Protein AF-A0A9P5BAQ0-F1 (afdb_monomer)

Nearest PDB structures (foldseek):
  7dfs-assembly1_A  TM=8.276E-01  e=1.766E-28  Fusarium oxysporum
  8oyy-assembly2_B  TM=1.971E-01  e=8.008E-01  synthetic construct
  6f09-assembly3_S-4  TM=2.417E-01  e=6.995E+00  Homo sapiens
  2eba-assembly2_I  TM=2.454E-01  e=6.309E+00  Thermus thermophilus HB8

InterPro domains:
  IPR031728 Beta-glucuronidase, C-terminal [PF16862] (605-705)
  IPR052974 Glycosyl Hydrolase 79 Enzymes [PTHR36183] (312-462)

Organism: NCBI:txid1803897

Radius of gyration: 31.66 Å; Cα contacts (8 Å, |Δi|>4): 1194; chains: 1; bounding box: 68×104×65 Å

Sequence (708 aa):
MDDEQSEGPTFSFSDIYHELLSAINPDDDISPCLRSVKAPLDVRVVLECVHALVRENRETRSSKSIVKIPALPDVKYSLVQIFHLINDTWSFDKNERLELIIAWHFVCLDMVCDWIELFDQICRHLQIDQHIFNSRDSEKELKDSVQWFRGSTDARCAFLHAVAIQDSVNQLPFNCTNTFWMPIPIFAASGMFSFSRLSGMTSVSVPASIHWESTLVDQSNVGEAVQQDISWKKTQAFMLSNIKTTNCGIGPARNLPFEMKKMQTLMHGLASQWGIAVEMSVALASTTGLTQWFAFFCSQALAWVVLLWLPKYAVPDAQPKNAVAIDPAPVGASFEFFMWPSYMTNISLTLPCIDHFNKLYSRKMPIRIGGTTQYRATYDPALKGYVSYSVNNPLEAPMSLTYGPKFFDLIKKFGSESILGFNRGLNNRTNTFAAVLKAKEKVAKNLWAIELGNEPDYVVNHWKSPLPMLAGGGYAIPFEIEPDWPNLPYLIGNSYNKTVKDATKVYNGHFYAFSNATADDLGPEMKYHAKTAGRPYILGEKGFHRLDYEMDSTFGSAIQTTDKTLRVDHAQTFLTEPEAFFNWWWSDHVNAPFYGAYFGALAVAGAFKVALINTDYYSGGGTRSEAKFTLTGLRSNSVKALRMTGLSSETTVPVTQTKSSPQPSIRGQSFSNKNCELGGKQNTEKLSVKKGKLEITLKASEALIVYL

pLDDT: mean 79.43, std 16.95, range [28.14, 98.0]

Mean predicted aligned error: 18.18 Å

Structure (mmCIF, N/CA/C/O backbone):
data_AF-A0A9P5BAQ0-F1
#
_entry.id   AF-A0A9P5BAQ0-F1
#
loop_
_atom_site.group_PDB
_atom_site.id
_atom_site.type_symbol
_atom_site.label_atom_id
_atom_site.label_alt_id
_atom_site.label_comp_id
_atom_site.label_asym_id
_atom_site.label_entity_id
_atom_site.label_seq_id
_atom_site.pdbx_PDB_ins_code
_atom_site.Cartn_x
_atom_site.Cartn_y
_atom_site.Cartn_z
_atom_site.occupancy
_atom_site.B_iso_or_equiv
_atom_site.auth_seq_id
_atom_site.auth_comp_id
_atom_site.auth_asym_id
_atom_site.auth_atom_id
_atom_site.pdbx_PDB_model_num
ATOM 1 N N . MET A 1 1 ? 15.692 76.812 -13.097 1.00 39.19 1 MET A N 1
ATOM 2 C CA . MET A 1 1 ? 15.746 75.626 -13.969 1.00 39.19 1 MET A CA 1
ATOM 3 C C . MET A 1 1 ? 14.808 74.653 -13.317 1.00 39.19 1 MET A C 1
ATOM 5 O O . MET A 1 1 ? 15.169 74.042 -12.321 1.00 39.19 1 MET A O 1
ATOM 9 N N . ASP A 1 2 ? 13.565 74.728 -13.772 1.00 39.97 2 ASP A N 1
ATOM 10 C CA . ASP A 1 2 ? 12.483 73.842 -13.388 1.00 39.97 2 ASP A CA 1
ATOM 11 C C . ASP A 1 2 ? 12.770 72.491 -14.041 1.00 39.97 2 ASP A C 1
ATOM 13 O O . ASP A 1 2 ? 12.781 72.394 -15.267 1.00 39.97 2 ASP A O 1
ATOM 17 N N . ASP A 1 3 ? 13.075 71.479 -13.235 1.00 40.16 3 ASP A N 1
ATOM 18 C CA . ASP A 1 3 ? 13.065 70.100 -13.709 1.00 40.16 3 ASP A CA 1
ATOM 19 C C . ASP A 1 3 ? 11.606 69.633 -13.699 1.00 40.16 3 ASP A C 1
ATOM 21 O O . ASP A 1 3 ? 11.060 69.239 -12.666 1.00 40.16 3 ASP A O 1
ATOM 25 N N . GLU A 1 4 ? 10.966 69.723 -14.867 1.00 45.88 4 GLU A N 1
ATOM 26 C CA . GLU A 1 4 ? 9.759 68.967 -15.193 1.00 45.88 4 GLU A CA 1
ATOM 27 C C . GLU A 1 4 ? 10.064 67.470 -15.026 1.00 45.88 4 GLU A C 1
ATOM 29 O O . GLU A 1 4 ? 10.607 66.811 -15.915 1.00 45.88 4 GLU A O 1
ATOM 34 N N . GLN A 1 5 ? 9.706 66.909 -13.871 1.00 41.59 5 GLN A N 1
ATOM 35 C CA . GLN A 1 5 ? 9.450 65.478 -13.767 1.00 41.59 5 GLN A CA 1
ATOM 36 C C . GLN A 1 5 ? 8.257 65.172 -14.673 1.00 41.59 5 GLN A C 1
ATOM 38 O O . GLN A 1 5 ? 7.121 65.505 -14.343 1.00 41.59 5 GLN A O 1
ATOM 43 N N . SER A 1 6 ? 8.515 64.558 -15.829 1.00 41.75 6 SER A N 1
ATOM 44 C CA . SER A 1 6 ? 7.457 64.007 -16.666 1.00 41.75 6 SER A CA 1
ATOM 45 C C . SER A 1 6 ? 6.686 62.972 -15.844 1.00 41.75 6 SER A C 1
ATOM 47 O O . SER A 1 6 ? 7.223 61.903 -15.535 1.00 41.75 6 SER A O 1
ATOM 49 N N . GLU A 1 7 ? 5.446 63.283 -15.471 1.00 46.28 7 GLU A N 1
ATOM 50 C CA . GLU A 1 7 ? 4.505 62.287 -14.971 1.00 46.28 7 GLU A CA 1
ATOM 51 C C . GLU A 1 7 ? 4.371 61.203 -16.049 1.00 46.28 7 GLU A C 1
ATOM 53 O O . GLU A 1 7 ? 3.877 61.450 -17.151 1.00 46.28 7 GLU A O 1
ATOM 58 N N . GLY A 1 8 ? 4.886 60.003 -15.765 1.00 47.97 8 GLY A N 1
ATOM 59 C CA . GLY A 1 8 ? 4.599 58.833 -16.588 1.00 47.97 8 GLY A CA 1
ATOM 60 C C . GLY A 1 8 ? 3.083 58.599 -16.646 1.00 47.97 8 GLY A C 1
ATOM 61 O O . GLY A 1 8 ? 2.370 59.032 -15.737 1.00 47.97 8 GLY A O 1
ATOM 62 N N . PRO A 1 9 ? 2.566 57.933 -17.693 1.00 51.78 9 PRO A N 1
ATOM 63 C CA . PRO A 1 9 ? 1.134 57.693 -17.820 1.00 51.78 9 PRO A CA 1
ATOM 64 C C . PRO A 1 9 ? 0.597 57.014 -16.553 1.00 51.78 9 PRO A C 1
ATOM 66 O O . PRO A 1 9 ? 1.051 55.938 -16.162 1.00 51.78 9 PRO A O 1
ATOM 69 N N . THR A 1 10 ? -0.352 57.669 -15.886 1.00 50.25 10 THR A N 1
ATOM 70 C CA . THR A 1 10 ? -1.066 57.117 -14.736 1.00 50.25 10 THR A CA 1
ATOM 71 C C . THR A 1 10 ? -2.093 56.114 -15.250 1.00 50.25 10 THR A C 1
ATOM 73 O O . THR A 1 10 ? -3.197 56.473 -15.646 1.00 50.25 10 THR A O 1
ATOM 76 N N . PHE A 1 11 ? -1.714 54.838 -15.288 1.00 56.75 11 PHE A N 1
ATOM 77 C CA . PHE A 1 11 ? -2.644 53.759 -15.612 1.00 56.75 11 PHE A CA 1
ATOM 78 C C . PHE A 1 11 ? -3.605 53.529 -14.444 1.00 56.75 11 PHE A C 1
ATOM 80 O O . PHE A 1 11 ? -3.172 53.334 -13.305 1.00 56.75 11 PHE A O 1
ATOM 87 N N . SER A 1 12 ? -4.912 53.517 -14.714 1.00 63.75 12 SER A N 1
ATOM 88 C CA . SER A 1 12 ? -5.878 52.965 -13.766 1.00 63.75 12 SER A CA 1
ATOM 89 C C . SER A 1 12 ? -5.859 51.437 -13.843 1.00 63.75 12 SER A C 1
ATOM 91 O O . SER A 1 12 ? -5.501 50.845 -14.861 1.00 63.75 12 SER A O 1
ATOM 93 N N . PHE A 1 13 ? -6.293 50.765 -12.778 1.00 62.84 13 PHE A N 1
ATOM 94 C CA . PHE A 1 13 ? -6.424 49.308 -12.794 1.00 62.84 13 PHE A CA 1
ATOM 95 C C . PHE A 1 13 ? -7.409 48.808 -13.879 1.00 62.84 13 PHE A C 1
ATOM 97 O O . PHE A 1 13 ? -7.232 47.720 -14.419 1.00 62.84 13 PHE A O 1
ATOM 104 N N . SER A 1 14 ? -8.388 49.632 -14.271 1.00 65.06 14 SER A N 1
ATOM 105 C CA . SER A 1 14 ? -9.281 49.344 -15.402 1.00 65.06 14 SER A CA 1
ATOM 106 C C . SER A 1 14 ? -8.540 49.337 -16.747 1.00 65.06 14 SER A C 1
ATOM 108 O O . SER A 1 14 ? -8.803 48.487 -17.597 1.00 65.06 14 SER A O 1
ATOM 110 N N . ASP A 1 15 ? -7.547 50.213 -16.921 1.00 67.69 15 ASP A N 1
ATOM 111 C CA . ASP A 1 15 ? -6.713 50.231 -18.129 1.00 67.69 15 ASP A CA 1
ATOM 112 C C . ASP A 1 15 ? -5.839 48.968 -18.209 1.00 67.69 15 ASP A C 1
ATOM 114 O O . ASP A 1 15 ? -5.772 48.331 -19.259 1.00 67.69 15 ASP A O 1
ATOM 118 N N . ILE A 1 16 ? -5.272 48.535 -17.073 1.00 71.81 16 ILE A N 1
ATOM 119 C CA . ILE A 1 16 ? -4.508 47.277 -16.958 1.00 71.81 16 ILE A CA 1
ATOM 120 C C . ILE A 1 16 ? -5.403 46.065 -17.250 1.00 71.81 16 ILE A C 1
ATOM 122 O O . ILE A 1 16 ? -4.983 45.138 -17.941 1.00 71.81 16 ILE A O 1
ATOM 126 N N . TYR A 1 17 ? -6.647 46.065 -16.761 1.00 75.94 17 TYR A N 1
ATOM 127 C CA . TYR A 1 17 ? -7.619 45.013 -17.062 1.00 75.94 17 TYR A CA 1
ATOM 128 C C . TYR A 1 17 ? -7.880 44.909 -18.567 1.00 75.94 17 TYR A C 1
ATOM 130 O O . TYR A 1 17 ? -7.817 43.814 -19.127 1.00 75.94 17 TYR A O 1
ATOM 138 N N . HIS A 1 18 ? -8.151 46.035 -19.232 1.00 74.31 18 HIS A N 1
ATOM 139 C CA . HIS A 1 18 ? -8.408 46.037 -20.668 1.00 74.31 18 HIS A CA 1
ATOM 140 C C . HIS A 1 18 ? -7.170 45.612 -21.465 1.00 74.31 18 HIS A C 1
ATOM 142 O O . HIS A 1 18 ? -7.308 44.840 -22.407 1.00 74.31 18 HIS A O 1
ATOM 148 N N . GLU A 1 19 ? -5.965 46.014 -21.071 1.00 74.62 19 GLU A N 1
ATOM 149 C CA . GLU A 1 19 ? -4.732 45.578 -21.736 1.00 74.62 19 GLU A CA 1
ATOM 150 C C . GLU A 1 19 ? -4.445 44.078 -21.539 1.00 74.62 19 GLU A C 1
ATOM 152 O O . GLU A 1 19 ? -4.035 43.390 -22.476 1.00 74.62 19 GLU A O 1
ATOM 157 N N . LEU A 1 20 ? -4.699 43.542 -20.341 1.00 77.25 20 LEU A N 1
ATOM 158 C CA . LEU A 1 20 ? -4.442 42.138 -20.025 1.00 77.25 20 LEU A CA 1
ATOM 159 C C . LEU A 1 20 ? -5.487 41.199 -20.649 1.00 77.25 20 LEU A C 1
ATOM 161 O O . LEU A 1 20 ? -5.127 40.123 -21.126 1.00 77.25 20 LEU A O 1
ATOM 165 N N . LEU A 1 21 ? -6.769 41.583 -20.644 1.00 77.31 21 LEU A N 1
ATOM 166 C CA . LEU A 1 21 ? -7.904 40.674 -20.868 1.00 77.31 21 LEU A CA 1
ATOM 167 C C . LEU A 1 21 ? -8.766 41.006 -22.098 1.00 77.31 21 LEU A C 1
ATOM 169 O O . LEU A 1 21 ? -9.651 40.213 -22.431 1.00 77.31 21 LEU A O 1
ATOM 173 N N . SER A 1 22 ? -8.524 42.124 -22.801 1.00 69.00 22 SER A N 1
ATOM 174 C CA . SER A 1 22 ? -9.205 42.377 -24.079 1.00 69.00 22 SER A CA 1
ATOM 175 C C . SER A 1 22 ? -8.687 41.434 -25.166 1.00 69.00 22 SER A C 1
ATOM 177 O O . SER A 1 22 ? -7.489 41.342 -25.436 1.00 69.00 22 SER A O 1
ATOM 179 N N . ALA A 1 23 ? -9.603 40.697 -25.792 1.00 57.94 23 ALA A N 1
ATOM 180 C CA . ALA A 1 23 ? -9.279 39.892 -26.958 1.00 57.94 23 ALA A CA 1
ATOM 181 C C . ALA A 1 23 ? -9.057 40.822 -28.162 1.00 57.94 23 ALA A C 1
ATOM 183 O O . ALA A 1 23 ? -9.902 41.664 -28.467 1.00 57.94 23 ALA A O 1
ATOM 184 N N . ILE A 1 24 ? -7.920 40.674 -28.847 1.00 54.00 24 ILE A N 1
ATOM 185 C CA . ILE A 1 24 ? -7.596 41.467 -30.046 1.00 54.00 24 ILE A CA 1
ATOM 186 C C . ILE A 1 24 ? -8.402 40.963 -31.259 1.00 54.00 24 ILE A C 1
ATOM 188 O O . ILE A 1 24 ? -8.750 41.760 -32.129 1.00 54.00 24 ILE A O 1
ATOM 192 N N . ASN A 1 25 ? -8.753 39.667 -31.285 1.00 54.94 25 ASN A N 1
ATOM 193 C CA . ASN A 1 25 ? -9.602 39.044 -32.302 1.00 54.94 25 ASN A CA 1
ATOM 194 C C . ASN A 1 25 ? -10.776 38.273 -31.670 1.00 54.94 25 ASN A C 1
ATOM 196 O O . ASN A 1 25 ? -10.598 37.679 -30.608 1.00 54.94 25 ASN A O 1
ATOM 200 N N . PRO A 1 26 ? -11.943 38.197 -32.340 1.00 51.34 26 PRO A N 1
ATOM 201 C CA . PRO A 1 26 ? -13.101 37.430 -31.865 1.00 51.34 26 PRO A CA 1
ATOM 202 C C . PRO A 1 26 ? -12.884 35.910 -31.784 1.00 51.34 26 PRO A C 1
ATOM 204 O O . PRO A 1 26 ? -13.643 35.241 -31.093 1.00 51.34 26 PRO A O 1
ATOM 207 N N . ASP A 1 27 ? -11.882 35.381 -32.496 1.00 53.41 27 ASP A N 1
ATOM 208 C CA . ASP A 1 27 ? -11.587 33.943 -32.591 1.00 53.41 27 ASP A CA 1
ATOM 209 C C . ASP A 1 27 ? -10.489 33.475 -31.609 1.00 53.41 27 ASP A C 1
ATOM 211 O O . ASP A 1 27 ? -10.154 32.293 -31.580 1.00 53.41 27 ASP A O 1
ATOM 215 N N . ASP A 1 28 ? -9.887 34.383 -30.829 1.00 59.62 28 ASP A N 1
ATOM 216 C CA . ASP A 1 28 ? -8.841 34.035 -29.861 1.00 59.62 28 ASP A CA 1
ATOM 217 C C . ASP A 1 28 ? -9.447 33.708 -28.481 1.00 59.62 28 ASP A C 1
ATOM 219 O O . ASP A 1 28 ? -9.987 34.583 -27.802 1.00 59.62 28 ASP A O 1
ATOM 223 N N . ASP A 1 29 ? -9.273 32.461 -28.022 1.00 65.44 29 ASP A N 1
ATOM 224 C CA . ASP A 1 29 ? -9.766 31.985 -26.713 1.00 65.44 29 ASP A CA 1
ATOM 225 C C . ASP A 1 29 ? -9.034 32.610 -25.502 1.00 65.44 29 ASP A C 1
ATOM 227 O O . ASP A 1 29 ? -9.541 32.580 -24.384 1.00 65.44 29 ASP A O 1
ATOM 231 N N . ILE A 1 30 ? -7.833 33.180 -25.693 1.00 74.94 30 ILE A N 1
ATOM 232 C CA . ILE A 1 30 ? -7.013 33.794 -24.628 1.00 74.94 30 ILE A CA 1
ATOM 233 C C . ILE A 1 30 ? -6.271 35.015 -25.184 1.00 74.94 30 ILE A C 1
ATOM 235 O O . ILE A 1 30 ? -5.543 34.887 -26.174 1.00 74.94 30 ILE A O 1
ATOM 239 N N . SER A 1 31 ? -6.363 36.157 -24.494 1.00 80.31 31 SER A N 1
ATOM 240 C CA . SER A 1 31 ? -5.603 37.377 -24.796 1.00 80.31 31 SER A CA 1
ATOM 241 C C . SER A 1 31 ? -4.085 37.120 -24.918 1.00 80.31 31 SER A C 1
ATOM 243 O O . SER A 1 31 ? -3.494 36.462 -24.051 1.00 80.31 31 SER A O 1
ATOM 245 N N . PRO A 1 32 ? -3.401 37.674 -25.940 1.00 77.94 32 PRO A N 1
ATOM 246 C CA . PRO A 1 32 ? -1.950 37.551 -26.098 1.00 77.94 32 PRO A CA 1
ATOM 247 C C . PRO A 1 32 ? -1.146 38.065 -24.896 1.00 77.94 32 PRO A C 1
ATOM 249 O O . PRO A 1 32 ? -0.119 37.476 -24.552 1.00 77.94 32 PRO A O 1
ATOM 252 N N . CYS A 1 33 ? -1.626 39.122 -24.231 1.00 80.81 33 CYS A N 1
ATOM 253 C CA . CYS A 1 33 ? -1.006 39.661 -23.021 1.00 80.81 33 CYS A CA 1
ATOM 254 C C . CYS A 1 33 ? -1.142 38.677 -21.855 1.00 80.81 33 CYS A C 1
ATOM 256 O O . CYS A 1 33 ? -0.160 38.397 -21.167 1.00 80.81 33 CYS A O 1
ATOM 258 N N . LEU A 1 34 ? -2.318 38.066 -21.689 1.00 83.38 34 LEU A N 1
ATOM 259 C CA . LEU A 1 34 ? -2.546 37.047 -20.667 1.00 83.38 34 LEU A CA 1
ATOM 260 C C . LEU A 1 34 ? -1.690 35.786 -20.903 1.00 83.38 34 LEU A C 1
ATOM 262 O O . LEU A 1 34 ? -1.151 35.236 -19.948 1.00 83.38 34 LEU A O 1
ATOM 266 N N . ARG A 1 35 ? -1.459 35.370 -22.159 1.00 82.88 35 ARG A N 1
ATOM 267 C CA . ARG A 1 35 ? -0.552 34.243 -22.491 1.00 82.88 35 ARG A CA 1
ATOM 268 C C . ARG A 1 35 ? 0.906 34.476 -22.075 1.00 82.88 35 ARG A C 1
ATOM 270 O O . ARG A 1 35 ? 1.686 33.523 -22.006 1.00 82.88 35 ARG A O 1
ATOM 277 N N . SER A 1 36 ? 1.305 35.728 -21.845 1.00 81.88 36 SER A N 1
ATOM 278 C CA . SER A 1 36 ? 2.656 36.056 -21.376 1.00 81.88 36 SER A CA 1
ATOM 279 C C . SER A 1 36 ? 2.852 35.795 -19.876 1.00 81.88 36 SER A C 1
ATOM 281 O O . SER A 1 36 ? 3.994 35.670 -19.430 1.00 81.88 36 SER A O 1
ATOM 283 N N . VAL A 1 37 ? 1.756 35.635 -19.123 1.00 84.81 37 VAL A N 1
ATOM 284 C CA . VAL A 1 37 ? 1.751 35.328 -17.690 1.00 84.81 37 VAL A CA 1
ATOM 285 C C . VAL A 1 37 ? 2.135 33.864 -17.481 1.00 84.81 37 VAL A C 1
ATOM 287 O O . VAL A 1 37 ? 1.388 32.957 -17.841 1.00 84.81 37 VAL A O 1
ATOM 290 N N . LYS A 1 38 ? 3.325 33.623 -16.917 1.00 80.31 38 LYS A N 1
ATOM 291 C CA . LYS A 1 38 ? 3.906 32.271 -16.794 1.00 80.31 38 LYS A CA 1
ATOM 292 C C . LYS A 1 38 ? 4.233 31.839 -15.369 1.00 80.31 38 LYS A C 1
ATOM 294 O O . LYS A 1 38 ? 4.540 30.664 -15.179 1.00 80.31 38 LYS A O 1
ATOM 299 N N . ALA A 1 39 ? 4.200 32.740 -14.385 1.00 89.19 39 ALA A N 1
ATOM 300 C CA . ALA A 1 39 ? 4.449 32.384 -12.991 1.00 89.19 39 ALA A CA 1
ATOM 301 C C . ALA A 1 39 ? 3.126 32.198 -12.222 1.00 89.19 39 ALA A C 1
ATOM 303 O O . ALA A 1 39 ? 2.209 33.005 -12.387 1.00 89.19 39 ALA A O 1
ATOM 304 N N . PRO A 1 40 ? 3.020 31.197 -11.326 1.00 88.56 40 PRO A N 1
ATOM 305 C CA . PRO A 1 40 ? 1.825 31.000 -10.502 1.00 88.56 40 PRO A CA 1
ATOM 306 C C . PRO A 1 40 ? 1.462 32.225 -9.656 1.00 88.56 40 PRO A C 1
ATOM 308 O O . PRO A 1 40 ? 0.286 32.521 -9.462 1.00 88.56 40 PRO A O 1
ATOM 311 N N . LEU A 1 41 ? 2.468 32.953 -9.160 1.00 89.38 41 LEU A N 1
ATOM 312 C CA . LEU A 1 41 ? 2.256 34.179 -8.393 1.00 89.38 41 LEU A CA 1
ATOM 313 C C . LEU A 1 41 ? 1.541 35.249 -9.226 1.00 89.38 41 LEU A C 1
ATOM 315 O O . LEU A 1 41 ? 0.591 35.854 -8.740 1.00 89.38 41 LEU A O 1
ATOM 319 N N . ASP A 1 42 ? 1.943 35.431 -10.482 1.00 90.00 42 ASP A N 1
ATOM 320 C CA . ASP A 1 42 ? 1.335 36.415 -11.376 1.00 90.00 42 ASP A CA 1
ATOM 321 C C . ASP A 1 42 ? -0.136 36.068 -11.643 1.00 90.00 42 ASP A C 1
ATOM 323 O O . ASP A 1 42 ? -1.000 36.940 -11.587 1.00 90.00 42 ASP A O 1
ATOM 327 N N . VAL A 1 43 ? -0.454 34.781 -11.837 1.00 91.75 43 VAL A N 1
ATOM 328 C CA . VAL A 1 43 ? -1.845 34.325 -12.004 1.00 91.75 43 VAL A CA 1
ATOM 329 C C . VAL A 1 43 ? -2.677 34.598 -10.747 1.00 91.75 43 VAL A C 1
ATOM 331 O O . VAL A 1 43 ? -3.827 35.016 -10.866 1.00 91.75 43 VAL A O 1
ATOM 334 N N . ARG A 1 44 ? -2.116 34.427 -9.540 1.00 91.44 44 ARG A N 1
ATOM 335 C CA . ARG A 1 44 ? -2.809 34.798 -8.289 1.00 91.44 44 ARG A CA 1
ATOM 336 C C . ARG A 1 44 ? -3.087 36.289 -8.222 1.00 91.44 44 ARG A C 1
ATOM 338 O O . ARG A 1 44 ? -4.196 36.666 -7.870 1.00 91.44 44 ARG A O 1
ATOM 345 N N . VAL A 1 45 ? -2.109 37.120 -8.582 1.00 90.38 45 VAL A N 1
ATOM 346 C CA . VAL A 1 45 ? -2.293 38.576 -8.627 1.00 90.38 45 VAL A CA 1
ATOM 347 C C . VAL A 1 45 ? -3.424 38.927 -9.591 1.00 90.38 45 VAL A C 1
ATOM 349 O O . VAL A 1 45 ? -4.331 39.658 -9.209 1.00 90.38 45 VAL A O 1
ATOM 352 N N . VAL A 1 46 ? -3.438 38.340 -10.792 1.00 90.75 46 VAL A N 1
ATOM 353 C CA . VAL A 1 46 ? -4.520 38.532 -11.771 1.00 90.75 46 VAL A CA 1
ATOM 354 C C . VAL A 1 46 ? -5.876 38.079 -11.216 1.00 90.75 46 VAL A C 1
ATOM 356 O O . VAL A 1 46 ? -6.867 38.787 -11.385 1.00 90.75 46 VAL A O 1
ATOM 359 N N . LEU A 1 47 ? -5.940 36.940 -10.522 1.00 92.81 47 LEU A N 1
ATOM 360 C CA . LEU A 1 47 ? -7.171 36.444 -9.898 1.00 92.81 47 LEU A CA 1
ATOM 361 C C . LEU A 1 47 ? -7.691 37.370 -8.792 1.00 92.81 47 LEU A C 1
ATOM 363 O O . LEU A 1 47 ? -8.882 37.664 -8.787 1.00 92.81 47 LEU A O 1
ATOM 367 N N . GLU A 1 48 ? -6.829 37.862 -7.901 1.00 90.88 48 GLU A N 1
ATOM 368 C CA . GLU A 1 48 ? -7.201 38.826 -6.849 1.00 90.88 48 GLU A CA 1
ATOM 369 C C . GLU A 1 48 ? -7.691 40.151 -7.449 1.00 90.88 48 GLU A C 1
ATOM 371 O O . GLU A 1 48 ? -8.701 40.718 -7.032 1.00 90.88 48 GLU A O 1
ATOM 376 N N . CYS A 1 49 ? -7.016 40.606 -8.502 1.00 86.31 49 CYS A N 1
ATOM 377 C CA . CYS A 1 49 ? -7.396 41.752 -9.315 1.00 86.31 49 CYS A CA 1
ATOM 378 C C . CYS A 1 49 ? -8.805 41.589 -9.920 1.00 86.31 49 CYS A C 1
ATOM 380 O O . CYS A 1 49 ? -9.651 42.475 -9.789 1.00 86.31 49 CYS A O 1
ATOM 382 N N . VAL A 1 50 ? -9.100 40.442 -10.537 1.00 88.62 50 VAL A N 1
ATOM 383 C CA . VAL A 1 50 ? -10.442 40.135 -11.065 1.00 88.62 50 VAL A CA 1
ATOM 384 C C . VAL A 1 50 ? -11.466 39.975 -9.936 1.00 88.62 50 VAL A C 1
ATOM 386 O O . VAL A 1 50 ? -12.613 40.403 -10.079 1.00 88.62 50 VAL A O 1
ATOM 389 N N . HIS A 1 51 ? -11.072 39.420 -8.789 1.00 90.75 51 HIS A N 1
ATOM 390 C CA . HIS A 1 51 ? -11.943 39.278 -7.622 1.00 90.75 51 HIS A CA 1
ATOM 391 C C . HIS A 1 51 ? -12.372 40.631 -7.046 1.00 90.75 51 HIS A C 1
ATOM 393 O O . HIS A 1 51 ? -13.537 40.804 -6.681 1.00 90.75 51 HIS A O 1
ATOM 399 N N . ALA A 1 52 ? -11.475 41.619 -7.036 1.00 86.31 52 ALA A N 1
ATOM 400 C CA . ALA A 1 52 ? -11.815 42.993 -6.677 1.00 86.31 52 ALA A CA 1
ATOM 401 C C . ALA A 1 52 ? -12.901 43.566 -7.607 1.00 86.31 52 ALA A C 1
ATOM 403 O O . ALA A 1 52 ? -13.903 44.090 -7.120 1.00 86.31 52 ALA A O 1
ATOM 404 N N . LEU A 1 53 ? -12.788 43.361 -8.928 1.00 84.69 53 LEU A N 1
ATOM 405 C CA . LEU A 1 53 ? -13.809 43.799 -9.897 1.00 84.69 53 LEU A CA 1
ATOM 406 C C . LEU A 1 53 ? -15.158 43.110 -9.690 1.00 84.69 53 LEU A C 1
ATOM 408 O O . LEU A 1 53 ? -16.203 43.736 -9.881 1.00 84.69 53 LEU A O 1
ATOM 412 N N . VAL A 1 54 ? -15.149 41.830 -9.306 1.00 85.88 54 VAL A N 1
ATOM 413 C CA . VAL A 1 54 ? -16.366 41.092 -8.940 1.00 85.88 54 VAL A CA 1
ATOM 414 C C . VAL A 1 54 ? -17.065 41.765 -7.754 1.00 85.88 54 VAL A C 1
ATOM 416 O O . VAL A 1 54 ? -18.284 41.956 -7.789 1.00 85.88 54 VAL A O 1
ATOM 419 N N . ARG A 1 55 ? -16.309 42.167 -6.726 1.00 83.69 55 ARG A N 1
ATOM 420 C CA . ARG A 1 55 ? -16.852 42.846 -5.538 1.00 83.69 55 ARG A CA 1
ATOM 421 C C . ARG A 1 55 ? -17.353 44.255 -5.857 1.00 83.69 55 ARG A C 1
ATOM 423 O O . ARG A 1 55 ? -18.472 44.594 -5.479 1.00 83.69 55 ARG A O 1
ATOM 430 N N . GLU A 1 56 ? -16.615 45.032 -6.643 1.00 79.00 56 GLU A N 1
ATOM 431 C CA . GLU A 1 56 ? -17.038 46.376 -7.067 1.00 79.00 56 GLU A CA 1
ATOM 432 C C . GLU A 1 56 ? -18.289 46.348 -7.974 1.00 79.00 56 GLU A C 1
ATOM 434 O O . GLU A 1 56 ? -19.202 47.168 -7.821 1.00 79.00 56 GLU A O 1
ATOM 439 N N . ASN A 1 57 ? -18.406 45.360 -8.874 1.00 77.44 57 ASN A N 1
ATOM 440 C CA . ASN A 1 57 ? -19.621 45.140 -9.679 1.00 77.44 57 ASN A CA 1
ATOM 441 C C . ASN A 1 57 ? -20.857 44.827 -8.811 1.00 77.44 57 ASN A C 1
ATOM 443 O O . ASN A 1 57 ? -21.989 45.100 -9.218 1.00 77.44 57 ASN A O 1
ATOM 447 N N . ARG A 1 58 ? -20.667 44.257 -7.614 1.00 72.75 58 ARG A N 1
ATOM 448 C CA . ARG A 1 58 ? -21.752 44.002 -6.655 1.00 72.75 58 ARG A CA 1
ATOM 449 C C . ARG A 1 58 ? -22.164 45.279 -5.906 1.00 72.75 58 ARG A C 1
ATOM 451 O O . ARG A 1 58 ? -23.359 45.482 -5.693 1.00 72.75 58 ARG A O 1
ATOM 458 N N . GLU A 1 59 ? -21.212 46.147 -5.557 1.00 64.62 59 GLU A N 1
ATOM 459 C CA . GLU A 1 59 ? -21.427 47.377 -4.768 1.00 64.62 59 GLU A CA 1
ATOM 460 C C . GLU A 1 59 ? -21.950 48.576 -5.583 1.00 64.62 59 GLU A C 1
ATOM 462 O O . GLU A 1 59 ? -22.685 49.420 -5.071 1.00 64.62 59 GLU A O 1
ATOM 467 N N . THR A 1 60 ? -21.664 48.640 -6.885 1.00 55.88 60 THR A N 1
ATOM 468 C CA . THR A 1 60 ? -22.138 49.717 -7.785 1.00 55.88 60 THR A CA 1
ATOM 469 C C . THR A 1 60 ? -23.662 49.792 -7.956 1.00 55.88 60 THR A C 1
ATOM 471 O O . THR A 1 60 ? -24.172 50.770 -8.507 1.00 55.88 60 THR A O 1
ATOM 474 N N . ARG A 1 61 ? -24.424 48.828 -7.418 1.00 52.19 61 ARG A N 1
ATOM 475 C CA . ARG A 1 61 ? -25.889 48.927 -7.300 1.00 52.19 61 ARG A CA 1
ATOM 476 C C . ARG A 1 61 ? -26.361 49.931 -6.236 1.00 52.19 61 ARG A C 1
ATOM 478 O O . ARG A 1 61 ? -27.552 50.231 -6.238 1.00 52.19 61 ARG A O 1
ATOM 485 N N . SER A 1 62 ? -25.488 50.463 -5.365 1.00 53.25 62 SER A N 1
ATOM 486 C CA . SER A 1 62 ? -25.908 51.350 -4.262 1.00 53.25 62 SER A CA 1
ATOM 487 C C . SER A 1 62 ? -25.403 52.801 -4.275 1.00 53.25 62 SER A C 1
ATOM 489 O O . SER A 1 62 ? -26.035 53.613 -3.605 1.00 53.25 62 SER A O 1
ATOM 491 N N . SER A 1 63 ? -24.366 53.210 -5.025 1.00 46.91 63 SER A N 1
ATOM 492 C CA . SER A 1 63 ? -24.007 54.649 -5.140 1.00 46.91 63 SER A CA 1
ATOM 493 C C . SER A 1 63 ? -22.851 54.953 -6.111 1.00 46.91 63 SER A C 1
ATOM 495 O O . SER A 1 63 ? -21.919 54.171 -6.227 1.00 46.91 63 SER A O 1
ATOM 497 N N . LYS A 1 64 ? -22.940 56.125 -6.773 1.00 53.03 64 LYS A N 1
ATOM 498 C CA . LYS A 1 64 ? -21.979 56.829 -7.665 1.00 53.03 64 LYS A CA 1
ATOM 499 C C . LYS A 1 64 ? -20.587 56.177 -7.843 1.00 53.03 64 LYS A C 1
ATOM 501 O O . LYS A 1 64 ? -19.697 56.411 -7.032 1.00 53.03 64 LYS A O 1
ATOM 506 N N . SER A 1 65 ? -20.371 55.478 -8.963 1.00 48.28 65 SER A N 1
ATOM 507 C CA . SER A 1 65 ? -19.029 55.035 -9.382 1.00 48.28 65 SER A CA 1
ATOM 508 C C . SER A 1 65 ? -18.203 56.198 -9.949 1.00 48.28 65 SER A C 1
ATOM 510 O O . SER A 1 65 ? -18.691 56.950 -10.794 1.00 48.28 65 SER A O 1
ATOM 512 N N . ILE A 1 66 ? -16.952 56.323 -9.498 1.00 53.28 66 ILE A N 1
ATOM 513 C CA . ILE A 1 66 ? -15.951 57.300 -9.969 1.00 53.28 66 ILE A CA 1
ATOM 514 C C . ILE A 1 66 ? -15.049 56.695 -11.077 1.00 53.28 66 ILE A C 1
ATOM 516 O O . ILE A 1 66 ? -14.284 57.421 -11.706 1.00 53.28 66 ILE A O 1
ATOM 520 N N . VAL A 1 67 ? -15.171 55.396 -11.399 1.00 58.03 67 VAL A N 1
ATOM 521 C CA . VAL A 1 67 ? -14.288 54.684 -12.351 1.00 58.03 67 VAL A CA 1
ATOM 522 C C . VAL A 1 67 ? -15.101 53.847 -13.355 1.00 58.03 67 VAL A C 1
ATOM 524 O O . VAL A 1 67 ? -16.142 53.280 -13.015 1.00 58.03 67 VAL A O 1
ATOM 527 N N . LYS A 1 68 ? -14.639 53.770 -14.614 1.00 64.75 68 LYS A N 1
ATOM 528 C CA . LYS A 1 68 ? -15.181 52.860 -15.642 1.00 64.75 68 LYS A CA 1
ATOM 529 C C . LYS A 1 68 ? -14.822 51.414 -15.273 1.00 64.75 68 LYS A C 1
ATOM 531 O O . LYS A 1 68 ? -13.736 50.956 -15.607 1.00 64.75 68 LYS A O 1
ATOM 536 N N . ILE A 1 69 ? -15.698 50.720 -14.555 1.00 71.75 69 ILE A N 1
ATOM 537 C CA . ILE A 1 69 ? -15.512 49.308 -14.185 1.00 71.75 69 ILE A CA 1
ATOM 538 C C . ILE A 1 69 ? -16.040 48.423 -15.335 1.00 71.75 69 ILE A C 1
ATOM 540 O O . ILE A 1 69 ? -17.119 48.725 -15.857 1.00 71.75 69 ILE A O 1
ATOM 544 N N . PRO A 1 70 ? -15.326 47.354 -15.746 1.00 76.25 70 PRO A N 1
ATOM 545 C CA . PRO A 1 70 ? -15.806 46.394 -16.743 1.00 76.25 70 PRO A CA 1
ATOM 546 C C . PRO A 1 70 ? -17.154 45.778 -16.360 1.00 76.25 70 PRO A C 1
ATOM 548 O O . PRO A 1 70 ? -17.405 45.502 -15.182 1.00 76.25 70 PRO A O 1
ATOM 551 N N . ALA A 1 71 ? -18.017 45.530 -17.349 1.00 79.62 71 ALA A N 1
ATOM 552 C CA . ALA A 1 71 ? -19.330 44.955 -17.088 1.00 79.62 71 ALA A CA 1
ATOM 553 C C . ALA A 1 71 ? -19.210 43.483 -16.658 1.00 79.62 71 ALA A C 1
ATOM 555 O O . ALA A 1 71 ? -18.310 42.760 -17.080 1.00 79.62 71 ALA A O 1
ATOM 556 N N . LEU A 1 72 ? -20.160 43.002 -15.852 1.00 82.00 72 LEU A N 1
ATOM 557 C CA . LEU A 1 72 ? -20.164 41.621 -15.352 1.00 82.00 72 LEU A CA 1
ATOM 558 C C . LEU A 1 72 ? -20.019 40.531 -16.447 1.00 82.00 72 LEU A C 1
ATOM 560 O O . LEU A 1 72 ? -19.320 39.550 -16.190 1.00 82.00 72 LEU A O 1
ATOM 564 N N . PRO A 1 73 ? -20.621 40.649 -17.652 1.00 84.12 73 PRO A N 1
ATOM 565 C CA . PRO A 1 73 ? -20.364 39.705 -18.744 1.00 84.12 73 PRO A CA 1
ATOM 566 C C . PRO A 1 73 ? -18.897 39.672 -19.194 1.00 84.12 73 PRO A C 1
ATOM 568 O O . PRO A 1 73 ? -18.367 38.589 -19.439 1.00 84.12 73 PRO A O 1
ATOM 571 N N . ASP A 1 74 ? -18.226 40.824 -19.228 1.00 81.69 74 ASP A N 1
ATOM 572 C CA . ASP A 1 74 ? -16.808 40.918 -19.592 1.00 81.69 74 ASP A CA 1
ATOM 573 C C . ASP A 1 74 ? -15.937 40.249 -18.523 1.00 81.69 74 ASP A C 1
ATOM 575 O O . ASP A 1 74 ? -15.005 39.514 -18.841 1.00 81.69 74 ASP A O 1
ATOM 579 N N . VAL A 1 75 ? -16.278 40.435 -17.242 1.00 85.88 75 VAL A N 1
ATOM 580 C CA . VAL A 1 75 ? -15.591 39.783 -16.113 1.00 85.88 75 VAL A CA 1
ATOM 581 C C . VAL A 1 75 ? -15.744 38.257 -16.174 1.00 85.88 75 VAL A C 1
ATOM 583 O O . VAL A 1 75 ? -14.779 37.524 -15.957 1.00 85.88 75 VAL A O 1
ATOM 586 N N . LYS A 1 76 ? -16.936 37.758 -16.528 1.00 87.75 76 LYS A N 1
ATOM 587 C CA . LYS A 1 76 ? -17.187 36.322 -16.740 1.00 87.75 76 LYS A CA 1
ATOM 588 C C . LYS A 1 76 ? -16.341 35.754 -17.878 1.00 87.75 76 LYS A C 1
ATOM 590 O O . LYS A 1 76 ? -15.784 34.670 -17.727 1.00 87.75 76 LYS A O 1
ATOM 595 N N . TYR A 1 77 ? -16.223 36.486 -18.986 1.00 85.88 77 TYR A N 1
ATOM 596 C CA . TYR A 1 77 ? -15.380 36.084 -20.111 1.00 85.88 77 TYR A CA 1
ATOM 597 C C . TYR A 1 77 ? -13.897 36.041 -19.716 1.00 85.88 77 TYR A C 1
ATOM 599 O O . TYR A 1 77 ? -13.200 35.074 -20.010 1.00 85.88 77 TYR A O 1
ATOM 607 N N . SER A 1 78 ? -13.426 37.029 -18.954 1.00 87.81 78 SER A N 1
ATOM 608 C CA . SER A 1 78 ? -12.065 37.046 -18.406 1.00 87.81 78 SER A CA 1
ATOM 609 C C . SER A 1 78 ? -11.761 35.841 -17.513 1.00 87.81 78 SER A C 1
ATOM 611 O O . SER A 1 78 ? -10.680 35.263 -17.607 1.00 87.81 78 SER A O 1
ATOM 613 N N . LEU A 1 79 ? -12.715 35.404 -16.683 1.00 91.00 79 LEU A N 1
ATOM 614 C CA . LEU A 1 79 ? -12.553 34.192 -15.872 1.00 91.00 79 LEU A CA 1
ATOM 615 C C . LEU A 1 79 ? -12.428 32.929 -16.735 1.00 91.00 79 LEU A C 1
ATOM 617 O O . LEU A 1 79 ? -11.636 32.056 -16.388 1.00 91.00 79 LEU A O 1
ATOM 621 N N . VAL A 1 80 ? -13.137 32.837 -17.865 1.00 90.12 80 VAL A N 1
ATOM 622 C CA . VAL A 1 80 ? -12.963 31.728 -18.821 1.00 90.12 80 VAL A CA 1
ATOM 623 C C . VAL A 1 80 ? -11.546 31.723 -19.400 1.00 90.12 80 VAL A C 1
ATOM 625 O O . VAL A 1 80 ? -10.876 30.694 -19.335 1.00 90.12 80 VAL A O 1
ATOM 628 N N . GLN A 1 81 ? -11.039 32.877 -19.847 1.00 89.38 81 GLN A N 1
ATOM 629 C CA . GLN A 1 81 ? -9.668 32.987 -20.366 1.00 89.38 81 GLN A CA 1
ATOM 630 C C . GLN A 1 81 ? -8.614 32.574 -19.323 1.00 89.38 81 GLN A C 1
ATOM 632 O O . GLN A 1 81 ? -7.645 31.886 -19.644 1.00 89.38 81 GLN A O 1
ATOM 637 N N . ILE A 1 82 ? -8.800 32.965 -18.056 1.00 92.00 82 ILE A N 1
ATOM 638 C CA . ILE A 1 82 ? -7.894 32.584 -16.960 1.00 92.00 82 ILE A CA 1
ATOM 639 C C . ILE A 1 82 ? -7.971 31.076 -16.682 1.00 92.00 82 ILE A C 1
ATOM 641 O O . ILE A 1 82 ? -6.943 30.451 -16.424 1.00 92.00 82 ILE A O 1
ATOM 645 N N . PHE A 1 83 ? -9.158 30.469 -16.759 1.00 92.81 83 PHE A N 1
ATOM 646 C CA . PHE A 1 83 ? -9.314 29.021 -16.600 1.00 92.81 83 PHE A CA 1
ATOM 647 C C . PHE A 1 83 ? -8.558 28.246 -17.686 1.00 92.81 83 PHE A C 1
ATOM 649 O O . PHE A 1 83 ? -7.841 27.292 -17.373 1.00 92.81 83 PHE A O 1
ATOM 656 N N . HIS A 1 84 ? -8.656 28.686 -18.945 1.00 90.25 84 HIS A N 1
ATOM 657 C CA . HIS A 1 84 ? -7.876 28.119 -20.049 1.00 90.25 84 HIS A CA 1
ATOM 658 C C . HIS A 1 84 ? -6.379 28.321 -19.839 1.00 90.25 84 HIS A C 1
ATOM 660 O O . HIS A 1 84 ? -5.634 27.351 -19.918 1.00 90.25 84 HIS A O 1
ATOM 666 N N . LEU A 1 85 ? -5.933 29.515 -19.431 1.00 90.75 85 LEU A N 1
ATOM 667 C CA . LEU A 1 85 ? -4.524 29.755 -19.096 1.00 90.75 85 LEU A CA 1
ATOM 668 C C . LEU A 1 85 ? -4.008 28.766 -18.036 1.00 90.75 85 LEU A C 1
ATOM 670 O O . LEU A 1 85 ? -2.940 28.176 -18.216 1.00 90.75 85 LEU A O 1
ATOM 674 N N . ILE A 1 86 ? -4.748 28.574 -16.937 1.00 93.31 86 ILE A N 1
ATOM 675 C CA . ILE A 1 86 ? -4.356 27.660 -15.852 1.00 93.31 86 ILE A CA 1
ATOM 676 C C . ILE A 1 86 ? -4.249 26.215 -16.362 1.00 93.31 86 ILE A C 1
ATOM 678 O O . ILE A 1 86 ? -3.335 25.490 -15.961 1.00 93.31 86 ILE A O 1
ATOM 682 N N . ASN A 1 87 ? -5.149 25.793 -17.255 1.00 89.25 87 ASN A N 1
ATOM 683 C CA . ASN A 1 87 ? -5.163 24.435 -17.799 1.00 89.25 87 ASN A CA 1
ATOM 684 C C . ASN A 1 87 ? -4.129 24.203 -18.912 1.00 89.25 87 ASN A C 1
ATOM 686 O O . ASN A 1 87 ? -3.508 23.139 -18.951 1.00 89.25 87 ASN A O 1
ATOM 690 N N . ASP A 1 88 ? -3.862 25.198 -19.748 1.00 86.06 88 ASP A N 1
ATOM 691 C CA . ASP A 1 88 ? -2.975 25.064 -20.907 1.00 86.06 88 ASP A CA 1
ATOM 692 C C . ASP A 1 88 ? -1.500 25.305 -20.554 1.00 86.06 88 ASP A C 1
ATOM 694 O O . ASP A 1 88 ? -0.587 24.861 -21.259 1.00 86.06 88 ASP A O 1
ATOM 698 N N . THR A 1 89 ? -1.229 25.971 -19.427 1.00 85.50 89 THR A N 1
ATOM 699 C CA . THR A 1 89 ? 0.141 26.251 -18.986 1.00 85.50 89 THR A CA 1
ATOM 700 C C . THR A 1 89 ? 0.790 24.999 -18.403 1.00 85.50 89 THR A C 1
ATOM 702 O O . THR A 1 89 ? 0.612 24.655 -17.238 1.00 85.50 89 THR A O 1
ATOM 705 N N . TRP A 1 90 ? 1.583 24.299 -19.211 1.00 79.94 90 TRP A N 1
ATOM 706 C CA . TRP A 1 90 ? 2.275 23.059 -18.828 1.00 79.94 90 TRP A CA 1
ATOM 707 C C . TRP A 1 90 ? 3.363 23.230 -17.752 1.00 79.94 90 TRP A C 1
ATOM 709 O O . TRP A 1 90 ? 3.764 22.239 -17.148 1.00 79.94 90 TRP A O 1
ATOM 719 N N . SER A 1 91 ? 3.858 24.453 -17.519 1.00 82.69 91 SER A N 1
ATOM 720 C CA . SER A 1 91 ? 4.928 24.723 -16.546 1.00 82.69 91 SER A CA 1
ATOM 721 C C . SER A 1 91 ? 4.466 24.718 -15.090 1.00 82.69 91 SER A C 1
ATOM 723 O O . SER A 1 91 ? 5.316 24.625 -14.212 1.00 82.69 91 SER A O 1
ATOM 725 N N . PHE A 1 92 ? 3.160 24.820 -14.828 1.00 85.94 92 PHE A N 1
ATOM 726 C CA . PHE A 1 92 ? 2.622 24.733 -13.470 1.00 85.94 92 PHE A CA 1
ATOM 727 C C . PHE A 1 92 ? 2.646 23.295 -12.980 1.00 85.94 92 PHE A C 1
ATOM 729 O O . PHE A 1 92 ? 2.095 22.404 -13.646 1.00 85.94 92 PHE A O 1
ATOM 736 N N . ASP A 1 93 ? 3.228 23.078 -11.800 1.00 87.38 93 ASP A N 1
ATOM 737 C CA . ASP A 1 93 ? 3.138 21.780 -11.151 1.00 87.38 93 ASP A CA 1
ATOM 738 C C . ASP A 1 93 ? 1.693 21.477 -10.714 1.00 87.38 93 ASP A C 1
ATOM 740 O O . ASP A 1 93 ? 0.796 22.328 -10.733 1.00 87.38 93 ASP A O 1
ATOM 744 N N . LYS A 1 94 ? 1.430 20.214 -10.365 1.00 87.44 94 LYS A N 1
ATOM 745 C CA . LYS A 1 94 ? 0.074 19.754 -10.042 1.00 87.44 94 LYS A CA 1
ATOM 746 C C . LYS A 1 94 ? -0.532 20.502 -8.846 1.00 87.44 94 LYS A C 1
ATOM 748 O O . LYS A 1 94 ? -1.725 20.801 -8.876 1.00 87.44 94 LYS A O 1
ATOM 753 N N . ASN A 1 95 ? 0.252 20.777 -7.807 1.00 89.56 95 ASN A N 1
ATOM 754 C CA . ASN A 1 95 ? -0.238 21.415 -6.586 1.00 89.56 95 ASN A CA 1
ATOM 755 C C . ASN A 1 95 ? -0.455 22.911 -6.817 1.00 89.56 95 ASN A C 1
ATOM 757 O O . ASN A 1 95 ? -1.510 23.427 -6.459 1.00 89.56 95 ASN A O 1
ATOM 761 N N . GLU A 1 96 ? 0.483 23.578 -7.494 1.00 90.81 96 GLU A N 1
ATOM 762 C CA . GLU A 1 96 ? 0.344 24.978 -7.909 1.00 90.81 96 GLU A CA 1
ATOM 763 C C . GLU A 1 96 ? -0.925 25.184 -8.736 1.00 90.81 96 GLU A C 1
ATOM 765 O O . GLU A 1 96 ? -1.720 26.082 -8.456 1.00 90.81 96 GLU A O 1
ATOM 770 N N . ARG A 1 97 ? -1.160 24.303 -9.713 1.00 93.69 97 ARG A N 1
ATOM 771 C CA . ARG A 1 97 ? -2.366 24.330 -10.543 1.00 93.69 97 ARG A CA 1
ATOM 772 C C . ARG A 1 97 ? -3.636 24.140 -9.717 1.00 93.69 97 ARG A C 1
ATOM 774 O O . ARG A 1 97 ? -4.590 24.884 -9.912 1.00 93.69 97 ARG A O 1
ATOM 781 N N . LEU A 1 98 ? -3.661 23.175 -8.796 1.00 93.50 98 LEU A N 1
ATOM 782 C CA . LEU A 1 98 ? -4.818 22.941 -7.924 1.00 93.50 98 LEU A CA 1
ATOM 783 C C . LEU A 1 98 ? -5.103 24.142 -7.016 1.00 93.50 98 LEU A C 1
ATOM 785 O O . LEU A 1 98 ? -6.260 24.523 -6.857 1.00 93.50 98 LEU A O 1
ATOM 789 N N . GLU A 1 99 ? -4.072 24.775 -6.459 1.00 93.38 99 GLU A N 1
ATOM 790 C CA . GLU A 1 99 ? -4.232 25.987 -5.653 1.00 93.38 99 GLU A CA 1
ATOM 791 C C . GLU A 1 99 ? -4.791 27.161 -6.476 1.00 93.38 99 GLU A C 1
ATOM 793 O O . GLU A 1 99 ? -5.697 27.856 -6.012 1.00 93.38 99 GLU A O 1
ATOM 798 N N . LEU A 1 100 ? -4.321 27.345 -7.716 1.00 94.75 100 LEU A N 1
ATOM 799 C CA . LEU A 1 100 ? -4.867 28.342 -8.647 1.00 94.75 100 LEU A CA 1
ATOM 800 C C . LEU A 1 100 ? -6.323 28.041 -9.031 1.00 94.75 100 LEU A C 1
ATOM 802 O O . LEU A 1 100 ? -7.143 28.955 -9.078 1.00 94.75 100 LEU A O 1
ATOM 806 N N . ILE A 1 101 ? -6.666 26.769 -9.255 1.00 95.81 101 ILE A N 1
ATOM 807 C CA . ILE A 1 101 ? -8.039 26.330 -9.549 1.00 95.81 101 ILE A CA 1
ATOM 808 C C . ILE A 1 101 ? -8.968 26.577 -8.352 1.00 95.81 101 ILE A C 1
ATOM 810 O O . ILE A 1 101 ? -10.098 27.028 -8.543 1.00 95.81 101 ILE A O 1
ATOM 814 N N . ILE A 1 102 ? -8.514 26.342 -7.116 1.00 96.62 102 ILE A N 1
ATOM 815 C CA . ILE A 1 102 ? -9.296 26.648 -5.905 1.00 96.62 102 ILE A CA 1
ATOM 816 C C . ILE A 1 102 ? -9.568 28.150 -5.810 1.00 96.62 102 ILE A C 1
ATOM 818 O O . ILE A 1 102 ? -10.712 28.541 -5.570 1.00 96.62 102 ILE A O 1
ATOM 822 N N . ALA A 1 103 ? -8.546 28.985 -6.027 1.00 95.69 103 ALA A N 1
ATOM 823 C CA . ALA A 1 103 ? -8.707 30.436 -6.048 1.00 95.69 103 ALA A CA 1
ATOM 824 C C . ALA A 1 103 ? -9.698 30.862 -7.145 1.00 95.69 103 ALA A C 1
ATOM 826 O O . ALA A 1 103 ? -10.653 31.583 -6.864 1.00 95.69 103 ALA A O 1
ATOM 827 N N . TRP A 1 104 ? -9.557 30.330 -8.361 1.00 97.31 104 TRP A N 1
ATOM 828 C CA . TRP A 1 104 ? -10.476 30.591 -9.471 1.00 97.31 104 TRP A CA 1
ATOM 829 C C . TRP A 1 104 ? -11.928 30.200 -9.146 1.00 97.31 104 TRP A C 1
ATOM 831 O O . TRP A 1 104 ? -12.848 30.996 -9.351 1.00 97.31 104 TRP A O 1
ATOM 841 N N . HIS A 1 105 ? -12.155 29.009 -8.579 1.00 97.56 105 HIS A N 1
ATOM 842 C CA . HIS A 1 105 ? -13.490 28.572 -8.159 1.00 97.56 105 HIS A CA 1
ATOM 843 C C . HIS A 1 105 ? -14.067 29.436 -7.040 1.00 97.56 105 HIS A C 1
ATOM 845 O O . HIS A 1 105 ? -15.274 29.678 -7.032 1.00 97.56 105 HIS A O 1
ATOM 851 N N . PHE A 1 106 ? -13.236 29.909 -6.111 1.00 97.12 106 PHE A N 1
ATOM 852 C CA . PHE A 1 106 ? -13.674 30.820 -5.061 1.00 97.12 106 PHE A CA 1
ATOM 853 C C . PHE A 1 106 ? -14.125 32.169 -5.633 1.00 97.12 106 PHE A C 1
ATOM 855 O O . PHE A 1 106 ? -15.211 32.627 -5.278 1.00 97.12 106 PHE A O 1
ATOM 862 N N . VAL A 1 107 ? -13.372 32.751 -6.574 1.00 95.62 107 VAL A N 1
ATOM 863 C CA . VAL A 1 107 ? -13.781 33.982 -7.276 1.00 95.62 107 VAL A CA 1
ATOM 864 C C . VAL A 1 107 ? -15.101 33.769 -8.020 1.00 95.62 107 VAL A C 1
ATOM 866 O O . VAL A 1 107 ? -16.006 34.598 -7.923 1.00 95.62 107 VAL A O 1
ATOM 869 N N . CYS A 1 108 ? -15.263 32.633 -8.705 1.00 95.25 108 CYS A N 1
ATOM 870 C CA . CYS A 1 108 ? -16.513 32.307 -9.394 1.00 95.25 108 CYS A CA 1
ATOM 871 C C . CYS A 1 108 ? -17.692 32.136 -8.424 1.00 95.25 108 CYS A C 1
ATOM 873 O O . CYS A 1 108 ? -18.779 32.644 -8.695 1.00 95.25 108 CYS A O 1
ATOM 875 N N . LEU A 1 109 ? -17.486 31.461 -7.286 1.00 94.56 109 LEU A N 1
ATOM 876 C CA . LEU A 1 109 ? -18.496 31.296 -6.237 1.00 94.56 109 LEU A CA 1
ATOM 877 C C . LEU A 1 109 ? -18.918 32.653 -5.666 1.00 94.56 109 LEU A C 1
ATOM 879 O O . LEU A 1 109 ? -20.116 32.930 -5.597 1.00 94.56 109 LEU A O 1
ATOM 883 N N . ASP A 1 110 ? -17.951 33.502 -5.306 1.00 92.25 110 ASP A N 1
ATOM 884 C CA . ASP A 1 110 ? -18.218 34.839 -4.770 1.00 92.25 110 ASP A CA 1
ATOM 885 C C . ASP A 1 110 ? -18.812 35.774 -5.825 1.00 92.25 110 ASP A C 1
ATOM 887 O O . ASP A 1 110 ? -19.496 36.719 -5.470 1.00 92.25 110 ASP A O 1
ATOM 891 N N . MET A 1 111 ? -18.639 35.508 -7.121 1.00 90.31 111 MET A N 1
ATOM 892 C CA . MET A 1 111 ? -19.319 36.255 -8.179 1.00 90.31 111 MET A CA 1
ATOM 893 C C . MET A 1 111 ? -20.811 35.925 -8.248 1.00 90.31 111 MET A C 1
ATOM 895 O O . MET A 1 111 ? -21.648 36.832 -8.265 1.00 90.31 111 MET A O 1
ATOM 899 N N . VAL A 1 112 ? -21.160 34.637 -8.276 1.00 88.38 112 VAL A N 1
ATOM 900 C CA . VAL A 1 112 ? -22.547 34.188 -8.495 1.00 88.38 112 VAL A CA 1
ATOM 901 C C . VAL A 1 112 ? -23.398 34.189 -7.219 1.00 88.38 112 VAL A C 1
ATOM 903 O O . VAL A 1 112 ? -24.626 34.161 -7.299 1.00 88.38 112 VAL A O 1
ATOM 906 N N . CYS A 1 113 ? -22.774 34.236 -6.039 1.00 87.25 113 CYS A N 1
ATOM 907 C CA . CYS A 1 113 ? -23.459 34.218 -4.749 1.00 87.25 113 CYS A CA 1
ATOM 908 C C . CYS A 1 113 ? -22.793 35.160 -3.739 1.00 87.25 113 CYS A C 1
ATOM 910 O O . CYS A 1 113 ? -21.575 35.142 -3.580 1.00 87.25 113 CYS A O 1
ATOM 912 N N . ASP A 1 114 ? -23.594 35.943 -3.006 1.00 87.38 114 ASP A N 1
ATOM 913 C CA . ASP A 1 114 ? -23.121 36.666 -1.818 1.00 87.38 114 ASP A CA 1
ATOM 914 C C . ASP A 1 114 ? -23.108 35.705 -0.630 1.00 87.38 114 ASP A C 1
ATOM 916 O O . ASP A 1 114 ? -24.060 35.599 0.143 1.00 87.38 114 ASP A O 1
ATOM 920 N N . TRP A 1 115 ? -22.053 34.893 -0.573 1.00 89.38 115 TRP A N 1
ATOM 921 C CA . TRP A 1 115 ? -21.923 33.835 0.424 1.00 89.38 115 TRP A CA 1
ATOM 922 C C . TRP A 1 115 ? -21.732 34.393 1.843 1.00 89.38 115 TRP A C 1
ATOM 924 O O . TRP A 1 115 ? -22.081 33.706 2.801 1.00 89.38 115 TRP A O 1
ATOM 934 N N . ILE A 1 116 ? -21.228 35.627 1.977 1.00 89.56 116 ILE A N 1
ATOM 935 C CA . ILE A 1 116 ? -21.074 36.328 3.258 1.00 89.56 116 ILE A CA 1
ATOM 936 C C . ILE A 1 116 ? -22.454 36.640 3.836 1.00 89.56 116 ILE A C 1
ATOM 938 O O . ILE A 1 116 ? -22.769 36.210 4.945 1.00 89.56 116 ILE A O 1
ATOM 942 N N . GLU A 1 117 ? -23.301 37.313 3.053 1.00 86.00 117 GLU A N 1
ATOM 943 C CA . GLU A 1 117 ? -24.687 37.610 3.433 1.00 86.00 117 GLU A CA 1
ATOM 944 C C . GLU A 1 117 ? -25.481 36.319 3.690 1.00 86.00 117 GLU A C 1
ATOM 946 O O . GLU A 1 117 ? -26.237 36.217 4.656 1.00 86.00 117 GLU A O 1
ATOM 951 N N . LEU A 1 118 ? -25.274 35.291 2.862 1.00 87.00 118 LEU A N 1
ATOM 952 C CA . LEU A 1 118 ? -25.924 33.995 3.036 1.00 87.00 118 LEU A CA 1
ATOM 953 C C . LEU A 1 118 ? -25.539 33.325 4.361 1.00 87.00 118 LEU A C 1
ATOM 955 O O . LEU A 1 118 ? -26.396 32.761 5.041 1.00 87.00 118 LEU A O 1
ATOM 959 N N . PHE A 1 119 ? -24.257 33.365 4.725 1.00 88.94 119 PHE A N 1
ATOM 960 C CA . PHE A 1 119 ? -23.779 32.771 5.967 1.00 88.94 119 PHE A CA 1
ATOM 961 C C . PHE A 1 119 ? -24.243 33.564 7.192 1.00 88.94 119 PHE A C 1
ATOM 963 O O . PHE A 1 119 ? -24.675 32.961 8.174 1.00 88.94 119 PHE A O 1
ATOM 970 N N . ASP A 1 120 ? -24.247 34.896 7.116 1.00 87.38 120 ASP A N 1
ATOM 971 C CA . ASP A 1 120 ? -24.812 35.752 8.161 1.00 87.38 120 ASP A CA 1
ATOM 972 C C . ASP A 1 120 ? -26.298 35.435 8.414 1.00 87.38 120 ASP A C 1
ATOM 974 O O . ASP A 1 120 ? -26.710 35.234 9.558 1.00 87.38 120 ASP A O 1
ATOM 978 N N . GLN A 1 121 ? -27.095 35.257 7.354 1.00 85.88 121 GLN A N 1
ATOM 979 C CA . GLN A 1 121 ? -28.497 34.837 7.475 1.00 85.88 121 GLN A CA 1
ATOM 980 C C . GLN A 1 121 ? -28.652 33.470 8.158 1.00 85.88 121 GLN A C 1
ATOM 982 O O . GLN A 1 121 ? -29.592 33.271 8.933 1.00 85.88 121 GLN A O 1
ATOM 987 N N . ILE A 1 122 ? -27.747 32.520 7.893 1.00 87.00 122 ILE A N 1
ATOM 988 C CA . ILE A 1 122 ? -27.724 31.219 8.580 1.00 87.00 122 ILE A CA 1
ATOM 989 C C . ILE A 1 122 ? -27.446 31.412 10.070 1.00 87.00 122 ILE A C 1
ATOM 991 O O . ILE A 1 122 ? -28.158 30.837 10.896 1.00 87.00 122 ILE A O 1
ATOM 995 N N . CYS A 1 123 ? -26.447 32.225 10.412 1.00 87.31 123 CYS A N 1
ATOM 996 C CA . CYS A 1 123 ? -26.098 32.513 11.797 1.00 87.31 123 CYS A CA 1
ATOM 997 C C . CYS A 1 123 ? -27.250 33.201 12.535 1.00 87.31 123 CYS A C 1
ATOM 999 O O . CYS A 1 123 ? -27.638 32.726 13.600 1.00 87.31 123 CYS A O 1
ATOM 1001 N N . ARG A 1 124 ? -27.891 34.217 11.940 1.00 85.19 124 ARG A N 1
ATOM 1002 C CA . ARG A 1 124 ? -29.086 34.870 12.506 1.00 85.19 124 ARG A CA 1
ATOM 1003 C C . ARG A 1 124 ? -30.242 33.888 12.711 1.00 85.19 124 ARG A C 1
ATOM 1005 O O . ARG A 1 124 ? -30.860 33.880 13.774 1.00 85.19 124 ARG A O 1
ATOM 1012 N N . HIS A 1 125 ? -30.515 33.025 11.731 1.00 84.06 125 HIS A N 1
ATOM 1013 C CA . HIS A 1 125 ? -31.589 32.030 11.827 1.00 84.06 125 HIS A CA 1
ATOM 1014 C C . HIS A 1 125 ? -31.337 30.975 12.911 1.00 84.06 125 HIS A C 1
ATOM 1016 O O . HIS A 1 125 ? -32.271 30.551 13.589 1.00 84.06 125 HIS A O 1
ATOM 1022 N N . LEU A 1 126 ? -30.083 30.548 13.071 1.00 84.38 126 LEU A N 1
ATOM 1023 C CA . LEU A 1 126 ? -29.675 29.547 14.057 1.00 84.38 126 LEU A CA 1
ATOM 1024 C C . LEU A 1 126 ? -29.245 30.151 15.402 1.00 84.38 126 LEU A C 1
ATOM 1026 O O . LEU A 1 126 ? -28.864 29.394 16.291 1.00 84.38 126 LEU A O 1
ATOM 1030 N N . GLN A 1 127 ? -29.315 31.479 15.553 1.00 84.94 127 GLN A N 1
ATOM 1031 C CA . GLN A 1 127 ? -28.850 32.223 16.731 1.00 84.94 127 GLN A CA 1
ATOM 1032 C C . GLN A 1 127 ? -27.381 31.921 17.086 1.00 84.94 127 GLN A C 1
ATOM 1034 O O . GLN A 1 127 ? -27.029 31.741 18.251 1.00 84.94 127 GLN A O 1
ATOM 1039 N N . ILE A 1 128 ? -26.526 31.829 16.067 1.00 86.25 128 ILE A N 1
ATOM 1040 C CA . ILE A 1 128 ? -25.082 31.629 16.214 1.00 86.25 128 ILE A CA 1
ATOM 1041 C C . ILE A 1 128 ? -24.427 33.001 16.345 1.00 86.25 128 ILE A C 1
ATOM 1043 O O . ILE A 1 128 ? -24.525 33.822 15.435 1.00 86.25 128 ILE A O 1
ATOM 1047 N N . ASP A 1 129 ? -23.750 33.219 17.467 1.00 81.44 129 ASP A N 1
ATOM 1048 C CA . ASP A 1 129 ? -22.936 34.410 17.692 1.00 81.44 129 ASP A CA 1
ATOM 1049 C C . ASP A 1 129 ? -21.643 34.334 16.862 1.00 81.44 129 ASP A C 1
ATOM 1051 O O . ASP A 1 129 ? -20.953 33.309 16.876 1.00 81.44 129 ASP A O 1
ATOM 1055 N N . GLN A 1 130 ? -21.356 35.381 16.088 1.00 83.50 130 GLN A N 1
ATOM 1056 C CA . GLN A 1 130 ? -20.203 35.465 15.188 1.00 83.50 130 GLN A CA 1
ATOM 1057 C C . GLN A 1 130 ? -19.776 36.929 14.992 1.00 83.50 130 GLN A C 1
ATOM 1059 O O . GLN A 1 130 ? -20.620 37.813 14.865 1.00 83.50 130 GLN A O 1
ATOM 1064 N N . HIS A 1 131 ? -18.469 37.160 14.902 1.00 84.69 131 HIS A N 1
ATOM 1065 C CA . HIS A 1 131 ? -17.804 38.455 14.710 1.00 84.69 131 HIS A CA 1
ATOM 1066 C C . HIS A 1 131 ? -16.974 38.487 13.414 1.00 84.69 131 HIS A C 1
ATOM 1068 O O . HIS A 1 131 ? -16.217 39.426 13.170 1.00 84.69 131 HIS A O 1
ATOM 1074 N N . ILE A 1 132 ? -17.109 37.455 12.577 1.00 83.62 132 ILE A N 1
ATOM 1075 C CA . ILE A 1 132 ? -16.399 37.291 11.303 1.00 83.62 132 ILE A CA 1
ATOM 1076 C C . ILE A 1 132 ? -16.893 38.335 10.297 1.00 83.62 132 ILE A C 1
ATOM 1078 O O . ILE A 1 132 ? -16.107 38.911 9.544 1.00 83.62 132 ILE A O 1
ATOM 1082 N N . PHE A 1 133 ? -18.203 38.579 10.285 1.00 80.88 133 PHE A N 1
ATOM 1083 C CA . PHE A 1 133 ? -18.853 39.542 9.409 1.00 80.88 133 PHE A CA 1
ATOM 1084 C C . PHE A 1 133 ? -19.608 40.572 10.235 1.00 80.88 133 PHE A C 1
ATOM 1086 O O . PHE A 1 133 ? -20.393 40.216 11.113 1.00 80.88 133 PHE A O 1
ATOM 1093 N N . ASN A 1 134 ? -19.420 41.850 9.908 1.00 67.06 134 ASN A N 1
ATOM 1094 C CA . ASN A 1 134 ? -20.260 42.912 10.448 1.00 67.06 134 ASN A CA 1
ATOM 1095 C C . ASN A 1 134 ? -21.693 42.677 9.959 1.00 67.06 134 ASN A C 1
ATOM 1097 O O . ASN A 1 134 ? -21.932 42.760 8.752 1.00 67.06 134 ASN A O 1
ATOM 1101 N N . SER A 1 135 ? -22.616 42.380 10.882 1.00 58.25 135 SER A N 1
ATOM 1102 C CA . SER A 1 135 ? -24.049 42.239 10.597 1.00 58.25 135 SER A CA 1
ATOM 1103 C C . SER A 1 135 ? -24.512 43.457 9.802 1.00 58.25 135 SER A C 1
ATOM 1105 O O . SER A 1 135 ? -24.606 44.560 10.341 1.00 58.25 135 SER A O 1
ATOM 1107 N N . ARG A 1 136 ? -24.762 43.280 8.503 1.00 57.94 136 ARG A N 1
ATOM 1108 C CA . ARG A 1 136 ? -25.420 44.309 7.698 1.00 57.94 136 ARG A CA 1
ATOM 1109 C C . ARG A 1 136 ? -26.881 44.343 8.145 1.00 57.94 136 ARG A C 1
ATOM 1111 O O . ARG A 1 136 ? -27.469 43.285 8.364 1.00 57.94 136 ARG A O 1
ATOM 1118 N N . ASP A 1 137 ? -27.472 45.532 8.260 1.00 54.34 137 ASP A N 1
ATOM 1119 C CA . ASP A 1 137 ? -28.925 45.715 8.414 1.00 54.34 137 ASP A CA 1
ATOM 1120 C C . ASP A 1 137 ? -29.632 45.269 7.118 1.00 54.34 137 ASP A C 1
ATOM 1122 O O . ASP A 1 137 ? -30.150 46.063 6.337 1.00 54.34 137 ASP A O 1
ATOM 1126 N N . SER A 1 138 ? -29.559 43.975 6.819 1.00 57.09 138 SER A N 1
ATOM 1127 C CA . SER A 1 138 ? -30.152 43.359 5.647 1.00 57.09 138 SER A CA 1
ATOM 1128 C C . SER A 1 138 ? -31.558 42.899 6.011 1.00 57.09 138 SER A C 1
ATOM 1130 O O . SER A 1 138 ? -31.740 41.958 6.792 1.00 57.09 138 SER A O 1
ATOM 1132 N N . GLU A 1 139 ? -32.552 43.562 5.412 1.00 58.84 139 GLU A N 1
ATOM 1133 C CA . GLU A 1 139 ? -33.976 43.197 5.470 1.00 58.84 139 GLU A CA 1
ATOM 1134 C C . GLU A 1 139 ? -34.277 41.849 4.786 1.00 58.84 139 GLU A C 1
ATOM 1136 O O . GLU A 1 139 ? -35.400 41.353 4.859 1.00 58.84 139 GLU A O 1
ATOM 1141 N N . LYS A 1 140 ? -33.296 41.241 4.103 1.00 66.94 140 LYS A N 1
ATOM 1142 C CA . LYS A 1 140 ? -33.493 40.017 3.324 1.00 66.94 140 LYS A CA 1
ATOM 1143 C C . LYS A 1 140 ? -33.560 38.794 4.241 1.00 66.94 140 LYS A C 1
ATOM 1145 O O . LYS A 1 140 ? -32.585 38.438 4.904 1.00 66.94 140 LYS A O 1
ATOM 1150 N N . GLU A 1 141 ? -34.710 38.125 4.263 1.00 69.69 141 GLU A N 1
ATOM 1151 C CA . GLU A 1 141 ? -34.923 36.947 5.104 1.00 69.69 141 GLU A CA 1
ATOM 1152 C C . GLU A 1 141 ? -34.286 35.683 4.500 1.00 69.69 141 GLU A C 1
ATOM 1154 O O . GLU A 1 141 ? -34.260 35.486 3.283 1.00 69.69 141 GLU A O 1
ATOM 1159 N N . LEU A 1 142 ? -33.882 34.735 5.359 1.00 74.44 142 LEU A N 1
ATOM 1160 C CA . LEU A 1 142 ? -33.371 33.419 4.940 1.00 74.44 142 LEU A CA 1
ATOM 1161 C C . LEU A 1 142 ? -34.336 32.696 3.978 1.00 74.44 142 LEU A C 1
ATOM 1163 O O . LEU A 1 142 ? -33.914 31.940 3.101 1.00 74.44 142 LEU A O 1
ATOM 1167 N N . LYS A 1 143 ? -35.645 32.928 4.123 1.00 72.12 143 LYS A N 1
ATOM 1168 C CA . LYS A 1 143 ? -36.691 32.341 3.278 1.00 72.12 143 LYS A CA 1
ATOM 1169 C C . LYS A 1 143 ? -36.541 32.737 1.804 1.00 72.12 143 LYS A C 1
ATOM 1171 O O . LYS A 1 143 ? -36.721 31.876 0.938 1.00 72.12 143 LYS A O 1
ATOM 1176 N N . ASP A 1 144 ? -36.150 33.979 1.527 1.00 75.56 144 ASP A N 1
ATOM 1177 C CA . ASP A 1 144 ? -35.936 34.483 0.167 1.00 75.56 144 ASP A CA 1
ATOM 1178 C C . ASP A 1 144 ? -34.709 33.830 -0.466 1.00 75.56 144 ASP A C 1
ATOM 1180 O O . ASP A 1 144 ? -34.742 33.388 -1.617 1.00 75.56 144 ASP A O 1
ATOM 1184 N N . SER A 1 145 ? -33.643 33.666 0.318 1.00 80.31 145 SER A N 1
ATOM 1185 C CA . SER A 1 145 ? -32.449 32.935 -0.102 1.00 80.31 145 SER A CA 1
ATOM 1186 C C . SER A 1 145 ? -32.769 31.462 -0.373 1.00 80.31 145 SER A C 1
ATOM 1188 O O . SER A 1 145 ? -32.287 30.895 -1.354 1.00 80.31 145 SER A O 1
ATOM 1190 N N . VAL A 1 146 ? -33.611 30.816 0.446 1.00 78.31 146 VAL A N 1
ATOM 1191 C CA . VAL A 1 146 ? -34.036 29.416 0.232 1.00 78.31 146 VAL A CA 1
ATOM 1192 C C . VAL A 1 146 ? -34.869 29.284 -1.047 1.00 78.31 146 VAL A C 1
ATOM 1194 O O . VAL A 1 146 ? -34.789 28.264 -1.737 1.00 78.31 146 VAL A O 1
ATOM 1197 N N . GLN A 1 147 ? -35.666 30.297 -1.390 1.00 78.25 147 GLN A N 1
ATOM 1198 C CA . GLN A 1 147 ? -36.395 30.340 -2.656 1.00 78.25 147 GLN A CA 1
ATOM 1199 C C . GLN A 1 147 ? -35.450 30.545 -3.848 1.00 78.25 147 GLN A C 1
ATOM 1201 O O . GLN A 1 147 ? -35.566 29.813 -4.835 1.00 78.25 147 GLN A O 1
ATOM 1206 N N . TRP A 1 148 ? -34.475 31.453 -3.735 1.00 82.62 148 TRP A N 1
ATOM 1207 C CA . TRP A 1 148 ? -33.406 31.629 -4.724 1.00 82.62 148 TRP A CA 1
ATOM 1208 C C . TRP A 1 148 ? -32.645 30.320 -4.960 1.00 82.62 148 TRP A C 1
ATOM 1210 O O . TRP A 1 148 ? -32.497 29.902 -6.105 1.00 82.62 148 TRP A O 1
ATOM 1220 N N . PHE A 1 149 ? -32.283 29.597 -3.899 1.00 80.12 149 PHE A N 1
ATOM 1221 C CA . PHE A 1 149 ? -31.578 28.317 -4.003 1.00 80.12 149 PHE A CA 1
ATOM 1222 C C . PHE A 1 149 ? -32.334 27.258 -4.811 1.00 80.12 149 PHE A C 1
ATOM 1224 O O . PHE A 1 149 ? -31.745 26.436 -5.509 1.00 80.12 149 PHE A O 1
ATOM 1231 N N . ARG A 1 150 ? -33.668 27.260 -4.704 1.00 72.25 150 ARG A N 1
ATOM 1232 C CA . ARG A 1 150 ? -34.532 26.291 -5.390 1.00 72.25 150 ARG A CA 1
ATOM 1233 C C . ARG A 1 150 ? -34.677 26.611 -6.878 1.00 72.25 150 ARG A C 1
ATOM 1235 O O . ARG A 1 150 ? -34.711 25.689 -7.696 1.00 72.25 150 ARG A O 1
ATOM 1242 N N . GLY A 1 151 ? -34.802 27.892 -7.216 1.00 74.19 151 GLY A N 1
ATOM 1243 C CA . GLY A 1 151 ? -35.166 28.341 -8.562 1.00 74.19 151 GLY A CA 1
ATOM 1244 C C . GLY A 1 151 ? -34.006 28.822 -9.432 1.00 74.19 151 GLY A C 1
ATOM 1245 O O . GLY A 1 151 ? -34.136 28.790 -10.651 1.00 74.19 151 GLY A O 1
ATOM 1246 N N . SER A 1 152 ? -32.896 29.255 -8.833 1.00 85.12 152 SER A N 1
ATOM 1247 C CA . SER A 1 152 ? -31.830 29.962 -9.544 1.00 85.12 152 SER A CA 1
ATOM 1248 C C . SER A 1 152 ? -30.782 29.025 -10.140 1.00 85.12 152 SER A C 1
ATOM 1250 O O . SER A 1 152 ? -30.277 28.117 -9.473 1.00 85.12 152 SER A O 1
ATOM 1252 N N . THR A 1 153 ? -30.402 29.294 -11.387 1.00 86.25 153 THR A N 1
ATOM 1253 C CA . THR A 1 153 ? -29.220 28.711 -12.034 1.00 86.25 153 THR A CA 1
ATOM 1254 C C . THR A 1 153 ? -27.936 29.128 -11.318 1.00 86.25 153 THR A C 1
ATOM 1256 O O . THR A 1 153 ? -27.055 28.293 -11.129 1.00 86.25 153 THR A O 1
ATOM 1259 N N . ASP A 1 154 ? -27.864 30.362 -10.812 1.00 86.56 154 ASP A N 1
ATOM 1260 C CA . ASP A 1 154 ? -26.693 30.875 -10.087 1.00 86.56 154 ASP A CA 1
ATOM 1261 C C . ASP A 1 154 ? -26.440 30.095 -8.792 1.00 86.56 154 ASP A C 1
ATO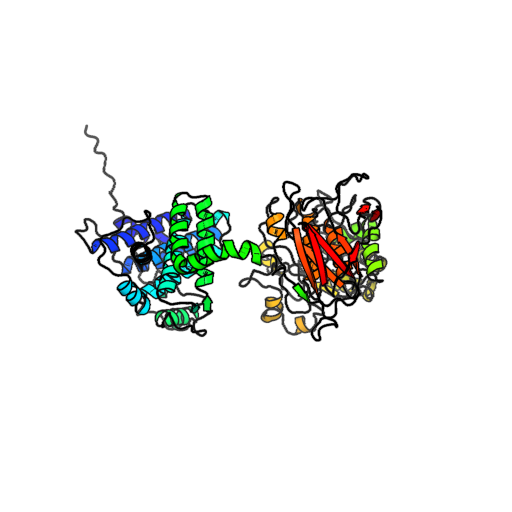M 1263 O O . ASP A 1 154 ? -25.297 29.811 -8.447 1.00 86.56 154 ASP A O 1
ATOM 1267 N N . ALA A 1 155 ? -27.501 29.660 -8.104 1.00 87.44 155 ALA A N 1
ATOM 1268 C CA . ALA A 1 155 ? -27.378 28.841 -6.899 1.00 87.44 155 ALA A CA 1
ATOM 1269 C C . ALA A 1 155 ? -26.809 27.445 -7.195 1.00 87.44 155 ALA A C 1
ATOM 1271 O O . ALA A 1 155 ? -26.008 26.912 -6.425 1.00 87.44 155 ALA A O 1
ATOM 1272 N N . ARG A 1 156 ? -27.200 26.857 -8.333 1.00 89.81 156 ARG A N 1
ATOM 1273 C CA . ARG A 1 156 ? -26.662 25.575 -8.815 1.00 89.81 156 ARG A CA 1
ATOM 1274 C C . ARG A 1 156 ? -25.198 25.733 -9.224 1.00 89.81 156 ARG A C 1
ATOM 1276 O O . ARG A 1 156 ? -24.387 24.886 -8.860 1.00 89.81 156 ARG A O 1
ATOM 1283 N N . CYS A 1 157 ? -24.853 26.840 -9.882 1.00 91.25 157 CYS A N 1
ATOM 1284 C CA . CYS A 1 157 ? -23.473 27.198 -10.217 1.00 91.25 157 CYS A CA 1
ATOM 1285 C C . CYS A 1 157 ? -22.605 27.356 -8.959 1.00 91.25 157 CYS A C 1
ATOM 1287 O O . CYS A 1 157 ? -21.555 26.724 -8.851 1.00 91.25 157 CYS A O 1
ATOM 1289 N N . ALA A 1 158 ? -23.073 28.128 -7.970 1.00 93.00 158 ALA A N 1
ATOM 1290 C CA . ALA A 1 158 ? -22.400 28.308 -6.681 1.00 93.00 158 ALA A CA 1
ATOM 1291 C C . ALA A 1 158 ? -22.145 26.965 -5.988 1.00 93.00 158 ALA A C 1
ATOM 1293 O O . ALA A 1 158 ? -21.059 26.717 -5.465 1.00 93.00 158 ALA A O 1
ATOM 1294 N N . PHE A 1 159 ? -23.142 26.075 -6.013 1.00 93.00 159 PHE A N 1
ATOM 1295 C CA . PHE A 1 159 ? -23.021 24.746 -5.433 1.00 93.00 159 PHE A CA 1
ATOM 1296 C C . PHE A 1 159 ? -21.981 23.880 -6.163 1.00 93.00 159 PHE A C 1
ATOM 1298 O O . PHE A 1 159 ? -21.194 23.203 -5.503 1.00 93.00 159 PHE A O 1
ATOM 1305 N N . LEU A 1 160 ? -21.921 23.922 -7.502 1.00 94.31 160 LEU A N 1
ATOM 1306 C CA . LEU A 1 160 ? -20.874 23.224 -8.261 1.00 94.31 160 LEU A CA 1
ATOM 1307 C C . LEU A 1 160 ? -19.478 23.742 -7.908 1.00 94.31 160 LEU A C 1
ATOM 1309 O O . LEU A 1 160 ? -18.589 22.931 -7.659 1.00 94.31 160 LEU A O 1
ATOM 1313 N N . HIS A 1 161 ? -19.286 25.061 -7.814 1.00 96.38 161 HIS A N 1
ATOM 1314 C CA . HIS A 1 161 ? -18.001 25.627 -7.391 1.00 96.38 161 HIS A CA 1
ATOM 1315 C C . HIS A 1 161 ? -17.629 25.216 -5.959 1.00 96.38 161 HIS A C 1
ATOM 1317 O O . HIS A 1 161 ? -16.481 24.858 -5.715 1.00 96.38 161 HIS A O 1
ATOM 1323 N N . ALA A 1 162 ? -18.586 25.166 -5.024 1.00 95.69 162 ALA A N 1
ATOM 1324 C CA . ALA A 1 162 ? -18.338 24.679 -3.663 1.00 95.69 162 ALA A CA 1
ATOM 1325 C C . ALA A 1 162 ? -17.887 23.205 -3.636 1.00 95.69 162 ALA A C 1
ATOM 1327 O O . ALA A 1 162 ? -16.973 22.842 -2.890 1.00 95.69 162 ALA A O 1
ATOM 1328 N N . VAL A 1 163 ? -18.490 22.360 -4.479 1.00 95.31 163 VAL A N 1
ATOM 1329 C CA . VAL A 1 163 ? -18.078 20.960 -4.662 1.00 95.31 163 VAL A CA 1
ATOM 1330 C C . VAL A 1 163 ? -16.676 20.868 -5.268 1.00 95.31 163 VAL A C 1
ATOM 1332 O O . VAL A 1 163 ? -15.859 20.088 -4.788 1.00 95.31 163 VAL A O 1
ATOM 1335 N N . ALA A 1 164 ? -16.365 21.689 -6.269 1.00 96.50 164 ALA A N 1
ATOM 1336 C CA . ALA A 1 164 ? -15.058 21.688 -6.918 1.00 96.50 164 ALA A CA 1
ATOM 1337 C C . ALA A 1 164 ? -13.931 22.191 -6.005 1.00 96.50 164 ALA A C 1
ATOM 1339 O O . ALA A 1 164 ? -12.827 21.647 -6.048 1.00 96.50 164 ALA A O 1
ATOM 1340 N N . ILE A 1 165 ? -14.217 23.159 -5.123 1.00 96.81 165 ILE A N 1
ATOM 1341 C CA . ILE A 1 165 ? -13.301 23.581 -4.052 1.00 96.81 165 ILE A CA 1
ATOM 1342 C C . ILE A 1 165 ? -13.019 22.396 -3.125 1.00 96.81 165 ILE A C 1
ATOM 1344 O O . ILE A 1 165 ? -11.859 22.084 -2.876 1.00 96.81 165 ILE A O 1
ATOM 1348 N N . GLN A 1 166 ? -14.055 21.691 -2.657 1.00 94.88 166 GLN A N 1
ATOM 1349 C CA . GLN A 1 166 ? -13.884 20.506 -1.811 1.00 94.88 166 GLN A CA 1
ATOM 1350 C C . GLN A 1 166 ? -13.043 19.416 -2.486 1.00 94.88 166 GLN A C 1
ATOM 1352 O O . GLN A 1 166 ? -12.124 18.878 -1.871 1.00 94.88 166 GLN A O 1
ATOM 1357 N N . ASP A 1 167 ? -13.356 19.082 -3.737 1.00 94.56 167 ASP A N 1
ATOM 1358 C CA . ASP A 1 167 ? -12.650 18.039 -4.483 1.00 94.56 167 ASP A CA 1
ATOM 1359 C C . ASP A 1 167 ? -11.193 18.413 -4.755 1.00 94.56 167 ASP A C 1
ATOM 1361 O O . ASP A 1 167 ? -10.318 17.552 -4.675 1.00 94.56 167 ASP A O 1
ATOM 1365 N N . SER A 1 168 ? -10.922 19.686 -5.044 1.00 94.44 168 SER A N 1
ATOM 1366 C CA . SER A 1 168 ? -9.561 20.184 -5.255 1.00 94.44 168 SER A CA 1
ATOM 1367 C C . SER A 1 168 ? -8.759 20.198 -3.952 1.00 94.44 168 SER A C 1
ATOM 1369 O O . SER A 1 168 ? -7.621 19.737 -3.933 1.00 94.44 168 SER A O 1
ATOM 1371 N N . VAL A 1 169 ? -9.358 20.632 -2.837 1.00 93.06 169 VAL A N 1
ATOM 1372 C CA . VAL A 1 169 ? -8.712 20.617 -1.510 1.00 93.06 169 VAL A CA 1
ATOM 1373 C C . VAL A 1 169 ? -8.378 19.191 -1.070 1.00 93.06 169 VAL A C 1
ATOM 1375 O O . VAL A 1 169 ? -7.295 18.956 -0.546 1.00 93.06 169 VAL A O 1
ATOM 1378 N N . ASN A 1 170 ? -9.256 18.219 -1.334 1.00 90.19 170 ASN A N 1
ATOM 1379 C CA . ASN A 1 170 ? -9.008 16.811 -1.001 1.00 90.19 170 ASN A CA 1
ATOM 1380 C C . ASN A 1 170 ? -7.861 16.176 -1.812 1.00 90.19 170 ASN A C 1
ATOM 1382 O O . ASN A 1 170 ? -7.386 15.104 -1.443 1.00 90.19 170 ASN A O 1
ATOM 1386 N N . GLN A 1 171 ? -7.443 16.799 -2.917 1.00 90.25 171 GLN A N 1
ATOM 1387 C CA . GLN A 1 171 ? -6.319 16.344 -3.740 1.00 90.25 171 GLN A CA 1
ATOM 1388 C C . GLN A 1 171 ? -4.986 16.994 -3.355 1.00 90.25 171 GLN A C 1
ATOM 1390 O O . GLN A 1 171 ? -3.938 16.508 -3.783 1.00 90.25 171 GLN A O 1
ATOM 1395 N N . LEU A 1 172 ? -5.012 18.083 -2.582 1.00 88.06 172 LEU A N 1
ATOM 1396 C CA . LEU A 1 172 ? -3.807 18.775 -2.146 1.00 88.06 172 LEU A CA 1
ATOM 1397 C C . LEU A 1 172 ? -3.122 18.025 -0.990 1.00 88.06 172 LEU A C 1
ATOM 1399 O O . LEU A 1 172 ? -3.796 17.489 -0.106 1.00 88.06 172 LEU A O 1
ATOM 1403 N N . PRO A 1 173 ? -1.778 18.013 -0.944 1.00 86.31 173 PRO A N 1
ATOM 1404 C CA . PRO A 1 173 ? -1.052 17.526 0.219 1.00 86.31 173 PRO A CA 1
ATOM 1405 C C . PRO A 1 173 ? -1.277 18.447 1.429 1.00 86.31 173 PRO A C 1
ATOM 1407 O O . PRO A 1 173 ? -1.581 19.635 1.294 1.00 86.31 173 PRO A O 1
ATOM 1410 N N . PHE A 1 174 ? -1.094 17.898 2.633 1.00 76.19 174 PHE A N 1
ATOM 1411 C CA . PHE A 1 174 ? -1.447 18.569 3.890 1.00 76.19 174 PHE A CA 1
ATOM 1412 C C . PHE A 1 174 ? -0.764 19.935 4.085 1.00 76.19 174 PHE A C 1
ATOM 1414 O O . PHE A 1 174 ? -1.361 20.859 4.635 1.00 76.19 174 PHE A O 1
ATOM 1421 N N . ASN A 1 175 ? 0.478 20.093 3.621 1.00 75.25 175 ASN A N 1
ATOM 1422 C CA . ASN A 1 175 ? 1.214 21.360 3.684 1.00 75.25 175 ASN A CA 1
ATOM 1423 C C . ASN A 1 175 ? 0.588 22.457 2.800 1.00 75.25 175 ASN A C 1
ATOM 1425 O O . ASN A 1 175 ? 0.552 23.611 3.215 1.00 75.25 175 ASN A O 1
ATOM 1429 N N . CYS A 1 176 ? 0.042 22.103 1.634 1.00 80.38 176 CYS A N 1
ATOM 1430 C CA . CYS A 1 176 ? -0.642 23.033 0.729 1.00 80.38 176 CYS A CA 1
ATOM 1431 C C . CYS A 1 176 ? -2.038 23.418 1.243 1.00 80.38 176 CYS A C 1
ATOM 1433 O O . CYS A 1 176 ? -2.440 24.582 1.166 1.00 80.38 176 CYS A O 1
ATOM 1435 N N . THR A 1 177 ? -2.766 22.469 1.847 1.00 80.38 177 THR A N 1
ATOM 1436 C CA . THR A 1 177 ? -4.086 22.743 2.450 1.00 80.38 177 THR A CA 1
ATOM 1437 C C . THR A 1 177 ? -4.019 23.636 3.684 1.00 80.38 177 THR A C 1
ATOM 1439 O O . THR A 1 177 ? -5.026 24.219 4.062 1.00 80.38 177 THR A O 1
ATOM 1442 N N . ASN A 1 178 ? -2.847 23.754 4.307 1.00 81.69 178 ASN A N 1
ATOM 1443 C CA . ASN A 1 178 ? -2.616 24.508 5.537 1.00 81.69 178 ASN A CA 1
ATOM 1444 C C . ASN A 1 178 ? -2.047 25.915 5.305 1.00 81.69 178 ASN A C 1
ATOM 1446 O O . ASN A 1 178 ? -1.482 26.523 6.209 1.00 81.69 178 ASN A O 1
ATOM 1450 N N . THR A 1 179 ? -2.172 26.447 4.094 1.00 84.56 179 THR A N 1
ATOM 1451 C CA . THR A 1 179 ? -1.711 27.798 3.763 1.00 84.56 179 THR A CA 1
ATOM 1452 C C . THR A 1 179 ? -2.672 28.871 4.287 1.00 84.56 179 THR A C 1
ATOM 1454 O O . THR A 1 179 ? -3.868 28.640 4.459 1.00 84.56 179 THR A O 1
ATOM 1457 N N . PHE A 1 180 ? -2.152 30.077 4.531 1.00 83.06 180 PHE A N 1
ATOM 1458 C CA . PHE A 1 180 ? -2.882 31.160 5.206 1.00 83.06 180 PHE A CA 1
ATOM 1459 C C . PHE A 1 180 ? -4.163 31.630 4.486 1.00 83.06 180 PHE A C 1
ATOM 1461 O O . PHE A 1 180 ? -5.062 32.158 5.134 1.00 83.06 180 PHE A O 1
ATOM 1468 N N . TRP A 1 181 ? -4.252 31.469 3.161 1.00 87.44 181 TRP A N 1
ATOM 1469 C CA . TRP A 1 181 ? -5.384 31.931 2.345 1.00 87.44 181 TRP A CA 1
ATOM 1470 C C . TRP A 1 181 ? -6.497 30.875 2.209 1.00 87.44 181 TRP A C 1
ATOM 1472 O O . TRP A 1 181 ? -7.638 31.215 1.898 1.00 87.44 181 TRP A O 1
ATOM 1482 N N . MET A 1 182 ? -6.197 29.603 2.498 1.00 91.81 182 MET A N 1
ATOM 1483 C CA . MET A 1 182 ? -7.114 28.464 2.358 1.00 91.81 182 MET A CA 1
ATOM 1484 C C . MET A 1 182 ? -8.383 28.513 3.242 1.00 91.81 182 MET A C 1
ATOM 1486 O O . MET A 1 182 ? -9.425 28.016 2.797 1.00 91.81 182 MET A O 1
ATOM 1490 N N . PRO A 1 183 ? -8.378 29.108 4.458 1.00 94.06 183 PRO A N 1
ATOM 1491 C CA . PRO A 1 183 ? -9.583 29.196 5.282 1.00 94.06 183 PRO A CA 1
ATOM 1492 C C . PRO A 1 183 ? -10.781 29.829 4.566 1.00 94.06 183 PRO A C 1
ATOM 1494 O O . PRO A 1 183 ? -11.898 29.338 4.706 1.00 94.06 183 PRO A O 1
ATOM 1497 N N . ILE A 1 184 ? -10.577 30.869 3.753 1.00 92.50 184 ILE A N 1
ATOM 1498 C CA . ILE A 1 184 ? -11.684 31.629 3.156 1.00 92.50 184 ILE A CA 1
ATOM 1499 C C . ILE A 1 184 ? -12.457 30.793 2.106 1.00 92.50 184 ILE A C 1
ATOM 1501 O O . ILE A 1 184 ? -13.668 30.622 2.281 1.00 92.50 184 ILE A O 1
ATOM 1505 N N . PRO A 1 185 ? -11.820 30.197 1.073 1.00 94.81 185 PRO A N 1
ATOM 1506 C CA . PRO A 1 185 ? -12.501 29.304 0.131 1.00 94.81 185 PRO A CA 1
ATOM 1507 C C . PRO A 1 185 ? -13.211 28.117 0.793 1.00 94.81 185 PRO A C 1
ATOM 1509 O O . PRO A 1 185 ? -14.340 27.786 0.421 1.00 94.81 185 PRO A O 1
ATOM 1512 N N . ILE A 1 186 ? -12.582 27.483 1.793 1.00 95.06 186 ILE A N 1
ATOM 1513 C CA . ILE A 1 186 ? -13.184 26.343 2.503 1.00 95.06 186 ILE A CA 1
ATOM 1514 C C . ILE A 1 186 ? -14.403 26.797 3.304 1.00 95.06 186 ILE A C 1
ATOM 1516 O O . ILE A 1 186 ? -15.426 26.108 3.303 1.00 95.06 186 ILE A O 1
ATOM 1520 N N . PHE A 1 187 ? -14.326 27.948 3.971 1.00 94.38 187 PHE A N 1
ATOM 1521 C CA . PHE A 1 187 ? -15.436 28.502 4.739 1.00 94.38 187 PHE A CA 1
ATOM 1522 C C . PHE A 1 187 ? -16.623 28.861 3.834 1.00 94.38 187 PHE A C 1
ATOM 1524 O O . PHE A 1 187 ? -17.747 28.447 4.122 1.00 94.38 187 PHE A O 1
ATOM 1531 N N . ALA A 1 188 ? -16.374 29.503 2.688 1.00 94.50 188 ALA A N 1
ATOM 1532 C CA . ALA A 1 188 ? -17.402 29.823 1.697 1.00 94.50 188 ALA A CA 1
ATOM 1533 C C . ALA A 1 188 ? -18.088 28.564 1.131 1.00 94.50 188 ALA A C 1
ATOM 1535 O O . ALA A 1 188 ? -19.320 28.467 1.120 1.00 94.50 188 ALA A O 1
ATOM 1536 N N . ALA A 1 189 ? -17.308 27.548 0.740 1.00 95.81 189 ALA A N 1
ATOM 1537 C CA . ALA A 1 189 ? -17.847 26.267 0.278 1.00 95.81 189 ALA A CA 1
ATOM 1538 C C . ALA A 1 189 ? -18.659 25.554 1.377 1.00 95.81 189 ALA A C 1
ATOM 1540 O O . ALA A 1 189 ? -19.736 25.012 1.118 1.00 95.81 189 ALA A O 1
ATOM 1541 N N . SER A 1 190 ? -18.184 25.598 2.625 1.00 93.19 190 SER A N 1
ATOM 1542 C CA . SER A 1 190 ? -18.895 25.042 3.784 1.00 93.19 190 SER A CA 1
ATOM 1543 C C . SER A 1 190 ? -20.224 25.747 4.036 1.00 93.19 190 SER A C 1
ATOM 1545 O O . SER A 1 190 ? -21.222 25.078 4.302 1.00 93.19 190 SER A O 1
ATOM 1547 N N . GLY A 1 191 ? -20.267 27.074 3.889 1.00 91.31 191 GLY A N 1
ATOM 1548 C CA . GLY A 1 191 ? -21.499 27.857 3.967 1.00 91.31 191 GLY A CA 1
ATOM 1549 C C . GLY A 1 191 ? -22.549 27.377 2.964 1.00 91.31 191 GLY A C 1
ATOM 1550 O O . GLY A 1 191 ? -23.704 27.158 3.336 1.00 91.31 191 GLY A O 1
ATOM 1551 N N . MET A 1 192 ? -22.140 27.086 1.724 1.00 91.81 192 MET A N 1
ATOM 1552 C CA . MET A 1 192 ? -23.030 26.518 0.702 1.00 91.81 192 MET A CA 1
ATOM 1553 C C . MET A 1 192 ? -23.564 25.128 1.083 1.00 91.81 192 MET A C 1
ATOM 1555 O O . MET A 1 192 ? -24.745 24.831 0.859 1.00 91.81 192 MET A O 1
ATOM 1559 N N . PHE A 1 193 ? -22.742 24.275 1.702 1.00 91.81 193 PHE A N 1
ATOM 1560 C CA . PHE A 1 193 ? -23.194 22.980 2.219 1.00 91.81 193 PHE A CA 1
ATOM 1561 C C . PHE A 1 193 ? -24.171 23.131 3.396 1.00 91.81 193 PHE A C 1
ATOM 1563 O O . PHE A 1 193 ? -25.232 22.495 3.380 1.00 91.81 193 PHE A O 1
ATOM 1570 N N . SER A 1 194 ? -23.878 24.002 4.371 1.00 88.88 194 SER A N 1
ATOM 1571 C CA . SER A 1 194 ? -24.790 24.331 5.481 1.00 88.88 194 SER A CA 1
ATOM 1572 C C . SER A 1 194 ? -26.136 24.821 4.967 1.00 88.88 194 SER A C 1
ATOM 1574 O O . SER A 1 194 ? -27.193 24.358 5.401 1.00 88.88 194 SER A O 1
ATOM 1576 N N . PHE A 1 195 ? -26.106 25.706 3.979 1.00 87.94 195 PHE A N 1
ATOM 1577 C CA . PHE A 1 195 ? -27.306 26.264 3.391 1.00 87.94 195 PHE A CA 1
ATOM 1578 C C . PHE A 1 195 ? -28.154 25.222 2.645 1.00 87.94 195 PHE A C 1
ATOM 1580 O O . PHE A 1 195 ? -29.379 25.160 2.802 1.00 87.94 195 PHE A O 1
ATOM 1587 N N . SER A 1 196 ? -27.503 24.337 1.887 1.00 87.06 196 SER A N 1
ATOM 1588 C CA . SER A 1 196 ? -28.163 23.221 1.194 1.00 87.06 196 SER A CA 1
ATOM 1589 C C . SER A 1 196 ? -28.873 22.289 2.185 1.00 87.06 196 SER A C 1
ATOM 1591 O O . SER A 1 196 ? -29.999 21.837 1.948 1.00 87.06 196 SER A O 1
ATOM 1593 N N . ARG A 1 197 ? -28.244 22.038 3.342 1.00 85.56 197 ARG A N 1
ATOM 1594 C CA . ARG A 1 197 ? -28.816 21.239 4.436 1.00 85.56 197 ARG A CA 1
ATOM 1595 C C . ARG A 1 197 ? -30.038 21.915 5.055 1.00 85.56 197 ARG A C 1
ATOM 1597 O O . ARG A 1 197 ? -31.065 21.254 5.198 1.00 85.56 197 ARG A O 1
ATOM 1604 N N . LEU A 1 198 ? -29.961 23.213 5.358 1.00 82.56 198 LEU A N 1
ATOM 1605 C CA . LEU A 1 198 ? -31.096 24.000 5.870 1.00 82.56 198 LEU A CA 1
ATOM 1606 C C . LEU A 1 198 ? -32.257 24.062 4.872 1.00 82.56 198 LEU A C 1
ATOM 1608 O O . LEU A 1 198 ? -33.424 24.044 5.254 1.00 82.56 198 LEU A O 1
ATOM 1612 N N . SER A 1 199 ? -31.948 24.012 3.577 1.00 79.94 199 SER A N 1
ATOM 1613 C CA . SER A 1 199 ? -32.942 23.899 2.507 1.00 79.94 199 SER A CA 1
ATOM 1614 C C . SER A 1 199 ? -33.621 22.518 2.424 1.00 79.94 199 SER A C 1
ATOM 1616 O O . SER A 1 199 ? -34.537 22.331 1.607 1.00 79.94 199 SER A O 1
ATOM 1618 N N . GLY A 1 200 ? -33.223 21.564 3.275 1.00 80.25 200 GLY A N 1
ATOM 1619 C CA . GLY A 1 200 ? -33.809 20.231 3.420 1.00 80.25 200 GLY A CA 1
ATOM 1620 C C . GLY A 1 200 ? -33.162 19.150 2.554 1.00 80.25 200 GLY A C 1
ATOM 1621 O O . GLY A 1 200 ? -33.779 18.110 2.335 1.00 80.25 200 GLY A O 1
ATOM 1622 N N . MET A 1 201 ? -31.956 19.376 2.023 1.00 83.69 201 MET A N 1
ATOM 1623 C CA . MET A 1 201 ? -31.262 18.383 1.198 1.00 83.69 201 MET A CA 1
ATOM 1624 C C . MET A 1 201 ? -30.406 17.437 2.046 1.00 83.69 201 MET A C 1
ATOM 1626 O O . MET A 1 201 ? -29.701 17.834 2.977 1.00 83.69 201 MET A O 1
ATOM 1630 N N . THR A 1 202 ? -30.444 16.153 1.704 1.00 85.25 202 THR A N 1
ATOM 1631 C CA . THR A 1 202 ? -29.606 15.100 2.307 1.00 85.25 202 THR A CA 1
ATOM 1632 C C . THR A 1 202 ? -28.578 14.559 1.321 1.00 85.25 202 THR A C 1
ATOM 1634 O O . THR A 1 202 ? -27.478 14.186 1.726 1.00 85.25 202 THR A O 1
ATOM 1637 N N . SER A 1 203 ? -28.906 14.573 0.031 1.00 88.19 203 SER A N 1
ATOM 1638 C CA . SER A 1 203 ? -28.028 14.149 -1.052 1.00 88.19 203 SER A CA 1
ATOM 1639 C C . SER A 1 203 ? -28.309 14.914 -2.340 1.00 88.19 203 SER A C 1
ATOM 1641 O O . SER A 1 203 ? -29.436 15.355 -2.551 1.00 88.19 203 SER A O 1
ATOM 1643 N N . VAL A 1 204 ? -27.306 15.021 -3.211 1.00 88.75 204 VAL A N 1
ATOM 1644 C CA . VAL A 1 204 ? -27.407 15.698 -4.514 1.00 88.75 204 VAL A CA 1
ATOM 1645 C C . VAL A 1 204 ? -26.564 14.972 -5.558 1.00 88.75 204 VAL A C 1
ATOM 1647 O O . VAL A 1 204 ? -25.451 14.539 -5.262 1.00 88.75 204 VAL A O 1
ATOM 1650 N N . SER A 1 205 ? -27.096 14.812 -6.768 1.00 90.00 205 SER A N 1
ATOM 1651 C CA . SER A 1 205 ? -26.359 14.239 -7.899 1.00 90.00 205 SER A CA 1
ATOM 1652 C C . SER A 1 205 ? -25.633 15.340 -8.654 1.00 90.00 205 SER A C 1
ATOM 1654 O O . SER A 1 205 ? -26.285 16.261 -9.136 1.00 90.00 205 SER A O 1
ATOM 1656 N N . VAL A 1 206 ? -24.311 15.236 -8.773 1.00 90.94 206 VAL A N 1
ATOM 1657 C CA . VAL A 1 206 ? -23.479 16.207 -9.506 1.00 90.94 206 VAL A CA 1
ATOM 1658 C C . VAL A 1 206 ? -22.750 15.522 -10.665 1.00 90.94 206 VAL A C 1
ATOM 1660 O O . VAL A 1 206 ? -22.426 14.338 -10.539 1.00 90.94 206 VAL A O 1
ATOM 1663 N N . PRO A 1 207 ? -22.486 16.212 -11.790 1.00 91.38 207 PRO A N 1
ATOM 1664 C CA . PRO A 1 207 ? -21.680 15.663 -12.879 1.00 91.38 207 PRO A CA 1
ATOM 1665 C C . PRO A 1 207 ? -20.282 15.243 -12.401 1.00 91.38 207 PRO A C 1
ATOM 1667 O O . PRO A 1 207 ? -19.674 15.920 -11.578 1.00 91.38 207 PRO A O 1
ATOM 1670 N N . ALA A 1 208 ? -19.763 14.127 -12.924 1.00 85.44 208 ALA A N 1
ATOM 1671 C CA . ALA A 1 208 ? -18.406 13.658 -12.610 1.00 85.44 208 ALA A CA 1
ATOM 1672 C C . ALA A 1 208 ? -17.307 14.493 -13.297 1.00 85.44 208 ALA A C 1
ATOM 1674 O O . ALA A 1 208 ? -16.180 14.539 -12.824 1.00 85.44 208 ALA A O 1
ATOM 1675 N N . SER A 1 209 ? -17.647 15.142 -14.410 1.00 87.69 209 SER A N 1
ATOM 1676 C CA . SER A 1 209 ? -16.816 16.102 -15.131 1.00 87.69 209 SER A CA 1
ATOM 1677 C C . SER A 1 209 ? -17.715 17.277 -15.509 1.00 87.69 209 SER A C 1
ATOM 1679 O O . SER A 1 209 ? -18.845 17.055 -15.957 1.00 87.69 209 SER A O 1
ATOM 1681 N N . ILE A 1 210 ? -17.247 18.498 -15.249 1.00 91.50 210 ILE A N 1
ATOM 1682 C CA . ILE A 1 210 ? -18.009 19.738 -15.410 1.00 91.50 210 ILE A CA 1
ATOM 1683 C C . ILE A 1 210 ? -17.331 20.575 -16.488 1.00 91.50 210 ILE A C 1
ATOM 1685 O O . ILE A 1 210 ? -16.157 20.909 -16.368 1.00 91.50 210 ILE A O 1
ATOM 1689 N N . HIS A 1 211 ? -18.092 20.946 -17.511 1.00 90.50 211 HIS A N 1
ATOM 1690 C CA . HIS A 1 211 ? -17.695 21.978 -18.465 1.00 90.50 211 HIS A CA 1
ATOM 1691 C C . HIS A 1 211 ? -17.919 23.370 -17.845 1.00 90.50 211 HIS A C 1
ATOM 1693 O O . HIS A 1 211 ? -19.061 23.826 -17.757 1.00 90.50 211 HIS A O 1
ATOM 1699 N N . TRP A 1 212 ? -16.864 24.025 -17.360 1.00 91.25 212 TRP A N 1
ATOM 1700 C CA . TRP A 1 212 ? -16.955 25.238 -16.525 1.00 91.25 212 TRP A CA 1
ATOM 1701 C C . TRP A 1 212 ? -17.283 26.520 -17.294 1.00 91.25 212 TRP A C 1
ATOM 1703 O O . TRP A 1 212 ? -17.949 27.412 -16.784 1.00 91.25 212 TRP A O 1
ATOM 1713 N N . GLU A 1 213 ? -16.887 26.608 -18.552 1.00 87.38 213 GLU A N 1
ATOM 1714 C CA . GLU A 1 213 ? -17.195 27.731 -19.440 1.00 87.38 213 GLU A CA 1
ATOM 1715 C C . GLU A 1 213 ? -18.713 27.894 -19.589 1.00 87.38 213 GLU A C 1
ATOM 1717 O O . GLU A 1 213 ? -19.250 28.999 -19.495 1.00 87.38 213 GLU A O 1
ATOM 1722 N N . SER A 1 214 ? -19.408 26.755 -19.690 1.00 84.25 214 SER A N 1
ATOM 1723 C CA . SER A 1 214 ? -20.867 26.653 -19.778 1.00 84.25 214 SER A CA 1
ATOM 1724 C C . SER A 1 214 ? -21.615 27.165 -18.552 1.00 84.25 214 SER A C 1
ATOM 1726 O O . SER A 1 214 ? -22.810 27.449 -18.635 1.00 84.25 214 SER A O 1
ATOM 1728 N N . THR A 1 215 ? -20.938 27.242 -17.400 1.00 86.69 215 THR A N 1
ATOM 1729 C CA . THR A 1 215 ? -21.545 27.701 -16.148 1.00 86.69 215 THR A CA 1
ATOM 1730 C C . THR A 1 215 ? -21.402 29.210 -15.966 1.00 86.69 215 THR A C 1
ATOM 1732 O O . THR A 1 215 ? -22.145 29.797 -15.183 1.00 86.69 215 THR A O 1
ATOM 1735 N N . LEU A 1 216 ? -20.467 29.851 -16.678 1.00 82.94 216 LEU A N 1
ATOM 1736 C CA . LEU A 1 216 ? -20.160 31.274 -16.530 1.00 82.94 216 LEU A CA 1
ATOM 1737 C C . LEU A 1 216 ? -20.803 32.138 -17.617 1.00 82.94 216 LEU A C 1
ATOM 1739 O O . LEU A 1 216 ? -21.373 33.188 -17.290 1.00 82.94 216 LEU A O 1
ATOM 1743 N N . VAL A 1 217 ? -20.730 31.702 -18.878 1.00 80.25 217 VAL A N 1
ATOM 1744 C CA . VAL A 1 217 ? -21.169 32.470 -20.051 1.00 80.25 217 VAL A CA 1
ATOM 1745 C C . VAL A 1 217 ? -22.297 31.731 -20.771 1.00 80.25 217 VAL A C 1
ATOM 1747 O O . VAL A 1 217 ? -22.175 30.554 -21.098 1.00 80.25 217 VAL A O 1
ATOM 1750 N N . ASP A 1 218 ? -23.396 32.442 -21.030 1.00 66.69 218 ASP A N 1
ATOM 1751 C CA . ASP A 1 218 ? -24.507 31.945 -21.843 1.00 66.69 218 ASP A CA 1
ATOM 1752 C C . ASP A 1 218 ? -24.126 32.108 -23.322 1.00 66.69 218 ASP A C 1
ATOM 1754 O O . ASP A 1 218 ? -23.967 33.233 -23.799 1.00 66.69 218 ASP A O 1
ATOM 1758 N N . GLN A 1 219 ? -23.876 31.010 -24.039 1.00 58.44 219 GLN A N 1
ATOM 1759 C CA . GLN A 1 219 ? -23.415 31.070 -25.427 1.00 58.44 219 GLN A CA 1
ATOM 1760 C C . GLN A 1 219 ? -24.514 30.626 -26.394 1.00 58.44 219 GLN A C 1
ATOM 1762 O O . GLN A 1 219 ? -24.782 29.440 -26.576 1.00 58.44 219 GLN A O 1
ATOM 1767 N N . SER A 1 220 ? -25.089 31.602 -27.097 1.00 48.66 220 SER A N 1
ATOM 1768 C CA . SER A 1 220 ? -25.971 31.405 -28.253 1.00 48.66 220 SER A CA 1
ATOM 1769 C C . SER A 1 220 ? -25.252 30.864 -29.505 1.00 48.66 220 SER A C 1
ATOM 1771 O O . SER A 1 220 ? -25.928 30.481 -30.454 1.00 48.66 220 SER A O 1
ATOM 1773 N N . ASN A 1 221 ? -23.912 30.777 -29.504 1.00 45.06 221 ASN A N 1
ATOM 1774 C CA . ASN A 1 221 ? -23.076 30.449 -30.670 1.00 45.06 221 ASN A CA 1
ATOM 1775 C C . ASN A 1 221 ? -22.069 29.304 -30.416 1.00 45.06 221 ASN A C 1
ATOM 1777 O O . ASN A 1 221 ? -20.918 29.376 -30.838 1.00 45.06 221 ASN A O 1
ATOM 1781 N N . VAL A 1 222 ? -22.470 28.234 -29.729 1.00 52.31 222 VAL A N 1
ATOM 1782 C CA . VAL A 1 222 ? -21.627 27.032 -29.609 1.00 52.31 222 VAL A CA 1
ATOM 1783 C C . VAL A 1 222 ? -21.768 26.175 -30.873 1.00 52.31 222 VAL A C 1
ATOM 1785 O O . VAL A 1 222 ? -22.879 25.776 -31.222 1.00 52.31 222 VAL A O 1
ATOM 1788 N N . GLY A 1 223 ? -20.657 25.861 -31.548 1.00 54.34 223 GLY A N 1
ATOM 1789 C CA . GLY A 1 223 ? -20.650 24.962 -32.708 1.00 54.34 223 GLY A CA 1
ATOM 1790 C C . GLY A 1 223 ? -21.209 23.568 -32.380 1.00 54.34 223 GLY A C 1
ATOM 1791 O O . GLY A 1 223 ? -21.043 23.065 -31.268 1.00 54.34 223 GLY A O 1
ATOM 1792 N N . GLU A 1 224 ? -21.845 22.914 -33.359 1.00 53.44 224 GLU A N 1
ATOM 1793 C CA . GLU A 1 224 ? -22.538 21.617 -33.193 1.00 53.44 224 GLU A CA 1
ATOM 1794 C C . GLU A 1 224 ? -21.683 20.518 -32.520 1.00 53.44 224 GLU A C 1
ATOM 1796 O O . GLU A 1 224 ? -22.227 19.620 -31.878 1.00 53.44 224 GLU A O 1
ATOM 1801 N N . ALA A 1 225 ? -20.349 20.593 -32.618 1.00 53.00 225 ALA A N 1
ATOM 1802 C CA . ALA A 1 225 ? -19.420 19.627 -32.030 1.00 53.00 225 ALA A CA 1
ATOM 1803 C C . ALA A 1 225 ? -19.368 19.660 -30.486 1.00 53.00 225 ALA A C 1
ATOM 1805 O O . ALA A 1 225 ? -19.346 18.602 -29.858 1.00 53.00 225 ALA A O 1
ATOM 1806 N N . VAL A 1 226 ? -19.406 20.839 -29.852 1.00 57.75 226 VAL A N 1
ATOM 1807 C CA . VAL A 1 226 ? -19.333 20.970 -28.377 1.00 57.75 226 VAL A CA 1
ATOM 1808 C C . VAL A 1 226 ? -20.662 20.570 -27.726 1.00 57.75 226 VAL A C 1
ATOM 1810 O O . VAL A 1 226 ? -20.679 19.951 -26.665 1.00 57.75 226 VAL A O 1
ATOM 1813 N N . GLN A 1 227 ? -21.790 20.784 -28.414 1.00 58.66 227 GLN A N 1
ATOM 1814 C CA . GLN A 1 227 ? -23.097 20.280 -27.974 1.00 58.66 227 GLN A CA 1
ATOM 1815 C C . GLN A 1 227 ? -23.173 18.746 -27.944 1.00 58.66 227 GLN A C 1
ATOM 1817 O O . GLN A 1 227 ? -24.075 18.199 -27.305 1.00 58.66 227 GLN A O 1
ATOM 1822 N N . GLN A 1 228 ? -22.256 18.029 -28.608 1.00 61.69 228 GLN A N 1
ATOM 1823 C CA . GLN A 1 228 ? -22.185 16.570 -28.537 1.00 61.69 228 GLN A CA 1
ATOM 1824 C C . GLN A 1 228 ? -21.426 16.051 -27.308 1.00 61.69 228 GLN A C 1
ATOM 1826 O O . GLN A 1 228 ? -21.688 14.902 -26.926 1.00 61.69 228 GLN A O 1
ATOM 1831 N N . ASP A 1 229 ? -20.594 16.872 -26.653 1.00 79.00 229 ASP A N 1
ATOM 1832 C CA . ASP A 1 229 ? -19.812 16.480 -25.475 1.00 79.00 229 ASP A CA 1
ATOM 1833 C C . ASP A 1 229 ? -20.722 16.060 -24.304 1.00 79.00 229 ASP A C 1
ATOM 1835 O O . ASP A 1 229 ? -21.705 16.712 -23.934 1.00 79.00 229 ASP A O 1
ATOM 1839 N N . ILE A 1 230 ? -20.390 14.913 -23.715 1.00 83.12 230 ILE A N 1
ATOM 1840 C CA . ILE A 1 230 ? -21.082 14.328 -22.569 1.00 83.12 230 ILE A CA 1
ATOM 1841 C C . ILE A 1 230 ? -20.922 15.223 -21.331 1.00 83.12 230 ILE A C 1
ATOM 1843 O O . ILE A 1 230 ? -21.865 15.307 -20.538 1.00 83.12 230 ILE A O 1
ATOM 1847 N N . SER A 1 231 ? -19.769 15.884 -21.164 1.00 85.06 231 SER A N 1
ATOM 1848 C CA . SER A 1 231 ? -19.505 16.788 -20.034 1.00 85.06 231 SER A CA 1
ATOM 1849 C C . SER A 1 231 ? -20.463 17.987 -20.070 1.00 85.06 231 SER A C 1
ATOM 1851 O O . SER A 1 231 ? -21.214 18.206 -19.118 1.00 85.06 231 SER A O 1
ATOM 1853 N N . TRP A 1 232 ? -20.558 18.654 -21.225 1.00 87.62 232 TRP A N 1
ATOM 1854 C CA . TRP A 1 232 ? -21.481 19.755 -21.489 1.00 87.62 232 TRP A CA 1
ATOM 1855 C C . TRP A 1 232 ? -22.935 19.350 -21.228 1.00 87.62 232 TRP A C 1
ATOM 1857 O O . TRP A 1 232 ? -23.633 19.995 -20.444 1.00 87.62 232 TRP A O 1
ATOM 1867 N N . LYS A 1 233 ? -23.395 18.236 -21.820 1.00 86.12 233 LYS A N 1
ATOM 1868 C CA . LYS A 1 233 ? -24.779 17.751 -21.649 1.00 86.12 233 LYS A CA 1
ATOM 1869 C C . LYS A 1 233 ? -25.130 17.500 -20.186 1.00 86.12 233 LYS A C 1
ATOM 1871 O O . LYS A 1 233 ? -26.231 17.842 -19.757 1.00 86.12 233 LYS A O 1
ATOM 1876 N N . LYS A 1 234 ? -24.219 16.895 -19.417 1.00 89.44 234 LYS A N 1
ATOM 1877 C CA . LYS A 1 234 ? -24.441 16.614 -17.991 1.00 89.44 234 LYS A CA 1
ATOM 1878 C C . LYS A 1 234 ? -24.411 17.883 -17.146 1.00 89.44 234 LYS A C 1
ATOM 1880 O O . LYS A 1 234 ? -25.252 18.003 -16.254 1.00 89.44 234 LYS A O 1
ATOM 1885 N N . THR A 1 235 ? -23.519 18.831 -17.443 1.00 91.00 235 THR A N 1
ATOM 1886 C CA . THR A 1 235 ? -23.518 20.149 -16.795 1.00 91.00 235 THR A CA 1
ATOM 1887 C C . THR A 1 235 ? -24.833 20.876 -17.051 1.00 91.00 235 THR A C 1
ATOM 1889 O O . THR A 1 235 ? -25.501 21.2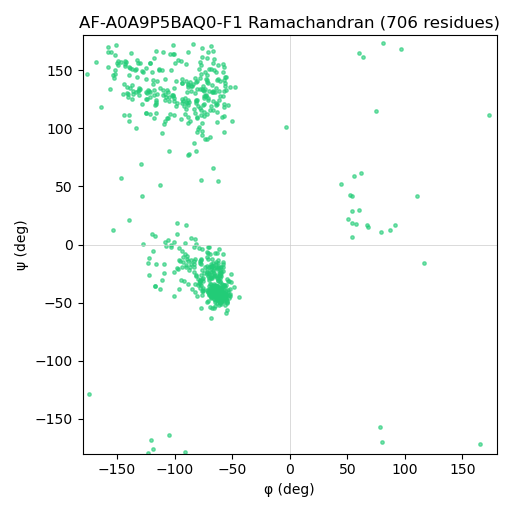62 -16.096 1.00 91.00 235 THR A O 1
ATOM 1892 N N . GLN A 1 236 ? -25.283 20.972 -18.305 1.00 88.50 236 GLN A N 1
ATOM 1893 C CA . GLN A 1 236 ? -26.554 21.621 -18.644 1.00 88.50 236 GLN A CA 1
ATOM 1894 C C . GLN A 1 236 ? -27.761 20.905 -18.020 1.00 88.50 236 GLN A C 1
ATOM 1896 O O . GLN A 1 236 ? -28.653 21.546 -17.463 1.00 88.50 236 GLN A O 1
ATOM 1901 N N . ALA A 1 237 ? -27.765 19.568 -18.016 1.00 87.62 237 ALA A N 1
ATOM 1902 C CA . ALA A 1 237 ? -28.796 18.790 -17.335 1.00 87.62 237 ALA A CA 1
ATOM 1903 C C . ALA A 1 237 ? -28.846 19.090 -15.829 1.00 87.62 237 ALA A C 1
ATOM 1905 O O . ALA A 1 237 ? -29.937 19.214 -15.276 1.00 87.62 237 ALA A O 1
ATOM 1906 N N . PHE A 1 238 ? -27.694 19.253 -15.167 1.00 90.25 238 PHE A N 1
ATOM 1907 C CA . PHE A 1 238 ? -27.636 19.688 -13.770 1.00 90.25 238 PHE A CA 1
ATOM 1908 C C . PHE A 1 238 ? -28.160 21.117 -13.595 1.00 90.25 238 PHE A C 1
ATOM 1910 O O . PHE A 1 238 ? -29.019 21.346 -12.739 1.00 90.25 238 PHE A O 1
ATOM 1917 N N . MET A 1 239 ? -27.710 22.053 -14.434 1.00 88.69 239 MET A N 1
ATOM 1918 C CA . MET A 1 239 ? -28.104 23.463 -14.381 1.00 88.69 239 MET A CA 1
ATOM 1919 C C . MET A 1 239 ? -29.606 23.672 -14.570 1.00 88.69 239 MET A C 1
ATOM 1921 O O . MET A 1 239 ? -30.148 24.600 -13.979 1.00 88.69 239 MET A O 1
ATOM 1925 N N . LEU A 1 240 ? -30.297 22.794 -15.303 1.00 86.00 240 LEU A N 1
ATOM 1926 C CA . LEU A 1 240 ? -31.755 22.824 -15.496 1.00 86.00 240 LEU A CA 1
ATOM 1927 C C . LEU A 1 240 ? -32.535 21.958 -14.487 1.00 86.00 240 LEU A C 1
ATOM 1929 O O . LEU A 1 240 ? -33.762 22.048 -14.416 1.00 86.00 240 LEU A O 1
ATOM 1933 N N . SER A 1 241 ? -31.853 21.117 -13.706 1.00 83.75 241 SER A N 1
ATOM 1934 C CA . SER A 1 241 ? -32.494 20.146 -12.811 1.00 83.75 241 SER A CA 1
ATOM 1935 C C . SER A 1 241 ? -33.067 20.756 -11.530 1.00 83.75 241 SER A C 1
ATOM 1937 O O . SER A 1 241 ? -32.674 21.830 -11.073 1.00 83.75 241 SER A O 1
ATOM 1939 N N . ASN A 1 242 ? -33.971 20.013 -10.883 1.00 80.94 242 ASN A N 1
ATOM 1940 C CA . ASN A 1 242 ? -34.339 20.282 -9.498 1.00 80.94 242 ASN A CA 1
ATOM 1941 C C . ASN A 1 242 ? -33.277 19.690 -8.559 1.00 80.94 242 ASN A C 1
ATOM 1943 O O . ASN A 1 242 ? -33.207 18.475 -8.372 1.00 80.94 242 ASN A O 1
ATOM 1947 N N . ILE A 1 243 ? -32.496 20.563 -7.921 1.00 77.00 243 ILE A N 1
ATOM 1948 C CA . ILE A 1 243 ? -31.352 20.190 -7.077 1.00 77.00 243 ILE A CA 1
ATOM 1949 C C . ILE A 1 243 ? -31.723 19.287 -5.878 1.00 77.00 243 ILE A C 1
ATOM 1951 O O . ILE A 1 243 ? -30.864 18.592 -5.342 1.00 77.00 243 ILE A O 1
ATOM 1955 N N . LYS A 1 244 ? -33.000 19.245 -5.461 1.00 74.12 244 LYS A N 1
ATOM 1956 C CA . LYS A 1 244 ? -33.469 18.383 -4.356 1.00 74.12 244 LYS A CA 1
ATOM 1957 C C . LYS A 1 244 ? -33.643 16.917 -4.739 1.00 74.12 244 LYS A C 1
ATOM 1959 O O . LYS A 1 244 ? -33.617 16.055 -3.863 1.00 74.12 244 LYS A O 1
ATOM 1964 N N . THR A 1 245 ? -33.897 16.635 -6.012 1.00 74.38 245 THR A N 1
ATOM 1965 C CA . THR A 1 245 ? -34.141 15.273 -6.489 1.00 74.38 245 THR A CA 1
ATOM 1966 C C . THR A 1 245 ? -32.837 14.667 -6.971 1.00 74.38 245 THR A C 1
ATOM 1968 O O . THR A 1 245 ? -32.202 15.196 -7.880 1.00 74.38 245 THR A O 1
ATOM 1971 N N . THR A 1 246 ? -32.437 13.546 -6.378 1.00 77.31 246 THR A N 1
ATOM 1972 C CA . THR A 1 246 ? -31.282 12.793 -6.861 1.00 77.31 246 THR A CA 1
ATOM 1973 C C . THR A 1 246 ? -31.593 12.184 -8.222 1.00 77.31 246 THR A C 1
ATOM 1975 O O . THR A 1 246 ? -32.627 11.550 -8.423 1.00 77.31 246 THR A O 1
ATOM 1978 N N . ASN A 1 247 ? -30.681 12.379 -9.171 1.00 80.56 247 ASN A N 1
ATOM 1979 C CA . ASN A 1 247 ? -30.797 11.855 -10.522 1.00 80.56 247 ASN A CA 1
ATOM 1980 C C . ASN A 1 247 ? -29.464 11.224 -10.928 1.00 80.56 247 ASN A C 1
ATOM 1982 O O . ASN A 1 247 ? -28.527 11.910 -11.339 1.00 80.56 247 ASN A O 1
ATOM 1986 N N . CYS A 1 248 ? -29.394 9.896 -10.839 1.00 73.94 248 CYS A N 1
ATOM 1987 C CA . CYS A 1 248 ? -28.205 9.128 -11.208 1.00 73.94 248 CYS A CA 1
ATOM 1988 C C . CYS A 1 248 ? -27.821 9.265 -12.694 1.00 73.94 248 CYS A C 1
ATOM 1990 O O . CYS A 1 248 ? -26.690 8.946 -13.047 1.00 73.94 248 CYS A O 1
ATOM 1992 N N . GLY A 1 249 ? -28.721 9.756 -13.557 1.00 76.19 249 GLY A N 1
ATOM 1993 C CA . GLY A 1 249 ? -28.409 10.073 -14.954 1.00 76.19 249 GLY A CA 1
ATOM 1994 C C . GLY A 1 249 ? -27.495 11.294 -15.121 1.00 76.19 249 GLY A C 1
ATOM 1995 O O . GLY A 1 249 ? -26.758 11.369 -16.102 1.00 76.19 249 GLY A O 1
ATOM 1996 N N . ILE A 1 250 ? -27.494 12.219 -14.153 1.00 83.31 250 ILE A N 1
ATOM 1997 C CA . ILE A 1 250 ? -26.621 13.406 -14.146 1.00 83.31 250 ILE A CA 1
ATOM 1998 C C . ILE A 1 250 ? -25.221 13.027 -13.648 1.00 83.31 250 ILE A C 1
ATOM 2000 O O . ILE A 1 250 ? -24.215 13.387 -14.258 1.00 83.31 250 ILE A O 1
ATOM 2004 N N . GLY A 1 251 ? -25.150 12.243 -12.572 1.00 87.06 251 GLY A N 1
ATOM 2005 C CA . GLY A 1 251 ? -23.891 11.772 -12.006 1.00 87.06 251 GLY A CA 1
ATOM 2006 C C . GLY A 1 251 ? -24.040 11.196 -10.594 1.00 87.06 251 GLY A C 1
ATOM 2007 O O . GLY A 1 251 ? -25.168 10.984 -10.125 1.00 87.06 251 GLY A O 1
ATOM 2008 N N . PRO A 1 252 ? -22.916 10.889 -9.921 1.00 86.38 252 PRO A N 1
ATOM 2009 C CA . PRO A 1 252 ? -22.926 10.269 -8.600 1.00 86.38 252 PRO A CA 1
ATOM 2010 C C . PRO A 1 252 ? -23.639 11.140 -7.559 1.00 86.38 252 PRO A C 1
ATOM 2012 O O . PRO A 1 252 ? -23.508 12.364 -7.542 1.00 86.38 252 PRO A O 1
ATOM 2015 N N . ALA A 1 253 ? -24.395 10.487 -6.672 1.00 86.94 253 ALA A N 1
ATOM 2016 C CA . ALA A 1 253 ? -25.056 11.145 -5.552 1.00 86.94 253 ALA A CA 1
ATOM 2017 C C . ALA A 1 253 ? -24.070 11.348 -4.394 1.00 86.94 253 ALA A C 1
ATOM 2019 O O . ALA A 1 253 ? -23.498 10.386 -3.881 1.00 86.94 253 ALA A O 1
ATOM 2020 N N . ARG A 1 254 ? -23.902 12.595 -3.955 1.00 88.69 254 ARG A N 1
ATOM 2021 C CA . ARG A 1 254 ? -23.085 12.968 -2.795 1.00 88.69 254 ARG A CA 1
ATOM 2022 C C . ARG A 1 254 ? -23.934 13.041 -1.537 1.00 88.69 254 ARG A C 1
ATOM 2024 O O . ARG A 1 254 ? -25.050 13.556 -1.579 1.00 88.69 254 ARG A O 1
ATOM 2031 N N . ASN A 1 255 ? -23.405 12.552 -0.416 1.00 89.69 255 ASN A N 1
ATOM 2032 C CA . ASN A 1 255 ? -24.061 12.618 0.890 1.00 89.69 255 ASN A CA 1
ATOM 2033 C C . ASN A 1 255 ? -23.678 13.933 1.587 1.00 89.69 255 ASN A C 1
ATOM 2035 O O . ASN A 1 255 ? -22.566 14.070 2.086 1.00 89.69 255 ASN A O 1
ATOM 2039 N N . LEU A 1 256 ? -24.596 14.902 1.629 1.00 88.31 256 LEU A N 1
ATOM 2040 C CA . LEU A 1 256 ? -24.306 16.247 2.143 1.00 88.31 256 LEU A CA 1
ATOM 2041 C C . LEU A 1 256 ? -23.880 16.275 3.622 1.00 88.31 256 LEU A C 1
ATOM 2043 O O . LEU A 1 256 ? -22.964 17.029 3.937 1.00 88.31 256 LEU A O 1
ATOM 2047 N N . PRO A 1 257 ? -24.474 15.482 4.544 1.00 85.19 257 PRO A N 1
ATOM 2048 C CA . PRO A 1 257 ? -23.952 15.361 5.907 1.00 85.19 257 PRO A CA 1
ATOM 2049 C C . PRO A 1 257 ? -22.479 14.940 5.964 1.00 85.19 257 PRO A C 1
ATOM 2051 O O . PRO A 1 257 ? -21.709 15.487 6.751 1.00 85.19 257 PRO A O 1
ATOM 2054 N N . PHE A 1 258 ? -22.093 13.973 5.131 1.00 85.94 258 PHE A N 1
ATOM 2055 C CA . PHE A 1 258 ? -20.723 13.482 5.063 1.00 85.94 258 PHE A CA 1
ATOM 2056 C C . PHE A 1 258 ? -19.777 14.535 4.479 1.00 85.94 258 PHE A C 1
ATOM 2058 O O . PHE A 1 258 ? -18.740 14.811 5.081 1.00 85.94 258 PHE A O 1
ATOM 2065 N N . GLU A 1 259 ? -20.160 15.180 3.373 1.00 87.94 259 GLU A N 1
ATOM 2066 C CA . GLU A 1 259 ? -19.356 16.253 2.773 1.00 87.94 259 GLU A CA 1
ATOM 2067 C C . GLU A 1 259 ? -19.188 17.443 3.728 1.00 87.94 259 GLU A C 1
ATOM 2069 O O . GLU A 1 259 ? -18.083 17.964 3.875 1.00 87.94 259 GLU A O 1
ATOM 2074 N N . MET A 1 260 ? -20.238 17.819 4.462 1.00 86.81 260 MET A N 1
ATOM 2075 C CA . MET A 1 260 ? -20.162 18.867 5.482 1.00 86.81 260 MET A CA 1
ATOM 2076 C C . MET A 1 260 ? -19.188 18.495 6.607 1.00 86.81 260 MET A C 1
ATOM 2078 O O . MET A 1 260 ? -18.383 19.320 7.042 1.00 86.81 260 MET A O 1
ATOM 2082 N N . LYS A 1 261 ? -19.216 17.236 7.067 1.00 85.81 261 LYS A N 1
ATOM 2083 C CA . LYS A 1 261 ? -18.319 16.772 8.132 1.00 85.81 261 LYS A CA 1
ATOM 2084 C C . LYS A 1 261 ? -16.851 16.800 7.704 1.00 85.81 261 LYS A C 1
ATOM 2086 O O . LYS A 1 261 ? -15.995 17.127 8.532 1.00 85.81 261 LYS A O 1
ATOM 2091 N N . LYS A 1 262 ? -16.549 16.496 6.435 1.00 87.00 262 LYS A N 1
ATOM 2092 C CA . LYS A 1 262 ? -15.192 16.653 5.888 1.00 87.00 262 LYS A CA 1
ATOM 2093 C C . LYS A 1 262 ? -14.732 18.105 5.975 1.00 87.00 262 LYS A C 1
ATOM 2095 O O . LYS A 1 262 ? -13.683 18.355 6.560 1.00 87.00 262 LYS A O 1
ATOM 2100 N N . MET A 1 263 ? -15.537 19.055 5.491 1.00 89.00 263 MET A N 1
ATOM 2101 C CA . MET A 1 263 ? -15.147 20.471 5.511 1.00 89.00 263 MET A CA 1
ATOM 2102 C C . MET A 1 263 ? -14.985 21.022 6.928 1.00 89.00 263 MET A C 1
ATOM 2104 O O . MET A 1 263 ? -14.027 21.737 7.196 1.00 89.00 263 MET A O 1
ATOM 2108 N N . GLN A 1 264 ? -15.856 20.632 7.865 1.00 88.50 264 GLN A N 1
ATOM 2109 C CA . GLN A 1 264 ? -15.699 20.990 9.281 1.00 88.50 264 GLN A CA 1
ATOM 2110 C C . GLN A 1 264 ? -14.390 20.452 9.871 1.00 88.50 264 GLN A C 1
ATOM 2112 O O . GLN A 1 264 ? -13.753 21.126 10.674 1.00 88.50 264 GLN A O 1
ATOM 2117 N N . THR A 1 265 ? -13.986 19.241 9.483 1.00 87.62 265 THR A N 1
ATOM 2118 C CA . THR A 1 265 ? -12.737 18.631 9.960 1.00 87.62 265 THR A CA 1
ATOM 2119 C C . THR A 1 265 ? -11.521 19.361 9.388 1.00 87.62 265 THR A C 1
ATOM 2121 O O . THR A 1 265 ? -10.591 19.654 10.134 1.00 87.62 265 THR A O 1
ATOM 2124 N N . LEU A 1 266 ? -11.559 19.719 8.100 1.00 89.31 266 LEU A N 1
ATOM 2125 C CA . LEU A 1 266 ? -10.524 20.532 7.455 1.00 89.31 266 LEU A CA 1
ATOM 2126 C C . LEU A 1 266 ? -10.408 21.918 8.107 1.00 89.31 266 LEU A C 1
ATOM 2128 O O . LEU A 1 266 ? -9.314 22.330 8.483 1.00 89.31 266 LEU A O 1
ATOM 2132 N N . MET A 1 267 ? -11.537 22.600 8.325 1.00 89.69 267 MET A N 1
ATOM 2133 C CA . MET A 1 267 ? -11.567 23.906 8.989 1.00 89.69 267 MET A CA 1
ATOM 2134 C C . MET A 1 267 ? -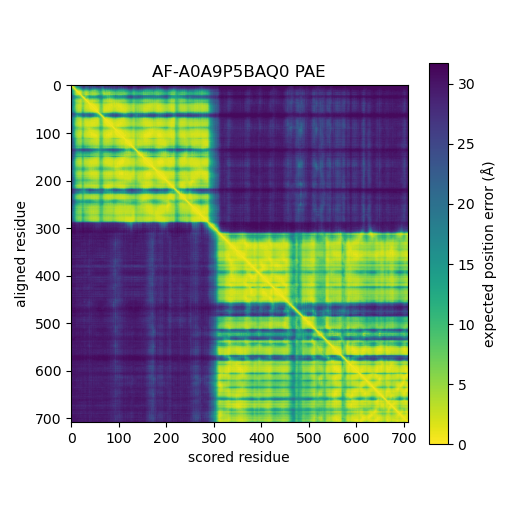11.040 23.837 10.427 1.00 89.69 267 MET A C 1
ATOM 2136 O O . MET A 1 267 ? -10.311 24.723 10.861 1.00 89.69 267 MET 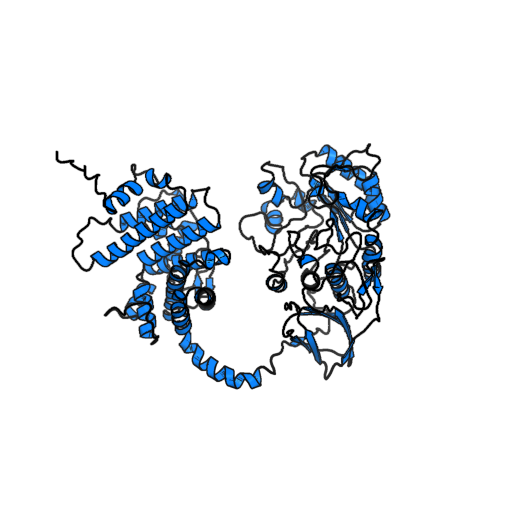A O 1
ATOM 2140 N N . HIS A 1 268 ? -11.364 22.772 11.163 1.00 87.38 268 HIS A N 1
ATOM 2141 C CA . HIS A 1 268 ? -10.841 22.572 12.513 1.00 87.38 268 HIS A CA 1
ATOM 2142 C C . HIS A 1 268 ? -9.316 22.373 12.520 1.00 87.38 268 HIS A C 1
ATOM 2144 O O . HIS A 1 268 ? -8.629 22.902 13.391 1.00 87.38 268 HIS A O 1
ATOM 2150 N N . GLY A 1 269 ? -8.779 21.659 11.525 1.00 84.56 269 GLY A N 1
ATOM 2151 C CA . GLY A 1 269 ? -7.335 21.553 11.309 1.00 84.56 269 GLY A CA 1
ATOM 2152 C C . GLY A 1 269 ? -6.693 22.920 11.062 1.00 84.56 269 GLY A C 1
ATOM 2153 O O . GLY A 1 269 ? -5.732 23.276 11.741 1.00 84.56 269 GLY A O 1
ATOM 2154 N N . LEU A 1 270 ? -7.279 23.731 10.180 1.00 88.12 270 LEU A N 1
ATOM 2155 C CA . LEU A 1 270 ? -6.808 25.091 9.897 1.00 88.12 270 LEU A CA 1
ATOM 2156 C C . LEU A 1 270 ? -6.866 26.013 11.119 1.00 88.12 270 LEU A C 1
ATOM 2158 O O . LEU A 1 270 ? -5.931 26.776 11.350 1.00 88.12 270 LEU A O 1
ATOM 2162 N N . ALA A 1 271 ? -7.913 25.906 11.939 1.00 87.06 271 ALA A N 1
ATOM 2163 C CA . ALA A 1 271 ? -8.063 26.664 13.181 1.00 87.06 271 ALA A CA 1
ATOM 2164 C C . ALA A 1 271 ? -6.954 26.384 14.205 1.00 87.06 271 ALA A C 1
ATOM 2166 O O . ALA A 1 271 ? -6.665 27.238 15.040 1.00 87.06 271 ALA A O 1
ATOM 2167 N N . SER A 1 272 ? -6.311 25.213 14.141 1.00 83.12 272 SER A N 1
ATOM 2168 C CA . SER A 1 272 ? -5.173 24.904 15.015 1.00 83.12 272 SER A CA 1
ATOM 2169 C C . SER A 1 272 ? -3.898 25.675 14.650 1.00 83.12 272 SER A C 1
ATOM 2171 O O . SER A 1 272 ? -3.005 25.797 15.485 1.00 83.12 272 SER A O 1
ATOM 2173 N N . GLN A 1 273 ? -3.818 26.208 13.426 1.00 83.88 273 GLN A N 1
ATOM 2174 C CA . GLN A 1 273 ? -2.640 26.900 12.895 1.00 83.88 273 GLN A CA 1
ATOM 2175 C C . GLN A 1 273 ? -2.886 28.395 12.678 1.00 83.88 273 GLN A C 1
ATOM 2177 O O . GLN A 1 273 ? -2.009 29.214 12.944 1.00 83.88 273 GLN A O 1
ATOM 2182 N N . TRP A 1 274 ? -4.084 28.760 12.220 1.00 85.69 274 TRP A N 1
ATOM 2183 C CA . TRP A 1 274 ? -4.434 30.120 11.831 1.00 85.69 274 TRP A CA 1
ATOM 2184 C C . TRP A 1 274 ? -5.531 30.663 12.739 1.00 85.69 274 TRP A C 1
ATOM 2186 O O . TRP A 1 274 ? -6.677 30.219 12.681 1.00 85.69 274 TRP A O 1
ATOM 2196 N N . GLY A 1 275 ? -5.200 31.681 13.540 1.00 80.75 275 GLY A N 1
ATOM 2197 C CA . GLY A 1 275 ? -6.155 32.316 14.458 1.00 80.75 275 GLY A CA 1
ATOM 2198 C C . GLY A 1 275 ? -7.426 32.823 13.762 1.00 80.75 275 GLY A C 1
ATOM 2199 O O . GLY A 1 275 ? -8.516 32.684 14.308 1.00 80.75 275 GLY A O 1
ATOM 2200 N N . ILE A 1 276 ? -7.305 33.308 12.518 1.00 82.19 276 ILE A N 1
ATOM 2201 C CA . ILE A 1 276 ? -8.440 33.760 11.690 1.00 82.19 276 ILE A CA 1
ATOM 2202 C C . ILE A 1 276 ? -9.467 32.648 11.405 1.00 82.19 276 ILE A C 1
ATOM 2204 O O . ILE A 1 276 ? -10.640 32.931 11.187 1.00 82.19 276 ILE A O 1
ATOM 2208 N N . ALA A 1 277 ? -9.052 31.377 11.445 1.00 89.00 277 ALA A N 1
ATOM 2209 C CA . ALA A 1 277 ? -9.915 30.229 11.182 1.00 89.00 277 ALA A CA 1
ATOM 2210 C C . ALA A 1 277 ? -10.616 29.687 12.445 1.00 89.00 277 ALA A C 1
ATOM 2212 O O . ALA A 1 277 ? -11.521 28.859 12.331 1.00 89.00 277 ALA A O 1
ATOM 2213 N N . VAL A 1 278 ? -10.240 30.142 13.648 1.00 87.31 278 VAL A N 1
ATOM 2214 C CA . VAL A 1 278 ? -10.821 29.655 14.914 1.00 87.31 278 VAL A CA 1
ATOM 2215 C C . VAL A 1 278 ? -12.314 29.949 14.976 1.00 87.31 278 VAL A C 1
ATOM 2217 O O . VAL A 1 278 ? -13.120 29.038 15.171 1.00 87.31 278 VAL A O 1
ATOM 2220 N N . GLU A 1 279 ? -12.696 31.203 14.748 1.00 88.81 279 GLU A N 1
ATOM 2221 C CA . GLU A 1 279 ? -14.101 31.599 14.780 1.00 88.81 279 GLU A CA 1
ATOM 2222 C C . GLU A 1 279 ? -14.892 30.976 13.621 1.00 88.81 279 GLU A C 1
ATOM 2224 O O . GLU A 1 279 ? -15.995 30.469 13.830 1.00 88.81 279 GLU A O 1
ATOM 2229 N N . MET A 1 280 ? -14.286 30.884 12.429 1.00 91.88 280 MET A N 1
ATOM 2230 C CA . MET A 1 280 ? -14.852 30.172 11.274 1.00 91.88 280 MET A CA 1
ATOM 2231 C C . MET A 1 280 ? -15.184 28.710 11.613 1.00 91.88 280 MET A C 1
ATOM 2233 O O . MET A 1 280 ? -16.272 28.217 11.300 1.00 91.88 280 MET A O 1
ATOM 2237 N N . SER A 1 281 ? -14.279 28.009 12.302 1.00 91.12 281 SER A N 1
ATOM 2238 C CA . SER A 1 281 ? -14.500 26.630 12.746 1.00 91.12 281 SER A CA 1
ATOM 2239 C C . SER A 1 281 ? -15.658 26.521 13.738 1.00 91.12 281 SER A C 1
ATOM 2241 O O . SER A 1 281 ? -16.452 25.580 13.643 1.00 91.12 281 SER A O 1
ATOM 2243 N N . VAL A 1 282 ? -15.753 27.442 14.700 1.00 86.62 282 VAL A N 1
ATOM 2244 C CA . VAL A 1 282 ? -16.800 27.435 15.734 1.00 86.62 282 VAL A CA 1
ATOM 2245 C C . VAL A 1 282 ? -18.169 27.741 15.126 1.00 86.62 282 VAL A C 1
ATOM 2247 O O . VAL A 1 282 ? -19.136 27.014 15.386 1.00 86.62 282 VAL A O 1
ATOM 2250 N N . ALA A 1 283 ? -18.247 28.752 14.259 1.00 88.31 283 ALA A N 1
ATOM 2251 C CA . ALA A 1 283 ? -19.472 29.113 13.558 1.00 88.31 283 ALA A CA 1
ATOM 2252 C C . ALA A 1 283 ? -19.982 27.940 12.701 1.00 88.31 283 ALA A C 1
ATOM 2254 O O . ALA A 1 283 ? -21.141 27.535 12.824 1.00 88.31 283 ALA A O 1
ATOM 2255 N N . LEU A 1 284 ? -19.108 27.300 11.908 1.00 89.62 284 LEU A N 1
ATOM 2256 C CA . LEU A 1 284 ? -19.486 26.143 11.084 1.00 89.62 284 LEU A CA 1
ATOM 2257 C C . LEU A 1 284 ? -19.938 24.932 11.896 1.00 89.62 284 LEU A C 1
ATOM 2259 O O . LEU A 1 284 ? -20.894 24.261 11.495 1.00 89.62 284 LEU A O 1
ATOM 2263 N N . ALA A 1 285 ? -19.277 24.620 13.013 1.00 86.44 285 ALA A N 1
ATOM 2264 C CA . ALA A 1 285 ? -19.694 23.520 13.882 1.00 86.44 285 ALA A CA 1
ATOM 2265 C C . ALA A 1 285 ? -21.123 23.747 14.407 1.00 86.44 285 ALA A C 1
ATOM 2267 O O . ALA A 1 285 ? -21.965 22.840 14.364 1.00 86.44 285 ALA A O 1
ATOM 2268 N N . SER A 1 286 ? -21.418 24.988 14.795 1.00 84.44 286 SER A N 1
ATOM 2269 C CA . SER A 1 286 ? -22.708 25.411 15.347 1.00 84.44 286 SER A CA 1
ATOM 2270 C C . SER A 1 286 ? -23.855 25.319 14.335 1.00 84.44 286 SER A C 1
ATOM 2272 O O . SER A 1 286 ? -24.982 25.011 14.724 1.00 84.44 286 SER A O 1
ATOM 2274 N N . THR A 1 287 ? -23.581 25.424 13.025 1.00 82.19 287 THR A N 1
ATOM 2275 C CA . THR A 1 287 ? -24.613 25.227 11.978 1.00 82.19 287 THR A CA 1
ATOM 2276 C C . THR A 1 287 ? -25.222 23.816 11.944 1.00 82.19 287 THR A C 1
ATOM 2278 O O . THR A 1 287 ? -26.269 23.597 11.337 1.00 82.19 287 THR A O 1
ATOM 2281 N N . THR A 1 288 ? -24.606 22.847 12.629 1.00 72.88 288 THR A N 1
ATOM 2282 C CA . THR A 1 288 ? -25.108 21.464 12.770 1.00 72.88 288 THR A CA 1
ATOM 2283 C C . THR A 1 288 ? -25.692 21.163 14.167 1.00 72.88 288 THR A C 1
ATOM 2285 O O . THR A 1 288 ? -26.095 20.031 14.460 1.00 72.88 288 THR A O 1
ATOM 2288 N N . GLY A 1 289 ? -25.755 22.182 15.036 1.00 52.88 2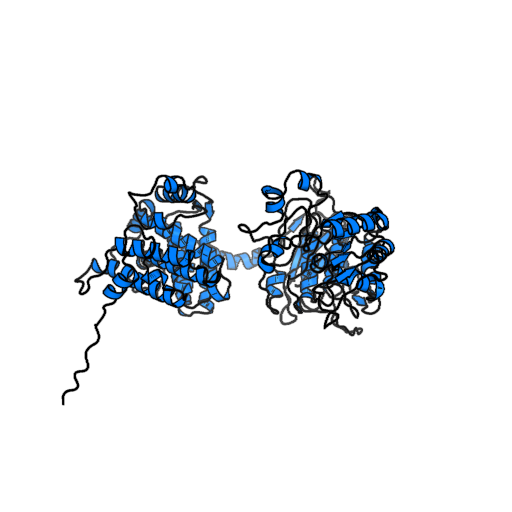89 GLY A N 1
ATOM 2289 C CA . GLY A 1 289 ? -25.919 22.088 16.491 1.00 52.88 289 GLY A CA 1
ATOM 2290 C C . GLY A 1 289 ? -27.319 21.793 17.043 1.00 52.88 289 GLY A C 1
ATOM 2291 O O . GLY A 1 289 ? -27.422 21.375 18.196 1.00 52.88 289 GLY A O 1
ATOM 2292 N N . LEU A 1 290 ? -28.402 21.871 16.259 1.00 44.31 290 LEU A N 1
ATOM 2293 C CA . LEU A 1 290 ? -29.741 21.460 16.737 1.00 44.31 290 LEU A CA 1
ATOM 2294 C C . LEU A 1 290 ? -29.899 19.933 16.903 1.00 44.31 290 LEU A C 1
ATOM 2296 O O . LEU A 1 290 ? -30.864 19.464 17.498 1.00 44.31 290 LEU A O 1
ATOM 2300 N N . THR A 1 291 ? -28.909 19.151 16.466 1.00 44.28 291 THR A N 1
ATOM 2301 C CA . THR A 1 291 ? -28.783 17.713 16.772 1.00 44.28 291 THR A CA 1
ATOM 2302 C C . THR A 1 291 ? -27.728 17.391 17.839 1.00 44.28 291 THR A C 1
ATOM 2304 O O . THR A 1 291 ? -27.563 16.227 18.198 1.00 44.28 291 THR A O 1
ATOM 2307 N N . GLN A 1 292 ? -27.021 18.390 18.385 1.00 41.97 292 GLN A N 1
ATOM 2308 C CA . GLN A 1 292 ? -25.899 18.164 19.310 1.00 41.97 292 GLN A CA 1
ATOM 2309 C C . GLN A 1 292 ? -26.267 18.276 20.797 1.00 41.97 292 GLN A C 1
ATOM 2311 O O . GLN A 1 292 ? -25.610 17.644 21.623 1.00 41.97 292 GLN A O 1
ATOM 2316 N N . TRP A 1 293 ? -27.364 18.947 21.163 1.00 34.56 293 TRP A N 1
ATOM 2317 C CA . TRP A 1 293 ? -27.801 19.012 22.569 1.00 34.56 293 TRP A CA 1
ATOM 2318 C C . TRP A 1 293 ? -28.339 17.675 23.108 1.00 34.56 293 TRP A C 1
ATOM 2320 O O . TRP A 1 293 ? -28.108 17.335 24.268 1.00 34.56 293 TRP A O 1
ATOM 2330 N N . PHE A 1 294 ? -28.939 16.843 22.250 1.00 34.12 294 PHE A N 1
ATOM 2331 C CA . PHE A 1 294 ? -29.285 15.458 22.603 1.00 34.12 294 PHE A CA 1
ATOM 2332 C C . PHE A 1 294 ? -28.044 14.555 22.738 1.00 34.12 294 PHE A C 1
ATOM 2334 O O . PHE A 1 294 ? -28.046 13.614 23.532 1.00 34.12 294 PHE A O 1
ATOM 2341 N N . ALA A 1 295 ? -26.959 14.860 22.016 1.00 36.72 295 ALA A N 1
ATOM 2342 C CA . ALA A 1 295 ? -25.706 14.107 22.073 1.00 36.72 295 ALA A CA 1
ATOM 2343 C C . ALA A 1 295 ? -24.848 14.464 23.303 1.00 36.72 295 ALA A C 1
ATOM 2345 O O . ALA A 1 295 ? -24.145 13.598 23.823 1.00 36.72 295 ALA A O 1
ATOM 2346 N N . PHE A 1 296 ? -24.944 15.698 23.812 1.00 33.97 296 PHE A N 1
ATOM 2347 C CA . PHE A 1 296 ? -24.176 16.152 24.977 1.00 33.97 296 PHE A CA 1
ATOM 2348 C C . PHE A 1 296 ? -24.740 15.636 26.313 1.00 33.97 296 PHE A C 1
ATOM 2350 O O . PHE A 1 296 ? -23.977 15.277 27.203 1.00 33.97 296 PHE A O 1
ATOM 2357 N N . PHE A 1 297 ? -26.065 15.492 26.446 1.00 34.47 297 PHE A N 1
ATOM 2358 C CA . PHE A 1 297 ? -26.649 14.810 27.613 1.00 34.47 297 PHE A CA 1
ATOM 2359 C C . PHE A 1 297 ? -26.552 13.281 27.515 1.00 34.47 297 PHE A C 1
ATOM 2361 O O . PHE A 1 297 ? -26.368 12.608 28.532 1.00 34.47 297 PHE A O 1
ATOM 2368 N N . CYS A 1 298 ? -26.573 12.715 26.302 1.00 33.66 298 CYS A N 1
ATOM 2369 C CA . CYS A 1 298 ? -26.300 11.290 26.124 1.00 33.66 298 CYS A CA 1
ATOM 2370 C C . CYS A 1 298 ? -24.838 10.923 26.430 1.00 33.66 298 CYS A C 1
ATOM 2372 O O . CYS A 1 298 ? -24.609 9.804 26.876 1.00 33.66 298 CYS A O 1
ATOM 2374 N N . SER A 1 299 ? -23.855 11.818 26.268 1.00 38.25 299 SER A N 1
ATOM 2375 C CA . SER A 1 299 ? -22.436 11.493 26.510 1.00 38.25 299 SER A CA 1
ATOM 2376 C C . SER A 1 299 ? -22.087 11.294 27.994 1.00 38.25 299 SER A C 1
ATOM 2378 O O . SER A 1 299 ? -21.212 10.488 28.308 1.00 38.25 299 SER A O 1
ATOM 2380 N N . GLN A 1 300 ? -22.818 11.930 28.914 1.00 35.22 300 GLN A N 1
ATOM 2381 C CA . GLN A 1 300 ? -22.652 11.726 30.361 1.00 35.22 300 GLN A CA 1
ATOM 2382 C C . GLN A 1 300 ? -23.340 10.432 30.844 1.00 35.22 300 GLN A C 1
ATOM 2384 O O . GLN A 1 300 ? -22.817 9.738 31.714 1.00 35.22 300 GLN A O 1
ATOM 2389 N N . ALA A 1 301 ? -24.462 10.037 30.229 1.00 32.66 301 ALA A N 1
ATOM 2390 C CA . ALA A 1 301 ? -25.137 8.767 30.529 1.00 32.66 301 ALA A CA 1
ATOM 2391 C C . ALA A 1 301 ? -24.502 7.552 29.810 1.00 32.66 301 ALA A C 1
ATOM 2393 O O . ALA A 1 301 ? -24.558 6.427 30.310 1.00 32.66 301 ALA A O 1
ATOM 2394 N N . LEU A 1 302 ? -23.836 7.760 28.667 1.00 38.91 302 LEU A N 1
ATOM 2395 C CA . LEU A 1 302 ? -23.122 6.716 27.919 1.00 38.91 302 LEU A CA 1
ATOM 2396 C C . LEU A 1 302 ? -21.759 6.354 28.511 1.00 38.91 302 LEU A C 1
ATOM 2398 O O . LEU A 1 302 ? -21.263 5.275 28.199 1.00 38.91 302 LEU A O 1
ATOM 2402 N N . ALA A 1 303 ? -21.189 7.145 29.424 1.00 31.08 303 ALA A N 1
ATOM 2403 C CA . ALA A 1 303 ? -19.996 6.730 30.169 1.00 31.08 303 ALA A CA 1
ATOM 2404 C C . ALA A 1 303 ? -20.231 5.437 30.984 1.00 31.08 303 ALA A C 1
ATOM 2406 O O . ALA A 1 303 ? -19.295 4.677 31.224 1.00 31.08 303 ALA A O 1
ATOM 2407 N N . TRP A 1 304 ? -21.489 5.124 31.317 1.00 28.14 304 TRP A N 1
ATOM 2408 C CA . TRP A 1 304 ? -21.872 3.863 31.961 1.00 28.14 304 TRP A CA 1
ATOM 2409 C C . TRP A 1 304 ? -22.368 2.778 30.985 1.00 28.14 304 TRP A C 1
ATOM 2411 O O . TRP A 1 304 ? -22.421 1.608 31.356 1.00 28.14 304 TRP A O 1
ATOM 2421 N N . VAL A 1 305 ? -22.669 3.116 29.724 1.00 33.00 305 VAL A N 1
ATOM 2422 C CA . VAL A 1 305 ? -23.210 2.172 28.717 1.00 33.00 305 VAL A CA 1
ATOM 2423 C C . VAL A 1 305 ? -22.196 1.809 27.611 1.00 33.00 305 VAL A C 1
ATOM 2425 O O . VAL A 1 305 ? -22.314 0.756 26.984 1.00 33.00 305 VAL A O 1
ATOM 2428 N N . VAL A 1 306 ? -21.113 2.574 27.436 1.00 35.22 306 VAL A N 1
ATOM 2429 C CA . VAL A 1 306 ? -19.990 2.245 26.525 1.00 35.22 306 VAL A CA 1
ATOM 2430 C C . VAL A 1 306 ? -19.124 1.083 27.044 1.00 35.22 306 VAL A C 1
ATOM 2432 O O . VAL A 1 306 ? -18.334 0.508 26.301 1.00 35.22 306 VAL A O 1
ATOM 2435 N N . LEU A 1 307 ? -19.362 0.601 28.266 1.00 35.34 307 LEU A N 1
ATOM 2436 C CA . LEU A 1 307 ? -18.783 -0.656 28.757 1.00 35.34 307 LEU A CA 1
ATOM 2437 C C . LEU A 1 307 ? -19.360 -1.928 28.090 1.00 35.34 307 LEU A C 1
ATOM 2439 O O . LEU A 1 307 ? -18.882 -3.020 28.393 1.00 35.34 307 LEU A O 1
ATOM 2443 N N . LEU A 1 308 ? -20.347 -1.838 27.180 1.00 39.06 308 LEU A N 1
ATOM 2444 C CA . LEU A 1 308 ? -21.043 -3.027 26.644 1.00 39.06 308 LEU A CA 1
ATOM 2445 C C . LEU A 1 308 ? -21.121 -3.184 25.113 1.00 39.06 308 LEU A C 1
ATOM 2447 O O . LEU A 1 308 ? -21.621 -4.216 24.654 1.00 39.06 308 LEU A O 1
ATOM 2451 N N . TRP A 1 309 ? -20.559 -2.267 24.321 1.00 45.66 309 TRP A N 1
ATOM 2452 C CA . TRP A 1 309 ? -20.396 -2.450 22.866 1.00 45.66 309 TRP A CA 1
ATOM 2453 C C . TRP A 1 309 ? -18.921 -2.566 22.464 1.00 45.66 309 TRP A C 1
ATOM 2455 O O . TRP A 1 309 ? -18.440 -1.904 21.552 1.00 45.66 309 TRP A O 1
ATOM 2465 N N . LEU A 1 310 ? -18.187 -3.459 23.134 1.00 54.09 310 LEU A N 1
ATOM 2466 C CA . LEU A 1 310 ? -16.970 -4.004 22.533 1.00 54.09 310 LEU A CA 1
ATOM 2467 C C . LEU A 1 310 ? -17.364 -4.801 21.276 1.00 54.09 310 LEU A C 1
ATOM 2469 O O . LEU A 1 310 ? -18.326 -5.579 21.351 1.00 54.09 310 LEU A O 1
ATOM 2473 N N . PRO A 1 311 ? -16.659 -4.646 20.140 1.00 64.69 311 PRO A N 1
ATOM 2474 C CA . PRO A 1 311 ? -16.924 -5.449 18.955 1.00 64.69 311 PRO A CA 1
ATOM 2475 C C . PRO A 1 311 ? -16.783 -6.937 19.303 1.00 64.69 311 PRO A C 1
ATOM 2477 O O . PRO A 1 311 ? -15.749 -7.401 19.794 1.00 64.69 311 PRO A O 1
ATOM 2480 N N . LYS A 1 312 ? -17.876 -7.677 19.098 1.00 82.88 312 LYS A N 1
ATOM 2481 C CA . LYS A 1 312 ? -17.943 -9.128 19.286 1.00 82.88 312 LYS A CA 1
ATOM 2482 C C . LYS A 1 312 ? -17.768 -9.789 17.930 1.00 82.88 312 LYS A C 1
ATOM 2484 O O . LYS A 1 312 ? -18.564 -9.560 17.025 1.00 82.88 312 LYS A O 1
ATOM 2489 N N . TYR A 1 313 ? -16.759 -10.638 17.819 1.00 89.56 313 TYR A N 1
ATOM 2490 C CA . TYR A 1 313 ? -16.462 -11.392 16.611 1.00 89.56 313 TYR A CA 1
ATOM 2491 C C . TYR A 1 313 ? -16.997 -12.811 16.793 1.00 89.56 313 TYR A C 1
ATOM 2493 O O . TYR A 1 313 ? -16.539 -13.565 17.657 1.00 89.56 313 TYR A O 1
ATOM 2501 N N . ALA A 1 314 ? -18.030 -13.159 16.031 1.00 90.38 314 ALA A N 1
ATOM 2502 C CA . ALA A 1 314 ? -18.558 -14.516 16.009 1.00 90.38 314 ALA A CA 1
ATOM 2503 C C . ALA A 1 314 ? -17.605 -15.408 15.211 1.00 90.38 314 ALA A C 1
ATOM 2505 O O . ALA A 1 314 ? -17.353 -15.159 14.033 1.00 90.38 314 ALA A O 1
ATOM 2506 N N . VAL A 1 315 ? -17.071 -16.438 15.861 1.00 90.31 315 VAL A N 1
ATOM 2507 C CA . VAL A 1 315 ? -16.283 -17.471 15.195 1.00 90.31 315 VAL A CA 1
ATOM 2508 C C . VAL A 1 315 ? -17.265 -18.460 14.568 1.00 90.31 315 VAL A C 1
ATOM 2510 O O . VAL A 1 315 ? -18.103 -19.004 15.290 1.00 90.31 315 VAL A O 1
ATOM 2513 N N . PRO A 1 316 ? -17.214 -18.684 13.246 1.00 86.62 316 PRO A N 1
ATOM 2514 C CA . PRO A 1 316 ? -18.141 -19.597 12.601 1.00 86.62 316 PRO A CA 1
ATOM 2515 C C . PRO A 1 316 ? -17.823 -21.048 12.989 1.00 86.62 316 PRO A C 1
ATOM 2517 O O . PRO A 1 316 ? -16.668 -21.453 13.017 1.00 86.62 316 PRO A O 1
ATOM 2520 N N . ASP A 1 317 ? -18.854 -21.851 13.248 1.00 82.06 317 ASP A N 1
ATOM 2521 C CA . ASP A 1 317 ? -18.711 -23.277 13.596 1.00 82.06 317 ASP A CA 1
ATOM 2522 C C . ASP A 1 317 ? -18.270 -24.161 12.412 1.00 82.06 317 ASP A C 1
ATOM 2524 O O . ASP A 1 317 ? -17.932 -25.332 12.587 1.00 82.06 317 ASP A O 1
ATOM 2528 N N . ALA A 1 318 ? -18.320 -23.617 11.198 1.00 83.44 318 ALA A N 1
ATOM 2529 C CA . ALA A 1 318 ? -17.914 -24.273 9.966 1.00 83.44 318 ALA A CA 1
ATOM 2530 C C . ALA A 1 318 ? -17.381 -23.235 8.974 1.00 83.44 318 ALA A C 1
ATOM 2532 O O . ALA A 1 318 ? -17.727 -22.055 9.040 1.00 83.44 318 ALA A O 1
ATOM 2533 N N . GLN A 1 319 ? -16.567 -23.683 8.022 1.00 83.69 319 GLN A N 1
ATOM 2534 C CA . GLN A 1 319 ? -16.081 -22.835 6.939 1.00 83.69 319 GLN A CA 1
ATOM 2535 C C . GLN A 1 319 ? -17.265 -22.237 6.144 1.00 83.69 319 GLN A C 1
ATOM 2537 O O . GLN A 1 319 ? -18.138 -22.992 5.700 1.00 83.69 319 GLN A O 1
ATOM 2542 N N . PRO A 1 320 ? -17.325 -20.904 5.945 1.00 85.50 320 PRO A N 1
ATOM 2543 C CA . PRO A 1 320 ? -18.347 -20.278 5.107 1.00 85.50 320 PRO A CA 1
ATOM 2544 C C . PRO A 1 320 ? -18.347 -20.846 3.682 1.00 85.50 320 PRO A C 1
ATOM 2546 O O . PRO A 1 320 ? -17.290 -21.118 3.119 1.00 85.50 320 PRO A O 1
ATOM 2549 N N . LYS A 1 321 ? -19.527 -20.982 3.060 1.00 85.38 321 LYS A N 1
ATOM 2550 C CA . LYS A 1 321 ? -19.661 -21.570 1.708 1.00 85.38 321 LYS A CA 1
ATOM 2551 C C . LYS A 1 321 ? -18.904 -20.804 0.616 1.00 85.38 321 LYS A C 1
ATOM 2553 O O . LYS A 1 321 ? -18.559 -21.389 -0.401 1.00 85.38 321 LYS A O 1
ATOM 2558 N N . ASN A 1 322 ? -18.691 -19.507 0.813 1.00 81.44 322 ASN A N 1
ATOM 2559 C CA . ASN A 1 322 ? -17.964 -18.618 -0.091 1.00 81.44 322 ASN A CA 1
ATOM 2560 C C . ASN A 1 322 ? -16.497 -18.406 0.324 1.00 81.44 322 ASN A C 1
ATOM 2562 O O . ASN A 1 322 ? -15.848 -17.518 -0.220 1.00 81.44 322 ASN A O 1
ATOM 2566 N N . ALA A 1 323 ? -15.985 -19.160 1.303 1.00 79.94 323 ALA A N 1
ATOM 2567 C CA . ALA A 1 323 ? -14.589 -19.058 1.702 1.00 79.94 323 ALA A CA 1
ATOM 2568 C C . ALA A 1 323 ? -13.672 -19.554 0.576 1.00 79.94 323 ALA A C 1
ATOM 2570 O O . ALA A 1 323 ? -13.859 -20.648 0.040 1.00 79.94 323 ALA A O 1
ATOM 2571 N N . VAL A 1 324 ? -12.663 -18.752 0.254 1.00 77.88 324 VAL A N 1
ATOM 2572 C CA . VAL A 1 324 ? -11.639 -19.080 -0.738 1.00 77.88 324 VAL A CA 1
ATOM 2573 C C . VAL A 1 324 ? -10.571 -19.969 -0.097 1.00 77.88 324 VAL A C 1
ATOM 2575 O O . VAL A 1 324 ? -10.237 -19.813 1.077 1.00 77.88 324 VAL A O 1
ATOM 2578 N N . ALA A 1 325 ? -10.051 -20.932 -0.858 1.00 79.00 325 ALA A N 1
ATOM 2579 C CA . ALA A 1 325 ? -8.925 -21.745 -0.417 1.00 79.00 325 ALA A CA 1
ATOM 2580 C C . ALA A 1 325 ? -7.627 -20.928 -0.489 1.00 79.00 325 ALA A C 1
ATOM 2582 O O . ALA A 1 325 ? -7.287 -20.398 -1.542 1.00 79.00 325 ALA A O 1
ATOM 2583 N N . ILE A 1 326 ? -6.896 -20.863 0.622 1.00 78.62 326 ILE A N 1
ATOM 2584 C CA . ILE A 1 326 ? -5.580 -20.219 0.683 1.00 78.62 326 ILE A CA 1
ATOM 2585 C C . ILE A 1 326 ? -4.523 -21.200 0.153 1.00 78.62 326 ILE A C 1
ATOM 2587 O O . ILE A 1 326 ? -4.586 -22.398 0.447 1.00 78.62 326 ILE A O 1
ATOM 2591 N N . ASP A 1 327 ? -3.551 -20.702 -0.618 1.00 78.56 327 ASP A N 1
ATOM 2592 C CA . ASP A 1 327 ? -2.408 -21.501 -1.076 1.00 78.56 327 ASP A CA 1
ATOM 2593 C C . ASP A 1 327 ? -1.656 -22.113 0.129 1.00 78.56 327 ASP A C 1
ATOM 2595 O O . ASP A 1 327 ? -1.467 -21.429 1.135 1.00 78.56 327 ASP A O 1
ATOM 2599 N N . PRO A 1 328 ? -1.199 -23.379 0.070 1.00 81.06 328 PRO A N 1
ATOM 2600 C CA . PRO A 1 328 ? -0.423 -23.995 1.151 1.00 81.06 328 PRO A CA 1
ATOM 2601 C C . PRO A 1 328 ? 0.909 -23.299 1.492 1.00 81.06 328 PRO A C 1
ATOM 2603 O O . PRO A 1 328 ? 1.450 -23.535 2.572 1.00 81.06 328 PRO A O 1
ATOM 2606 N N . ALA A 1 329 ? 1.451 -22.476 0.589 1.00 84.00 329 ALA A N 1
ATOM 2607 C CA . ALA A 1 329 ? 2.636 -21.641 0.779 1.00 84.00 329 ALA A CA 1
ATOM 2608 C C . ALA A 1 329 ? 2.356 -20.174 0.361 1.00 84.00 329 ALA A C 1
ATOM 2610 O O . ALA A 1 329 ? 2.907 -19.683 -0.626 1.00 84.00 329 ALA A O 1
ATOM 2611 N N . PRO A 1 330 ? 1.524 -19.444 1.127 1.00 80.19 330 PRO A N 1
ATOM 2612 C CA . PRO A 1 330 ? 0.993 -18.124 0.758 1.00 80.19 330 PRO A CA 1
ATOM 2613 C C . PRO A 1 330 ? 1.958 -16.955 1.054 1.00 80.19 330 PRO A C 1
ATOM 2615 O O . PRO A 1 330 ? 1.636 -15.778 0.908 1.00 80.19 330 PRO A O 1
ATOM 2618 N N . VAL A 1 331 ? 3.177 -17.233 1.509 1.00 86.44 331 VAL A N 1
ATOM 2619 C CA . VAL A 1 331 ? 4.223 -16.209 1.655 1.00 86.44 331 VAL A CA 1
ATOM 2620 C C . VAL A 1 331 ? 5.494 -16.746 1.006 1.00 86.44 331 VAL A C 1
ATOM 2622 O O . VAL A 1 331 ? 5.887 -17.875 1.302 1.00 86.44 331 VAL A O 1
ATOM 2625 N N . GLY A 1 332 ? 6.095 -15.957 0.112 1.00 86.12 332 GLY A N 1
ATOM 2626 C CA . GLY A 1 332 ? 7.322 -16.254 -0.633 1.00 86.12 332 GLY A CA 1
ATOM 2627 C C . GLY A 1 332 ? 8.445 -15.236 -0.368 1.00 86.12 332 GLY A C 1
ATOM 2628 O O . GLY A 1 332 ? 8.348 -14.425 0.545 1.00 86.12 332 GLY A O 1
ATOM 2629 N N . ALA A 1 333 ? 9.524 -15.254 -1.160 1.00 86.69 333 ALA A N 1
ATOM 2630 C CA . ALA A 1 333 ? 10.553 -14.189 -1.164 1.00 86.69 333 ALA A CA 1
ATOM 2631 C C . ALA A 1 333 ? 10.910 -13.682 -2.581 1.00 86.69 333 ALA A C 1
ATOM 2633 O O . ALA A 1 333 ? 11.058 -14.487 -3.506 1.00 86.69 333 ALA A O 1
ATOM 2634 N N . SER A 1 334 ? 10.995 -12.356 -2.759 1.00 86.25 334 SER A N 1
ATOM 2635 C CA . SER A 1 334 ? 11.369 -11.700 -4.032 1.00 86.25 334 SER A CA 1
ATOM 2636 C C . SER A 1 334 ? 12.852 -11.481 -3.959 1.00 86.25 334 SER A C 1
ATOM 2638 O O . SER A 1 334 ? 13.312 -11.058 -2.914 1.00 86.25 334 SER A O 1
ATOM 2640 N N . PHE A 1 335 ? 13.584 -11.697 -5.031 1.00 87.62 335 PHE A N 1
ATOM 2641 C CA . PHE A 1 335 ? 14.989 -11.351 -5.111 1.00 87.62 335 PHE A CA 1
ATOM 2642 C C . PHE A 1 335 ? 15.193 -10.443 -6.312 1.00 87.62 335 PHE A C 1
ATOM 2644 O O . PHE A 1 335 ? 14.786 -10.784 -7.429 1.00 87.62 335 PHE A O 1
ATOM 2651 N N . GLU A 1 336 ? 15.871 -9.321 -6.088 1.00 85.25 336 GLU A N 1
ATOM 2652 C CA . GLU A 1 336 ? 16.405 -8.513 -7.180 1.00 85.25 336 GLU A CA 1
ATOM 2653 C C . GLU A 1 336 ? 17.308 -9.360 -8.085 1.00 85.25 336 GLU A C 1
ATOM 2655 O O . GLU A 1 336 ? 18.170 -10.120 -7.622 1.00 85.25 336 GLU A O 1
ATOM 2660 N N . PHE A 1 337 ? 17.100 -9.240 -9.398 1.00 91.12 337 PHE A N 1
ATOM 2661 C CA . PHE A 1 337 ? 17.647 -10.150 -10.402 1.00 91.12 337 PHE A CA 1
ATOM 2662 C C . PHE A 1 337 ? 19.171 -10.254 -10.313 1.00 91.12 337 PHE A C 1
ATOM 2664 O O . PHE A 1 337 ? 19.726 -11.354 -10.339 1.00 91.12 337 PHE A O 1
ATOM 2671 N N . PHE A 1 338 ? 19.860 -9.119 -10.183 1.00 88.94 338 PHE A N 1
ATOM 2672 C CA . PHE A 1 338 ? 21.321 -9.092 -10.089 1.00 88.94 338 PHE A CA 1
ATOM 2673 C C . PHE A 1 338 ? 21.866 -9.698 -8.790 1.00 88.94 338 PHE A C 1
ATOM 2675 O O . PHE A 1 338 ? 22.978 -10.228 -8.794 1.00 88.94 338 PHE A O 1
ATOM 2682 N N . MET A 1 339 ? 21.094 -9.642 -7.699 1.00 87.25 339 MET A N 1
ATOM 2683 C CA . MET A 1 339 ? 21.537 -10.031 -6.359 1.00 87.25 339 MET A CA 1
ATOM 2684 C C . MET A 1 339 ? 21.165 -11.476 -6.006 1.00 87.25 339 MET A C 1
ATOM 2686 O O . MET A 1 339 ? 21.732 -12.049 -5.074 1.00 87.25 339 MET A O 1
ATOM 2690 N N . TRP A 1 340 ? 20.274 -12.107 -6.779 1.00 91.88 340 TRP A N 1
ATOM 2691 C CA . TRP A 1 340 ? 19.911 -13.519 -6.623 1.00 91.88 340 TRP A CA 1
ATOM 2692 C C . TRP A 1 340 ? 21.119 -14.453 -6.390 1.00 91.88 340 TRP A C 1
ATOM 2694 O O . TRP A 1 340 ? 21.073 -15.259 -5.455 1.00 91.88 340 TRP A O 1
ATOM 2704 N N . PRO A 1 341 ? 22.237 -14.345 -7.141 1.00 93.12 341 PRO A N 1
ATOM 2705 C CA . PRO A 1 341 ? 23.429 -15.135 -6.855 1.00 93.12 341 PRO A CA 1
ATOM 2706 C C . PRO A 1 341 ? 23.994 -14.924 -5.452 1.00 93.12 341 PRO A C 1
ATOM 2708 O O . PRO A 1 341 ? 24.214 -15.903 -4.743 1.00 93.12 341 PRO A O 1
ATOM 2711 N N . SER A 1 342 ? 24.153 -13.675 -5.018 1.00 88.94 342 SER A N 1
ATOM 2712 C CA . SER A 1 342 ? 24.703 -13.338 -3.703 1.00 88.94 342 SER A CA 1
ATOM 2713 C C . SER A 1 342 ? 23.821 -13.828 -2.556 1.00 88.94 342 SER A C 1
ATOM 2715 O O . SER A 1 342 ? 24.346 -14.368 -1.583 1.00 88.94 342 SER A O 1
ATOM 2717 N N . TYR A 1 343 ? 22.492 -13.741 -2.674 1.00 88.75 343 TYR A N 1
ATOM 2718 C CA . TYR A 1 343 ? 21.584 -14.316 -1.670 1.00 88.75 343 TYR A CA 1
ATOM 2719 C C . TYR A 1 343 ? 21.763 -15.829 -1.521 1.00 88.75 343 TYR A C 1
ATOM 2721 O O . TYR A 1 343 ? 21.629 -16.368 -0.422 1.00 88.75 343 TYR A O 1
ATOM 2729 N N . MET A 1 344 ? 22.117 -16.509 -2.611 1.00 90.75 344 MET A N 1
ATOM 2730 C CA . MET A 1 344 ? 22.304 -17.957 -2.645 1.00 90.75 344 MET A CA 1
ATOM 2731 C C . MET A 1 344 ? 23.711 -18.428 -2.270 1.00 90.75 344 MET A C 1
ATOM 2733 O O . MET A 1 344 ? 23.875 -19.603 -1.916 1.00 90.75 344 MET A O 1
ATOM 2737 N N . THR A 1 345 ? 24.729 -17.571 -2.386 1.00 89.94 345 THR A N 1
ATOM 2738 C CA . THR A 1 345 ? 26.135 -17.966 -2.187 1.00 89.94 345 THR A CA 1
ATOM 2739 C C . THR A 1 345 ? 26.882 -17.192 -1.111 1.00 89.94 345 THR A C 1
ATOM 2741 O O . THR A 1 345 ? 27.830 -17.741 -0.554 1.00 89.94 345 THR A O 1
ATOM 2744 N N . ASN A 1 346 ? 26.489 -15.955 -0.810 1.00 88.44 346 ASN A N 1
ATOM 2745 C CA . ASN A 1 346 ? 27.248 -15.035 0.041 1.00 88.44 346 ASN A CA 1
ATOM 2746 C C . ASN A 1 346 ? 26.503 -14.654 1.327 1.00 88.44 346 ASN A C 1
ATOM 2748 O O . ASN A 1 346 ? 27.142 -14.517 2.366 1.00 88.44 346 ASN A O 1
ATOM 2752 N N . ILE A 1 347 ? 25.175 -14.520 1.284 1.00 88.19 347 ILE A N 1
ATOM 2753 C CA . ILE A 1 347 ? 24.368 -14.142 2.453 1.00 88.19 347 ILE A CA 1
ATOM 2754 C C . ILE A 1 347 ? 24.008 -15.403 3.248 1.00 88.19 347 ILE A C 1
ATOM 2756 O O . ILE A 1 347 ? 23.170 -16.209 2.839 1.00 88.19 347 ILE A O 1
ATOM 2760 N N . SER A 1 348 ? 24.663 -15.584 4.395 1.00 90.56 348 SER A N 1
ATOM 2761 C CA . SER A 1 348 ? 24.568 -16.796 5.223 1.00 90.56 348 SER A CA 1
ATOM 2762 C C . SER A 1 348 ? 23.187 -17.002 5.860 1.00 90.56 348 SER A C 1
ATOM 2764 O O . SER A 1 348 ? 22.792 -18.144 6.096 1.00 90.56 348 SER A O 1
ATOM 2766 N N . LEU A 1 349 ? 22.441 -15.919 6.099 1.00 91.56 349 LEU A N 1
ATOM 2767 C CA . LEU A 1 349 ? 21.118 -15.944 6.728 1.00 91.56 349 LEU A CA 1
ATOM 2768 C C . LEU A 1 349 ? 19.992 -16.420 5.805 1.00 91.56 349 LEU A C 1
ATOM 2770 O O . LEU A 1 349 ? 18.988 -16.935 6.300 1.00 91.56 349 LEU A O 1
ATOM 2774 N N . THR A 1 350 ? 20.166 -16.333 4.483 1.00 91.19 350 THR A N 1
ATOM 2775 C CA . THR A 1 350 ? 19.108 -16.620 3.504 1.00 91.19 350 THR A CA 1
ATOM 2776 C C . THR A 1 350 ? 18.505 -18.008 3.679 1.00 91.19 350 THR A C 1
ATOM 2778 O O . THR A 1 350 ? 17.305 -18.150 3.899 1.00 91.19 350 THR A O 1
ATOM 2781 N N . LEU A 1 351 ? 19.323 -19.063 3.592 1.00 92.94 351 LEU A N 1
ATOM 2782 C CA . LEU A 1 351 ? 18.807 -20.433 3.642 1.00 92.94 351 LEU A CA 1
ATOM 2783 C C . LEU A 1 351 ? 18.245 -20.805 5.023 1.00 92.94 351 LEU A C 1
ATOM 2785 O O . LEU A 1 351 ? 17.151 -21.372 5.052 1.00 92.94 351 LEU A O 1
ATOM 2789 N N . PRO A 1 352 ? 18.912 -20.488 6.153 1.00 95.00 352 PRO A N 1
ATOM 2790 C CA . PRO A 1 352 ? 18.352 -20.757 7.474 1.00 95.00 352 PRO A CA 1
ATOM 2791 C C . PRO A 1 352 ? 17.025 -20.038 7.741 1.00 95.00 352 PRO A C 1
ATOM 2793 O O . PRO A 1 352 ? 16.103 -20.660 8.266 1.00 95.00 352 PRO A O 1
ATOM 2796 N N . CYS A 1 353 ? 16.885 -18.767 7.345 1.00 94.50 353 CYS A N 1
ATOM 2797 C CA . CYS A 1 353 ? 15.632 -18.039 7.540 1.00 94.50 353 CYS A CA 1
ATOM 2798 C C . CYS A 1 353 ? 14.496 -18.594 6.672 1.00 94.50 353 CYS A C 1
ATOM 2800 O O . CYS A 1 353 ? 13.388 -18.815 7.165 1.00 94.50 353 CYS A O 1
ATOM 2802 N N . ILE A 1 354 ? 14.777 -18.905 5.403 1.00 93.19 354 ILE A N 1
ATOM 2803 C CA . ILE A 1 354 ? 13.816 -19.554 4.498 1.00 93.19 354 ILE A CA 1
ATOM 2804 C C . ILE A 1 354 ? 13.383 -20.930 5.024 1.00 93.19 354 ILE A C 1
ATOM 2806 O O . ILE A 1 354 ? 12.250 -21.360 4.798 1.00 93.19 354 ILE A O 1
ATOM 2810 N N . ASP A 1 355 ? 14.254 -21.642 5.739 1.00 95.62 355 ASP A N 1
ATOM 2811 C CA . ASP A 1 355 ? 13.946 -22.977 6.242 1.00 95.62 355 ASP A CA 1
ATOM 2812 C C . ASP A 1 355 ? 12.809 -23.000 7.275 1.00 95.62 355 ASP A C 1
ATOM 2814 O O . ASP A 1 355 ? 12.076 -23.988 7.352 1.00 95.62 355 ASP A O 1
ATOM 2818 N N . HIS A 1 356 ? 12.577 -21.901 8.003 1.00 95.88 356 HIS A N 1
ATOM 2819 C CA . HIS A 1 356 ? 11.398 -21.772 8.869 1.00 95.88 356 HIS A CA 1
ATOM 2820 C C . HIS A 1 356 ? 10.095 -21.847 8.074 1.00 95.88 356 HIS A C 1
ATOM 2822 O O . HIS A 1 356 ? 9.184 -22.584 8.455 1.00 95.88 356 HIS A O 1
ATOM 2828 N N . PHE A 1 357 ? 10.028 -21.159 6.933 1.00 94.00 357 PHE A N 1
ATOM 2829 C CA . PHE A 1 357 ? 8.887 -21.246 6.023 1.00 94.00 357 PHE A CA 1
ATOM 2830 C C . PHE A 1 357 ? 8.785 -22.631 5.387 1.00 94.00 357 PHE A C 1
ATOM 2832 O O . PHE A 1 357 ? 7.696 -23.194 5.324 1.00 94.00 357 PHE A O 1
ATOM 2839 N N . ASN A 1 358 ? 9.912 -23.232 4.986 1.00 94.75 358 ASN A N 1
ATOM 2840 C CA . ASN A 1 358 ? 9.899 -24.577 4.407 1.00 94.75 358 ASN A CA 1
ATOM 2841 C C . ASN A 1 358 ? 9.297 -25.613 5.366 1.00 94.75 358 ASN A C 1
ATOM 2843 O O . ASN A 1 358 ? 8.484 -26.446 4.962 1.00 94.75 358 ASN A O 1
ATOM 2847 N N . LYS A 1 359 ? 9.701 -25.555 6.641 1.00 94.94 359 LYS A N 1
ATOM 2848 C CA . LYS A 1 359 ? 9.175 -26.414 7.707 1.00 94.94 359 LYS A CA 1
ATOM 2849 C C . LYS A 1 359 ? 7.693 -26.151 7.947 1.00 94.94 359 LYS A C 1
ATOM 2851 O O . LYS A 1 359 ? 6.930 -27.105 8.074 1.00 94.94 359 LYS A O 1
ATOM 2856 N N . LEU A 1 360 ? 7.287 -24.881 7.976 1.00 93.88 360 LEU A N 1
ATOM 2857 C CA . LEU A 1 360 ? 5.892 -24.494 8.166 1.00 93.88 360 LEU A CA 1
ATOM 2858 C C . LEU A 1 360 ? 4.992 -25.014 7.036 1.00 93.88 360 LEU A C 1
ATOM 2860 O O . LEU A 1 360 ? 3.940 -25.585 7.308 1.00 93.88 360 LEU A O 1
ATOM 2864 N N . TYR A 1 361 ? 5.417 -24.859 5.783 1.00 91.69 361 TYR A N 1
ATOM 2865 C CA . TYR A 1 361 ? 4.638 -25.273 4.612 1.00 91.69 361 TYR A CA 1
ATOM 2866 C C . TYR A 1 361 ? 4.778 -26.758 4.280 1.00 91.69 361 TYR A C 1
ATOM 2868 O O . TYR A 1 361 ? 4.028 -27.276 3.457 1.00 91.69 361 TYR A O 1
ATOM 2876 N N . SER A 1 362 ? 5.752 -27.452 4.879 1.00 92.31 362 SER A N 1
ATOM 2877 C CA . SER A 1 362 ? 6.156 -28.810 4.480 1.00 92.31 362 SER A CA 1
ATOM 2878 C C . SER A 1 362 ? 6.504 -28.923 2.983 1.00 92.31 362 SER A C 1
ATOM 2880 O O . SER A 1 362 ? 6.361 -29.978 2.369 1.00 92.31 362 SER A O 1
ATOM 2882 N N . ARG A 1 363 ? 6.971 -27.822 2.384 1.00 91.25 363 ARG A N 1
ATOM 2883 C CA . ARG A 1 363 ? 7.430 -27.703 0.991 1.00 91.25 363 ARG A CA 1
ATOM 2884 C C . ARG A 1 363 ? 8.368 -26.510 0.866 1.00 91.25 363 ARG A C 1
ATOM 2886 O O . ARG A 1 363 ? 8.397 -25.660 1.746 1.00 91.25 363 ARG A O 1
ATOM 2893 N N . LYS A 1 364 ? 9.115 -26.412 -0.235 1.00 92.06 364 LYS A N 1
ATOM 2894 C CA . LYS A 1 364 ? 9.960 -25.238 -0.484 1.00 92.06 364 LYS A CA 1
ATOM 2895 C C . LYS A 1 364 ? 9.109 -23.983 -0.676 1.00 92.06 364 LYS A C 1
ATOM 2897 O O . LYS A 1 364 ? 8.159 -24.008 -1.461 1.00 92.06 364 LYS A O 1
ATOM 2902 N N . MET A 1 365 ? 9.477 -22.918 0.033 1.00 90.75 365 MET A N 1
ATOM 2903 C CA . MET A 1 365 ? 8.880 -21.593 -0.096 1.00 90.75 365 MET A CA 1
ATOM 2904 C C . MET A 1 365 ? 9.008 -21.100 -1.548 1.00 90.75 365 MET A C 1
ATOM 2906 O O . MET A 1 365 ? 10.099 -21.214 -2.115 1.00 90.75 365 MET A O 1
ATOM 2910 N N . PRO A 1 366 ? 7.930 -20.587 -2.169 1.00 90.19 366 PRO A N 1
ATOM 2911 C CA . PRO A 1 366 ? 8.000 -20.037 -3.516 1.00 90.19 366 PRO A CA 1
ATOM 2912 C C . PRO A 1 366 ? 8.869 -18.775 -3.548 1.00 90.19 366 PRO A C 1
ATOM 2914 O O . PRO A 1 366 ? 8.940 -18.027 -2.570 1.00 90.19 366 PRO A O 1
ATOM 2917 N N . ILE A 1 367 ? 9.520 -18.527 -4.685 1.00 90.12 367 ILE A N 1
ATOM 2918 C CA . ILE A 1 367 ? 10.349 -17.330 -4.886 1.00 90.12 367 ILE A CA 1
ATOM 2919 C C . ILE A 1 367 ? 10.008 -16.618 -6.190 1.00 90.12 367 ILE A C 1
ATOM 2921 O O . ILE A 1 367 ? 9.544 -17.234 -7.152 1.00 90.12 367 ILE A O 1
ATOM 2925 N N . ARG A 1 368 ? 10.308 -15.325 -6.240 1.00 89.94 368 ARG A N 1
ATOM 2926 C CA . ARG A 1 368 ? 10.271 -14.510 -7.452 1.00 89.94 368 ARG A CA 1
ATOM 2927 C C . ARG A 1 368 ? 11.649 -13.900 -7.657 1.00 89.94 368 ARG A C 1
ATOM 2929 O O . ARG A 1 368 ? 12.244 -13.418 -6.706 1.00 89.94 368 ARG A O 1
ATOM 2936 N N . ILE A 1 369 ? 12.181 -13.963 -8.871 1.00 91.44 369 ILE A N 1
ATOM 2937 C CA . ILE A 1 369 ? 13.476 -13.371 -9.227 1.00 91.44 369 ILE A CA 1
ATOM 2938 C C . ILE A 1 369 ? 13.211 -12.372 -10.344 1.00 91.44 369 ILE A C 1
ATOM 2940 O O . ILE A 1 369 ? 12.836 -12.787 -11.441 1.00 91.44 369 ILE A O 1
ATOM 2944 N N . GLY A 1 370 ? 13.376 -11.082 -10.073 1.00 88.44 370 GLY A N 1
ATOM 2945 C CA . GLY A 1 370 ? 12.959 -10.028 -10.996 1.00 88.44 370 GLY A CA 1
ATOM 2946 C C . GLY A 1 370 ? 13.385 -8.645 -10.527 1.00 88.44 370 GLY A C 1
ATOM 2947 O O . GLY A 1 370 ? 14.560 -8.444 -10.229 1.00 88.44 370 GLY A O 1
ATOM 2948 N N . GLY A 1 371 ? 12.442 -7.710 -10.473 1.00 81.12 371 GLY A N 1
ATOM 2949 C CA . GLY A 1 371 ? 12.700 -6.354 -10.005 1.00 81.12 371 GLY A CA 1
ATOM 2950 C C . GLY A 1 371 ? 13.351 -5.463 -11.067 1.00 81.12 371 GLY A C 1
ATOM 2951 O O . GLY A 1 371 ? 13.423 -5.817 -12.252 1.00 81.12 371 GLY A O 1
ATOM 2952 N N . THR A 1 372 ? 13.812 -4.276 -10.681 1.00 79.44 372 THR A N 1
ATOM 2953 C CA . THR A 1 372 ? 14.249 -3.248 -11.645 1.00 79.44 372 THR A CA 1
ATOM 2954 C C . THR A 1 372 ? 15.458 -3.710 -12.461 1.00 79.44 372 THR A C 1
ATOM 2956 O O . THR A 1 372 ? 15.562 -3.428 -13.663 1.00 79.44 372 THR A O 1
ATOM 2959 N N . THR A 1 373 ? 16.376 -4.463 -11.851 1.00 84.81 373 THR A N 1
ATOM 2960 C CA . THR A 1 373 ? 17.609 -4.893 -12.530 1.00 84.81 373 THR A CA 1
ATOM 2961 C C . THR A 1 373 ? 17.376 -5.931 -13.627 1.00 84.81 373 THR A C 1
ATOM 2963 O O . THR A 1 373 ? 18.175 -6.025 -14.560 1.00 84.81 373 THR A O 1
ATOM 2966 N N . GLN A 1 374 ? 16.235 -6.624 -13.627 1.00 87.00 374 GLN A N 1
ATOM 2967 C CA . GLN A 1 374 ? 15.821 -7.511 -14.719 1.00 87.00 374 GLN A CA 1
ATOM 2968 C C . GLN A 1 374 ? 15.775 -6.792 -16.078 1.00 87.00 374 GLN A C 1
ATOM 2970 O O . GLN A 1 374 ? 16.138 -7.378 -17.101 1.00 87.00 374 GLN A O 1
ATOM 2975 N N . TYR A 1 375 ? 15.368 -5.517 -16.121 1.00 82.00 375 TYR A N 1
ATOM 2976 C CA . TYR A 1 375 ? 15.352 -4.732 -17.365 1.00 82.00 375 TYR A CA 1
ATOM 2977 C C . TYR A 1 375 ? 16.730 -4.397 -17.916 1.00 82.00 375 TYR A C 1
ATOM 2979 O O . TYR A 1 375 ? 16.865 -4.022 -19.081 1.00 82.00 375 TYR A O 1
ATOM 2987 N N . ARG A 1 376 ? 17.753 -4.522 -17.082 1.00 84.50 376 ARG A N 1
ATOM 2988 C CA . ARG A 1 376 ? 19.127 -4.135 -17.385 1.00 84.50 376 ARG A CA 1
ATOM 2989 C C . ARG A 1 376 ? 19.994 -5.357 -17.705 1.00 84.50 376 ARG A C 1
ATOM 2991 O O . ARG A 1 376 ? 21.168 -5.207 -18.036 1.00 84.50 376 ARG A O 1
ATOM 2998 N N . ALA A 1 377 ? 19.415 -6.559 -17.615 1.00 92.44 377 ALA A N 1
ATOM 2999 C CA . ALA A 1 377 ? 20.115 -7.829 -17.737 1.00 92.44 377 ALA A CA 1
ATOM 3000 C C . ALA A 1 377 ? 20.171 -8.344 -19.181 1.00 92.44 377 ALA A C 1
ATOM 3002 O O . ALA A 1 377 ? 19.138 -8.575 -19.809 1.00 92.44 377 ALA A O 1
ATOM 3003 N N . THR A 1 378 ? 21.376 -8.577 -19.697 1.00 95.81 378 THR A N 1
ATOM 3004 C CA . THR A 1 378 ? 21.617 -9.189 -21.012 1.00 95.81 378 THR A CA 1
ATOM 3005 C C . THR A 1 378 ? 22.096 -10.624 -20.842 1.00 95.81 378 THR A C 1
ATOM 3007 O O . THR A 1 378 ? 23.003 -10.894 -20.057 1.00 95.81 378 THR A O 1
ATOM 3010 N N . TYR A 1 379 ? 21.502 -11.565 -21.569 1.00 97.75 379 TYR A N 1
ATOM 3011 C CA . TYR A 1 379 ? 21.926 -12.960 -21.512 1.00 97.75 379 TYR A CA 1
ATOM 3012 C C . TYR A 1 379 ? 23.144 -13.210 -22.410 1.00 97.75 379 TYR A C 1
ATOM 3014 O O . TYR A 1 379 ? 23.115 -12.878 -23.593 1.00 97.75 379 TYR A O 1
ATOM 3022 N N . ASP A 1 380 ? 24.183 -13.846 -21.877 1.00 97.94 380 ASP A N 1
ATOM 3023 C CA . ASP A 1 380 ? 25.347 -14.306 -22.636 1.00 97.94 380 ASP A CA 1
ATOM 3024 C C . ASP A 1 380 ? 25.560 -15.815 -22.408 1.00 97.94 380 ASP A C 1
ATOM 3026 O O . ASP A 1 380 ? 25.901 -16.236 -21.296 1.00 97.94 380 ASP A O 1
ATOM 3030 N N . PRO A 1 381 ? 25.384 -16.667 -23.438 1.00 97.31 381 PRO A N 1
ATOM 3031 C CA . PRO A 1 381 ? 25.597 -18.105 -23.306 1.00 97.31 381 PRO A CA 1
ATOM 3032 C C . PRO A 1 381 ? 27.060 -18.487 -23.023 1.00 97.31 381 PRO A C 1
ATOM 3034 O O . PRO A 1 381 ? 27.295 -19.590 -22.523 1.00 97.31 381 PRO A O 1
ATOM 3037 N N . ALA A 1 382 ? 28.028 -17.612 -23.319 1.00 97.81 382 ALA A N 1
ATOM 3038 C CA . ALA A 1 382 ? 29.452 -17.838 -23.083 1.00 97.81 382 ALA A CA 1
ATOM 3039 C C . ALA A 1 382 ? 29.913 -17.405 -21.679 1.00 97.81 382 ALA A C 1
ATOM 3041 O O . ALA A 1 382 ? 31.001 -17.808 -21.243 1.00 97.81 382 ALA A O 1
ATOM 3042 N N . LEU A 1 383 ? 29.101 -16.637 -20.940 1.00 97.69 383 LEU A N 1
ATOM 3043 C CA . LEU A 1 383 ? 29.459 -16.184 -19.600 1.00 97.69 383 LEU A CA 1
ATOM 3044 C C . LEU A 1 383 ? 29.600 -17.378 -18.643 1.00 97.69 383 LEU A C 1
ATOM 3046 O O . LEU A 1 383 ? 28.657 -18.126 -18.374 1.00 97.69 383 LEU A O 1
ATOM 3050 N N . LYS A 1 384 ? 30.803 -17.533 -18.077 1.00 94.62 384 LYS A N 1
ATOM 3051 C CA . LYS A 1 384 ? 31.145 -18.629 -17.150 1.00 94.62 384 LYS A CA 1
ATOM 3052 C C . LYS A 1 384 ? 30.725 -18.370 -15.696 1.00 94.62 384 LYS A C 1
ATOM 3054 O O . LYS A 1 384 ? 30.774 -19.307 -14.891 1.00 94.62 384 LYS A O 1
ATOM 3059 N N . GLY A 1 385 ? 30.385 -17.126 -15.354 1.00 93.69 385 GLY A N 1
ATOM 3060 C CA . GLY A 1 385 ? 29.898 -16.695 -14.038 1.00 93.69 385 GLY A CA 1
ATOM 3061 C C . GLY A 1 385 ? 28.371 -16.752 -13.909 1.00 93.69 385 GLY A C 1
ATOM 3062 O O . GLY A 1 385 ? 27.680 -17.164 -14.839 1.00 93.69 385 GLY A O 1
ATOM 3063 N N . TYR A 1 386 ? 27.845 -16.352 -12.747 1.00 95.50 386 TYR A N 1
ATOM 3064 C CA . TYR A 1 386 ? 26.396 -16.210 -12.537 1.00 95.50 386 TYR A CA 1
ATOM 3065 C C . TYR A 1 386 ? 25.875 -14.920 -13.180 1.00 95.50 386 TYR A C 1
ATOM 3067 O O . TYR A 1 386 ? 24.988 -14.964 -14.030 1.00 95.50 386 TYR A O 1
ATOM 3075 N N . VAL A 1 387 ? 26.486 -13.798 -12.798 1.00 95.00 387 VAL A N 1
ATOM 3076 C CA . VAL A 1 387 ? 26.235 -12.438 -13.284 1.00 95.00 387 VAL A CA 1
ATOM 3077 C C . VAL A 1 387 ? 27.568 -11.689 -13.387 1.00 95.00 387 VAL A C 1
ATOM 3079 O O . VAL A 1 387 ? 28.541 -12.063 -12.731 1.00 95.00 387 VAL A O 1
ATOM 3082 N N . SER A 1 388 ? 27.622 -10.652 -14.217 1.00 95.19 388 SER A N 1
ATOM 3083 C CA . SER A 1 388 ? 28.759 -9.746 -14.383 1.00 95.19 388 SER A CA 1
ATOM 3084 C C . SER A 1 388 ? 28.244 -8.318 -14.547 1.00 95.19 388 SER A C 1
ATOM 3086 O O . SER A 1 388 ? 27.375 -8.067 -15.382 1.00 95.19 388 SER A O 1
ATOM 3088 N N . TYR A 1 389 ? 28.749 -7.403 -13.725 1.00 92.75 389 TYR A N 1
ATOM 3089 C CA . TYR A 1 389 ? 28.392 -5.986 -13.710 1.00 92.75 389 TYR A CA 1
ATOM 3090 C C . TYR A 1 389 ? 29.515 -5.170 -13.056 1.00 92.75 389 TYR A C 1
ATOM 3092 O O . TYR A 1 389 ? 30.433 -5.739 -12.465 1.00 92.75 389 TYR A O 1
ATOM 3100 N N . SER A 1 390 ? 29.427 -3.844 -13.159 1.00 90.19 390 SER A N 1
ATOM 3101 C CA . SER A 1 390 ? 30.323 -2.898 -12.492 1.00 90.19 390 SER A CA 1
ATOM 3102 C C . SER A 1 390 ? 29.491 -1.820 -11.806 1.00 90.19 390 SER A C 1
ATOM 3104 O O . SER A 1 390 ? 28.589 -1.260 -12.429 1.00 90.19 390 SER A O 1
ATOM 3106 N N . VAL A 1 391 ? 29.796 -1.542 -10.542 1.00 83.69 391 VAL A N 1
ATOM 3107 C CA . VAL A 1 391 ? 29.155 -0.525 -9.692 1.00 83.69 391 VAL A CA 1
ATOM 3108 C C . VAL A 1 391 ? 30.218 0.121 -8.810 1.00 83.69 391 VAL A C 1
ATOM 3110 O O . VAL A 1 391 ? 31.242 -0.510 -8.537 1.00 83.69 391 VAL A O 1
ATOM 3113 N N . ASN A 1 392 ? 29.995 1.364 -8.382 1.00 83.69 392 ASN A N 1
ATOM 3114 C CA . ASN A 1 392 ? 30.934 2.054 -7.493 1.00 83.69 392 ASN A CA 1
ATOM 3115 C C . ASN A 1 392 ? 30.787 1.560 -6.053 1.00 83.69 392 ASN A C 1
ATOM 3117 O O . ASN A 1 392 ? 31.774 1.452 -5.328 1.00 83.69 392 ASN A O 1
ATOM 3121 N N . ASN A 1 393 ? 29.558 1.218 -5.667 1.00 77.06 393 ASN A N 1
ATOM 3122 C CA . ASN A 1 393 ? 29.228 0.627 -4.382 1.00 77.06 393 ASN A CA 1
ATOM 3123 C C . ASN A 1 393 ? 28.547 -0.739 -4.607 1.00 77.06 393 ASN A C 1
ATOM 3125 O O . ASN A 1 393 ? 27.619 -0.816 -5.411 1.00 77.06 393 ASN A O 1
ATOM 3129 N N . PRO A 1 394 ? 28.964 -1.826 -3.928 1.00 68.62 394 PRO A N 1
ATOM 3130 C CA . PRO A 1 394 ? 28.339 -3.150 -4.063 1.00 68.62 394 PRO A CA 1
ATOM 3131 C C . PRO A 1 394 ? 26.835 -3.197 -3.732 1.00 68.62 394 PRO A C 1
ATOM 3133 O O . PRO A 1 394 ? 26.179 -4.177 -4.087 1.00 68.62 394 PRO A O 1
ATOM 3136 N N . LEU A 1 395 ? 26.308 -2.164 -3.073 1.00 66.69 395 LEU A N 1
ATOM 3137 C CA . LEU A 1 395 ? 24.894 -2.005 -2.722 1.00 66.69 395 LEU A CA 1
ATOM 3138 C C . LEU A 1 395 ? 24.074 -1.301 -3.807 1.00 66.69 395 LEU A C 1
ATOM 3140 O O . LEU A 1 395 ? 22.849 -1.324 -3.770 1.00 66.69 395 LEU A O 1
ATOM 3144 N N . GLU A 1 396 ? 24.727 -0.688 -4.794 1.00 72.75 396 GLU A N 1
ATOM 3145 C CA . GLU A 1 396 ? 24.034 -0.037 -5.901 1.00 72.75 396 GLU A CA 1
ATOM 3146 C C . GLU A 1 396 ? 23.487 -1.069 -6.890 1.00 72.75 396 GLU A C 1
ATOM 3148 O O . GLU A 1 396 ? 24.177 -1.999 -7.322 1.00 72.75 396 GLU A O 1
ATOM 3153 N N . ALA A 1 397 ? 22.247 -0.856 -7.327 1.00 78.69 397 ALA A N 1
ATOM 3154 C CA . ALA A 1 397 ? 21.675 -1.603 -8.434 1.00 78.69 397 ALA A CA 1
ATOM 3155 C C . ALA A 1 397 ? 22.393 -1.229 -9.750 1.00 78.69 397 ALA A C 1
ATOM 3157 O O . ALA A 1 397 ? 22.327 -0.069 -10.178 1.00 78.69 397 ALA A O 1
ATOM 3158 N N . PRO A 1 398 ? 23.040 -2.179 -10.455 1.00 82.88 398 PRO A N 1
ATOM 3159 C CA . PRO A 1 398 ? 23.794 -1.873 -11.663 1.00 82.88 398 PRO A CA 1
ATOM 3160 C C . PRO A 1 398 ? 22.892 -1.310 -12.765 1.00 82.88 398 PRO A C 1
ATOM 3162 O O . PRO A 1 398 ? 21.765 -1.767 -12.971 1.00 82.88 398 PRO A O 1
ATOM 3165 N N . MET A 1 399 ? 23.405 -0.341 -13.526 1.00 82.75 399 MET A N 1
ATOM 3166 C CA . MET A 1 399 ? 22.705 0.214 -14.696 1.00 82.75 399 MET A CA 1
ATOM 3167 C C . MET A 1 399 ? 22.711 -0.740 -15.901 1.00 82.75 399 MET A C 1
ATOM 3169 O O . MET A 1 399 ? 21.866 -0.628 -16.785 1.00 82.75 399 MET A O 1
ATOM 3173 N N . SER A 1 400 ? 23.630 -1.707 -15.919 1.00 86.56 400 SER A N 1
ATOM 3174 C CA . SER A 1 400 ? 23.666 -2.813 -16.878 1.00 86.56 400 SER A CA 1
ATOM 3175 C C . SER A 1 400 ? 24.333 -4.034 -16.251 1.00 86.56 400 SER A C 1
ATOM 3177 O O . SER A 1 400 ? 25.251 -3.899 -15.440 1.00 86.56 400 SER A O 1
ATOM 3179 N N . LEU A 1 401 ? 23.880 -5.228 -16.625 1.00 93.38 401 LEU A N 1
ATOM 3180 C CA . LEU A 1 401 ? 24.520 -6.476 -16.225 1.00 93.38 401 LEU A CA 1
ATOM 3181 C C . LEU A 1 401 ? 24.404 -7.538 -17.315 1.00 93.38 401 LEU A C 1
ATOM 3183 O O . LEU A 1 401 ? 23.487 -7.520 -18.136 1.00 93.38 401 LEU A O 1
ATOM 3187 N N . THR A 1 402 ? 25.316 -8.502 -17.280 1.00 97.12 402 THR A N 1
ATOM 3188 C CA . THR A 1 402 ? 25.279 -9.706 -18.113 1.00 97.12 402 THR A CA 1
ATOM 3189 C C . THR A 1 402 ? 25.100 -10.935 -17.232 1.00 97.12 402 THR A C 1
ATOM 3191 O O . THR A 1 402 ? 25.691 -11.010 -16.158 1.00 97.12 402 THR A O 1
ATOM 3194 N N . TYR A 1 403 ? 24.307 -11.913 -17.662 1.00 98.00 403 TYR A N 1
ATOM 3195 C CA . TYR A 1 403 ? 24.108 -13.169 -16.935 1.00 98.00 403 TYR A CA 1
ATOM 3196 C C . TYR A 1 403 ? 24.206 -14.374 -17.866 1.00 98.00 403 TYR A C 1
ATOM 3198 O O . TYR A 1 403 ? 23.926 -14.285 -19.060 1.00 98.00 403 TYR A O 1
ATOM 3206 N N . GLY A 1 404 ? 24.627 -15.508 -17.308 1.00 97.38 404 GLY A N 1
ATOM 3207 C CA . GLY A 1 404 ? 24.951 -16.709 -18.073 1.00 97.38 404 GLY A CA 1
ATOM 3208 C C . GLY A 1 404 ? 24.158 -17.937 -17.637 1.00 97.38 404 GLY A C 1
ATOM 3209 O O . GLY A 1 404 ? 23.368 -17.883 -16.693 1.00 97.38 404 GLY A O 1
ATOM 3210 N N . PRO A 1 405 ? 24.386 -19.100 -18.277 1.00 97.50 405 PRO A N 1
ATOM 3211 C CA . PRO A 1 405 ? 23.678 -20.339 -17.959 1.00 97.50 405 PRO A CA 1
ATOM 3212 C C . PRO A 1 405 ? 23.738 -20.754 -16.481 1.00 97.50 405 PRO A C 1
ATOM 3214 O O . PRO A 1 405 ? 22.791 -21.374 -15.996 1.00 97.50 405 PRO A O 1
ATOM 3217 N N . LYS A 1 406 ? 24.827 -20.429 -15.766 1.00 97.19 406 LYS A N 1
ATOM 3218 C CA . LYS A 1 406 ? 24.988 -20.787 -14.348 1.00 97.19 406 LYS A CA 1
ATOM 3219 C C . LYS A 1 406 ? 24.000 -20.080 -13.428 1.00 97.19 406 LYS A C 1
ATOM 3221 O O . LYS A 1 406 ? 23.706 -20.610 -12.362 1.00 97.19 406 LYS A O 1
ATOM 3226 N N . PHE A 1 407 ? 23.452 -18.931 -13.828 1.00 97.50 407 PHE A N 1
ATOM 3227 C CA . PHE A 1 407 ? 22.405 -18.237 -13.073 1.00 97.50 407 PHE A CA 1
ATOM 3228 C C . PHE A 1 407 ? 21.237 -19.178 -12.738 1.00 97.50 407 PHE A C 1
ATOM 3230 O O . PHE A 1 407 ? 20.786 -19.265 -11.597 1.00 97.50 407 PHE A O 1
ATOM 3237 N N . PHE A 1 408 ? 20.810 -19.970 -13.726 1.00 97.31 408 PHE A N 1
ATOM 3238 C CA . PHE A 1 408 ? 19.707 -20.917 -13.575 1.00 97.31 408 PHE A CA 1
ATOM 3239 C C . PHE A 1 408 ? 20.073 -22.135 -12.710 1.00 97.31 408 PHE A C 1
ATOM 3241 O O . PHE A 1 408 ? 19.190 -22.742 -12.110 1.00 97.31 408 PHE A O 1
ATOM 3248 N N . ASP A 1 409 ? 21.358 -22.494 -12.591 1.00 96.06 409 ASP A N 1
ATOM 3249 C CA . ASP A 1 409 ? 21.778 -23.607 -11.725 1.00 96.06 409 ASP A CA 1
ATOM 3250 C C . ASP A 1 409 ? 21.460 -23.328 -10.247 1.00 96.06 409 ASP A C 1
ATOM 3252 O O . ASP A 1 409 ? 21.165 -24.256 -9.493 1.00 96.06 409 ASP A O 1
ATOM 3256 N N . LEU A 1 410 ? 21.438 -22.055 -9.843 1.00 95.75 410 LEU A N 1
ATOM 3257 C CA . LEU A 1 410 ? 21.044 -21.650 -8.494 1.00 95.75 410 LEU A CA 1
ATOM 3258 C C . LEU A 1 410 ? 19.556 -21.890 -8.225 1.00 95.75 410 LEU A C 1
ATOM 3260 O O . LEU A 1 410 ? 19.208 -22.362 -7.146 1.00 95.75 410 LEU A O 1
ATOM 3264 N N . ILE A 1 411 ? 18.689 -21.650 -9.213 1.00 95.31 411 ILE A N 1
ATOM 3265 C CA . ILE A 1 411 ? 17.246 -21.933 -9.116 1.00 95.31 411 ILE A CA 1
ATOM 3266 C C . ILE A 1 411 ? 17.030 -23.440 -8.948 1.00 95.31 411 ILE A C 1
ATOM 3268 O O . ILE A 1 411 ? 16.310 -23.879 -8.051 1.00 95.31 411 ILE A O 1
ATOM 3272 N N . LYS A 1 412 ? 17.737 -24.249 -9.750 1.00 94.31 412 LYS A N 1
ATOM 3273 C CA . LYS A 1 412 ? 17.718 -25.712 -9.626 1.00 94.31 412 LYS A CA 1
ATOM 3274 C C . LYS A 1 412 ? 18.175 -26.176 -8.241 1.00 94.31 412 LYS A C 1
ATOM 3276 O O . LYS A 1 412 ? 17.569 -27.075 -7.667 1.00 94.31 412 LYS A O 1
ATOM 3281 N N . LYS A 1 413 ? 19.256 -25.580 -7.724 1.00 93.56 413 LYS A N 1
ATOM 3282 C CA . LYS A 1 413 ? 19.826 -25.899 -6.407 1.00 93.56 413 LYS A CA 1
ATOM 3283 C C . LYS A 1 413 ? 18.869 -25.532 -5.273 1.00 93.56 413 LYS A C 1
ATOM 3285 O O . LYS A 1 413 ? 18.761 -26.293 -4.316 1.00 93.56 413 LYS A O 1
ATOM 3290 N N . PHE A 1 414 ? 18.195 -24.387 -5.371 1.00 91.69 414 PHE A N 1
ATOM 3291 C CA . PHE A 1 414 ? 17.214 -23.952 -4.379 1.00 91.69 414 PHE A CA 1
ATOM 3292 C C . PHE A 1 414 ? 15.976 -24.863 -4.374 1.00 91.69 414 PHE A C 1
ATOM 3294 O O . PHE A 1 414 ? 15.491 -25.258 -3.312 1.00 91.69 414 PHE A O 1
ATOM 3301 N N . GLY A 1 415 ? 15.523 -25.273 -5.563 1.00 92.69 415 GLY A N 1
ATOM 3302 C CA . GLY A 1 415 ? 14.554 -26.353 -5.725 1.00 92.69 415 GLY A CA 1
ATOM 3303 C C . GLY A 1 415 ? 13.096 -25.966 -5.464 1.00 92.69 415 GLY A C 1
ATOM 3304 O O . GLY A 1 415 ? 12.256 -26.858 -5.376 1.00 92.69 415 GLY A O 1
ATOM 3305 N N . SER A 1 416 ? 12.777 -24.677 -5.329 1.00 89.31 416 SER A N 1
ATOM 3306 C CA . SER A 1 416 ? 11.396 -24.215 -5.161 1.00 89.31 416 SER A CA 1
ATOM 3307 C C . SER A 1 416 ? 10.661 -24.055 -6.488 1.00 89.31 416 SER A C 1
ATO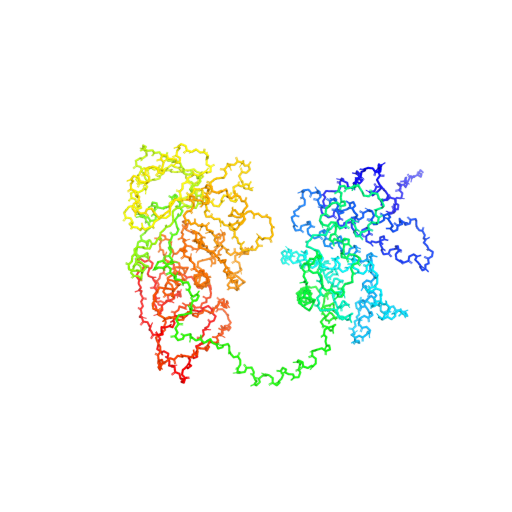M 3309 O O . SER A 1 416 ? 11.254 -24.133 -7.566 1.00 89.31 416 SER A O 1
ATOM 3311 N N . GLU A 1 417 ? 9.357 -23.796 -6.388 1.00 88.62 417 GLU A N 1
ATOM 3312 C CA . GLU A 1 417 ? 8.626 -23.108 -7.448 1.00 88.62 417 GLU A CA 1
ATOM 3313 C C . GLU A 1 417 ? 9.117 -21.658 -7.544 1.00 88.62 417 GLU A C 1
ATOM 3315 O O . GLU A 1 417 ? 9.364 -21.001 -6.525 1.00 88.62 417 GLU A O 1
ATOM 3320 N N . SER A 1 418 ? 9.308 -21.179 -8.770 1.00 89.19 418 SER A N 1
ATOM 3321 C CA . SER A 1 418 ? 9.908 -19.880 -9.051 1.00 89.19 418 SER A CA 1
ATOM 3322 C C . SER A 1 418 ? 9.165 -19.136 -10.154 1.00 89.19 418 SER A C 1
ATOM 3324 O O . SER A 1 418 ? 8.845 -19.710 -11.201 1.00 89.19 418 SER A O 1
ATOM 3326 N N . ILE A 1 419 ? 8.956 -17.841 -9.938 1.00 89.25 419 ILE A N 1
ATOM 3327 C CA . ILE A 1 419 ? 8.664 -16.869 -10.993 1.00 89.25 419 ILE A CA 1
ATOM 3328 C C . ILE A 1 419 ? 9.995 -16.272 -11.427 1.00 89.25 419 ILE A C 1
ATOM 3330 O O . ILE A 1 419 ? 10.735 -15.750 -10.594 1.00 89.25 419 ILE A O 1
ATOM 3334 N N . LEU A 1 420 ? 10.313 -16.366 -12.715 1.00 91.81 420 LEU A N 1
ATOM 3335 C CA . LEU A 1 420 ? 11.567 -15.845 -13.251 1.00 91.81 420 LEU A CA 1
ATOM 3336 C C . LEU A 1 420 ? 11.317 -14.729 -14.259 1.00 91.81 420 LEU A C 1
ATOM 3338 O O . LEU A 1 420 ? 10.699 -14.941 -15.303 1.00 91.81 420 LEU A O 1
ATOM 3342 N N . GLY A 1 421 ? 11.861 -13.565 -13.946 1.00 90.25 421 GLY A N 1
ATOM 3343 C CA . GLY A 1 421 ? 11.880 -12.395 -14.791 1.00 90.25 421 GLY A CA 1
ATOM 3344 C C . GLY A 1 421 ? 12.835 -12.505 -15.977 1.00 90.25 421 GLY A C 1
ATOM 3345 O O . GLY A 1 421 ? 13.941 -13.029 -15.868 1.00 90.25 421 GLY A O 1
ATOM 3346 N N . PHE A 1 422 ? 12.427 -11.960 -17.119 1.00 90.75 422 PHE A N 1
ATOM 3347 C CA . PHE A 1 422 ? 13.262 -11.773 -18.300 1.00 90.75 422 PHE A CA 1
ATOM 3348 C C . PHE A 1 422 ? 13.196 -10.340 -18.812 1.00 90.75 422 PHE A C 1
ATOM 3350 O O . PHE A 1 422 ? 12.183 -9.644 -18.692 1.00 90.75 422 PHE A O 1
ATOM 3357 N N . ASN A 1 423 ? 14.298 -9.901 -19.412 1.00 88.62 423 ASN A N 1
ATOM 3358 C CA . ASN A 1 423 ? 14.433 -8.542 -19.899 1.00 88.62 423 ASN A CA 1
ATOM 3359 C C . ASN A 1 423 ? 13.476 -8.261 -21.069 1.00 88.62 423 ASN A C 1
ATOM 3361 O O . ASN A 1 423 ? 13.530 -8.923 -22.109 1.00 88.62 423 ASN A O 1
ATOM 3365 N N . ARG A 1 424 ? 12.632 -7.235 -20.911 1.00 78.19 424 ARG A N 1
ATOM 3366 C CA . ARG A 1 424 ? 11.831 -6.626 -21.985 1.00 78.19 424 ARG A CA 1
ATOM 3367 C C . ARG A 1 424 ? 12.311 -5.219 -22.372 1.00 78.19 424 ARG A C 1
ATOM 3369 O O . ARG A 1 424 ? 12.071 -4.800 -23.506 1.00 78.19 424 ARG A O 1
ATOM 3376 N N . GLY A 1 425 ? 12.985 -4.524 -21.459 1.00 65.81 425 GLY A N 1
ATOM 3377 C CA . GLY A 1 425 ? 13.307 -3.096 -21.508 1.00 65.81 425 GLY A CA 1
ATOM 3378 C C . GLY A 1 425 ? 14.325 -2.736 -22.586 1.00 65.81 425 GLY A C 1
ATOM 3379 O O . GLY A 1 425 ? 14.185 -1.717 -23.244 1.00 65.81 425 GLY A O 1
ATOM 3380 N N . LEU A 1 426 ? 15.285 -3.619 -22.877 1.00 70.25 426 LEU A N 1
ATOM 3381 C CA . LEU A 1 426 ? 16.247 -3.396 -23.971 1.00 70.25 426 LEU A CA 1
ATOM 3382 C C . LEU A 1 426 ? 15.678 -3.696 -25.369 1.00 70.25 426 LEU A C 1
ATOM 3384 O O . LEU A 1 426 ? 16.380 -3.560 -26.366 1.00 70.25 426 LEU A O 1
ATOM 3388 N N . ASN A 1 427 ? 14.429 -4.171 -25.458 1.00 77.44 427 ASN A N 1
ATOM 3389 C CA . ASN A 1 427 ? 13.767 -4.580 -26.703 1.00 77.44 427 ASN A CA 1
ATOM 3390 C C . ASN A 1 427 ? 14.529 -5.628 -27.548 1.00 77.44 427 ASN A C 1
ATOM 3392 O O . ASN A 1 427 ? 14.224 -5.823 -28.724 1.00 77.44 427 ASN A O 1
ATOM 3396 N N . ASN A 1 428 ? 15.485 -6.355 -26.961 1.00 85.88 428 ASN A N 1
ATOM 3397 C CA . ASN A 1 428 ? 16.253 -7.393 -27.647 1.00 85.88 428 ASN A CA 1
ATOM 3398 C C . ASN A 1 428 ? 15.549 -8.757 -27.564 1.00 85.88 428 ASN A C 1
ATOM 3400 O O . ASN A 1 428 ? 15.932 -9.643 -26.798 1.00 85.88 428 ASN A O 1
ATOM 3404 N N . ARG A 1 429 ? 14.506 -8.930 -28.381 1.00 87.50 429 ARG A N 1
ATOM 3405 C CA . ARG A 1 429 ? 13.669 -10.141 -28.387 1.00 87.50 429 ARG A CA 1
ATOM 3406 C C . ARG A 1 429 ? 14.469 -11.430 -28.590 1.00 87.50 429 ARG A C 1
ATOM 3408 O O . ARG A 1 429 ? 14.159 -12.433 -27.952 1.00 87.50 429 ARG A O 1
ATOM 3415 N N . THR A 1 430 ? 15.472 -11.418 -29.467 1.00 93.56 430 THR A N 1
ATOM 3416 C CA . THR A 1 430 ? 16.302 -12.599 -29.754 1.00 93.56 430 THR A CA 1
ATOM 3417 C C . THR A 1 430 ? 17.075 -13.040 -28.515 1.00 93.56 430 THR A C 1
ATOM 3419 O O . THR A 1 430 ? 17.087 -14.227 -28.191 1.00 93.56 430 THR A O 1
ATOM 3422 N N . ASN A 1 431 ? 17.661 -12.089 -27.783 1.00 94.94 431 ASN A N 1
ATOM 3423 C CA . ASN A 1 431 ? 18.374 -12.366 -26.540 1.00 94.94 431 ASN A CA 1
ATOM 3424 C C . ASN A 1 431 ? 17.439 -12.900 -25.447 1.00 94.94 431 ASN A C 1
ATOM 3426 O O . ASN A 1 431 ? 17.703 -13.960 -24.880 1.00 94.94 431 ASN A O 1
ATOM 3430 N N . THR A 1 432 ? 16.307 -12.224 -25.222 1.00 92.31 432 THR A N 1
ATOM 3431 C CA . THR A 1 432 ? 15.279 -12.651 -24.260 1.00 92.31 432 THR A CA 1
ATOM 3432 C C . THR A 1 432 ? 14.796 -14.067 -24.567 1.00 92.31 432 THR A C 1
ATOM 3434 O O . THR A 1 432 ? 14.708 -14.906 -23.674 1.00 92.31 432 THR A O 1
ATOM 3437 N N . PHE A 1 433 ? 14.528 -14.369 -25.839 1.00 91.50 433 PHE A N 1
ATOM 3438 C CA . PHE A 1 433 ? 14.075 -15.693 -26.254 1.00 91.50 433 PHE A CA 1
ATOM 3439 C C . PHE A 1 433 ? 15.143 -16.771 -26.023 1.00 91.50 433 PHE A C 1
ATOM 3441 O O . PHE A 1 433 ? 14.824 -17.835 -25.494 1.00 91.50 433 PHE A O 1
ATOM 3448 N N . ALA A 1 434 ? 16.413 -16.492 -26.341 1.00 96.56 434 ALA A N 1
ATOM 3449 C CA . ALA A 1 434 ? 17.521 -17.405 -26.055 1.00 96.56 434 ALA A CA 1
ATOM 3450 C C . ALA A 1 434 ? 17.650 -17.698 -24.548 1.00 96.56 434 ALA A C 1
ATOM 3452 O O . ALA A 1 434 ? 17.816 -18.854 -24.152 1.00 96.56 434 ALA A O 1
ATOM 3453 N N . ALA A 1 435 ? 17.495 -16.674 -23.705 1.00 96.94 435 ALA A N 1
ATOM 3454 C CA . ALA A 1 435 ? 17.503 -16.829 -22.257 1.00 96.94 435 ALA A CA 1
ATOM 3455 C C . ALA A 1 435 ? 16.332 -17.683 -21.748 1.00 96.94 435 ALA A C 1
ATOM 3457 O O . ALA A 1 435 ? 16.539 -18.582 -20.933 1.00 96.94 435 ALA A O 1
ATOM 3458 N N . VAL A 1 436 ? 15.115 -17.444 -22.253 1.00 94.06 436 VAL A N 1
ATOM 3459 C CA . VAL A 1 436 ? 13.913 -18.222 -21.902 1.00 94.06 436 VAL A CA 1
ATOM 3460 C C . VAL A 1 436 ? 14.080 -19.687 -22.302 1.00 94.06 436 VAL A C 1
ATOM 3462 O O . VAL A 1 436 ? 13.775 -20.579 -21.508 1.00 94.06 436 VAL A O 1
ATOM 3465 N N . LEU A 1 437 ? 14.614 -19.961 -23.498 1.00 95.50 437 LEU A N 1
ATOM 3466 C CA . LEU A 1 437 ? 14.912 -21.327 -23.932 1.00 95.50 437 LEU A CA 1
ATOM 3467 C C . LEU A 1 437 ? 15.932 -21.999 -23.010 1.00 95.50 437 LEU A C 1
ATOM 3469 O O . LEU A 1 437 ? 15.720 -23.147 -22.612 1.00 95.50 437 LEU A O 1
ATOM 3473 N N . LYS A 1 438 ? 16.992 -21.285 -22.604 1.00 97.38 438 LYS A N 1
ATOM 3474 C CA . LYS A 1 438 ? 17.983 -21.847 -21.680 1.00 97.38 438 LYS A CA 1
ATOM 3475 C C . LYS A 1 438 ? 17.415 -22.099 -20.285 1.00 97.38 438 LYS A C 1
ATOM 3477 O O . LYS A 1 438 ? 17.717 -23.129 -19.681 1.00 97.38 438 LYS A O 1
ATOM 3482 N N . ALA A 1 439 ? 16.578 -21.199 -19.776 1.00 95.69 439 ALA A N 1
ATOM 3483 C CA . ALA A 1 439 ? 15.900 -21.389 -18.500 1.00 95.69 439 ALA A CA 1
ATOM 3484 C C . ALA A 1 439 ? 14.961 -22.601 -18.552 1.00 95.69 439 ALA A C 1
ATOM 3486 O O . ALA A 1 439 ? 15.003 -23.452 -17.666 1.00 95.69 439 ALA A O 1
ATOM 3487 N N . LYS A 1 440 ? 14.181 -22.748 -19.631 1.00 92.56 440 LYS A N 1
ATOM 3488 C CA . LYS A 1 440 ? 13.336 -23.927 -19.857 1.00 92.56 440 LYS A CA 1
ATOM 3489 C C . LYS A 1 440 ? 14.166 -25.216 -19.883 1.00 92.56 440 LYS A C 1
ATOM 3491 O O . LYS A 1 440 ? 13.803 -26.180 -19.219 1.00 92.56 440 LYS A O 1
ATOM 3496 N N . GLU A 1 441 ? 15.293 -25.229 -20.589 1.00 96.38 441 GLU A N 1
ATOM 3497 C CA . GLU A 1 441 ? 16.203 -26.383 -20.634 1.00 96.38 441 GLU A CA 1
ATOM 3498 C C . GLU A 1 441 ? 16.717 -26.773 -19.235 1.00 96.38 441 GLU A C 1
ATOM 3500 O O . GLU A 1 441 ? 16.717 -27.951 -18.879 1.00 96.38 441 GLU A O 1
ATOM 3505 N N . LYS A 1 442 ? 17.143 -25.796 -18.423 1.00 95.94 442 LYS A N 1
ATOM 3506 C CA . LYS A 1 442 ? 17.829 -26.069 -17.149 1.00 95.94 442 LYS A CA 1
ATOM 3507 C C . LYS A 1 442 ? 16.895 -26.247 -15.952 1.00 95.94 442 LYS A C 1
ATOM 3509 O O . LYS A 1 442 ? 17.227 -27.024 -15.053 1.00 95.94 442 LYS A O 1
ATOM 3514 N N . VAL A 1 443 ? 15.772 -25.526 -15.918 1.00 95.75 443 VAL A N 1
ATOM 3515 C CA . VAL A 1 443 ? 14.931 -25.360 -14.719 1.00 95.75 443 VAL A CA 1
ATOM 3516 C C . VAL A 1 443 ? 13.423 -25.414 -14.974 1.00 95.75 443 VAL A C 1
ATOM 3518 O O . VAL A 1 443 ? 12.657 -24.993 -14.116 1.00 95.75 443 VAL A O 1
ATOM 3521 N N . ALA A 1 444 ? 12.946 -25.995 -16.084 1.00 90.50 444 ALA A N 1
ATOM 3522 C CA . ALA A 1 444 ? 11.500 -26.107 -16.355 1.00 90.50 444 ALA A CA 1
ATOM 3523 C C . ALA A 1 444 ? 10.667 -26.704 -15.202 1.00 90.50 444 ALA A C 1
ATOM 3525 O O . ALA A 1 444 ? 9.521 -26.314 -15.030 1.00 90.50 444 ALA A O 1
ATOM 3526 N N . LYS A 1 445 ? 11.228 -27.623 -14.401 1.00 92.06 445 LYS A N 1
ATOM 3527 C CA . LYS A 1 445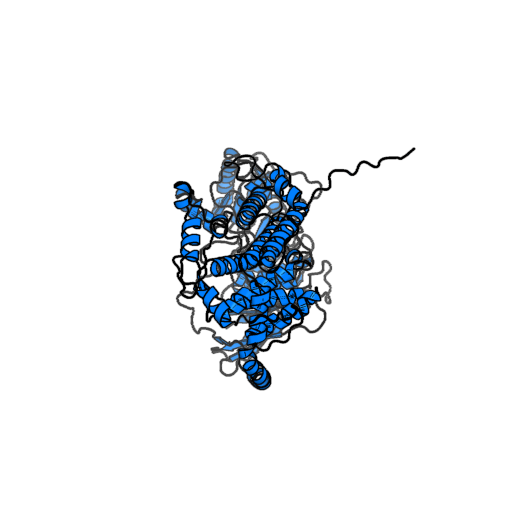 ? 10.530 -28.219 -13.244 1.00 92.06 445 LYS A CA 1
ATOM 3528 C C . LYS A 1 445 ? 10.360 -27.255 -12.063 1.00 92.06 445 LYS A C 1
ATOM 3530 O O . LYS A 1 445 ? 9.513 -27.496 -11.215 1.00 92.06 445 LYS A O 1
ATOM 3535 N N . ASN A 1 446 ? 11.187 -26.215 -11.996 1.00 92.38 446 ASN A N 1
ATOM 3536 C CA . ASN A 1 446 ? 11.161 -25.191 -10.955 1.00 92.38 446 ASN A CA 1
ATOM 3537 C C . ASN A 1 446 ? 10.406 -23.938 -11.408 1.00 92.38 446 ASN A C 1
ATOM 3539 O O . ASN A 1 446 ? 9.958 -23.162 -10.575 1.00 92.38 446 ASN A O 1
ATOM 3543 N N . LEU A 1 447 ? 10.238 -23.727 -12.716 1.00 86.94 447 LEU A N 1
ATOM 3544 C CA . LEU A 1 447 ? 9.522 -22.569 -13.243 1.00 86.94 447 LEU A CA 1
ATOM 3545 C C . LEU A 1 447 ? 8.010 -22.749 -13.105 1.00 86.94 447 LEU A C 1
ATOM 3547 O O . LEU A 1 447 ? 7.397 -23.552 -13.807 1.00 86.94 447 LEU A O 1
ATOM 3551 N N . TRP A 1 448 ? 7.404 -21.948 -12.234 1.00 85.25 448 TRP A N 1
ATOM 3552 C CA . TRP A 1 448 ? 5.952 -21.854 -12.121 1.00 85.25 448 TRP A CA 1
ATOM 3553 C C . TRP A 1 448 ? 5.373 -20.856 -13.127 1.00 85.25 448 TRP A C 1
ATOM 3555 O O . TRP A 1 448 ? 4.323 -21.124 -13.721 1.00 85.25 448 TRP A O 1
ATOM 3565 N N . ALA A 1 449 ? 6.071 -19.740 -13.348 1.00 84.38 449 ALA A N 1
ATOM 3566 C CA . ALA A 1 449 ? 5.765 -18.750 -14.374 1.00 84.38 449 ALA A CA 1
ATOM 3567 C C . ALA A 1 449 ? 7.043 -18.028 -14.829 1.00 84.38 449 ALA A C 1
ATOM 3569 O O . ALA A 1 449 ? 8.076 -18.067 -14.157 1.00 84.38 449 ALA A O 1
ATOM 3570 N N . ILE A 1 450 ? 6.956 -17.361 -15.977 1.00 86.62 450 ILE A N 1
ATOM 3571 C CA . ILE A 1 450 ? 7.942 -16.369 -16.402 1.00 86.62 450 ILE A CA 1
ATOM 3572 C C . ILE A 1 450 ? 7.293 -14.992 -16.367 1.00 86.62 450 ILE A C 1
ATOM 3574 O O . ILE A 1 450 ? 6.091 -14.869 -16.599 1.00 86.62 450 ILE A O 1
ATOM 3578 N N . GLU A 1 451 ? 8.099 -13.977 -16.113 1.00 83.94 451 GLU A N 1
ATOM 3579 C CA . GLU A 1 451 ? 7.688 -12.579 -16.086 1.00 83.94 451 GLU A CA 1
ATOM 3580 C C . GLU A 1 451 ? 8.453 -11.810 -17.175 1.00 83.94 451 GLU A C 1
ATOM 3582 O O . GLU A 1 451 ? 9.663 -11.980 -17.327 1.00 83.94 451 GLU A O 1
ATOM 3587 N N . LEU A 1 452 ? 7.760 -10.995 -17.977 1.00 82.69 452 LEU A N 1
ATOM 3588 C CA . LEU A 1 452 ? 8.367 -10.238 -19.078 1.00 82.69 452 LEU A CA 1
ATOM 3589 C C . LEU A 1 452 ? 8.362 -8.740 -18.753 1.00 82.69 452 LEU A C 1
ATOM 3591 O O . LEU A 1 452 ? 7.400 -8.026 -19.015 1.00 82.69 452 LEU A O 1
ATOM 3595 N N . GLY A 1 453 ? 9.488 -8.260 -18.231 1.00 78.44 453 GLY A N 1
ATOM 3596 C CA . GLY A 1 453 ? 9.606 -6.920 -17.651 1.00 78.44 453 GLY A CA 1
ATOM 3597 C C . GLY A 1 453 ? 9.092 -6.823 -16.210 1.00 78.44 453 GLY A C 1
ATOM 3598 O O . GLY A 1 453 ? 8.540 -7.775 -15.676 1.00 78.44 453 GLY A O 1
ATOM 3599 N N . ASN A 1 454 ? 9.306 -5.667 -15.591 1.00 78.31 454 ASN A N 1
ATOM 3600 C CA . ASN A 1 454 ? 8.998 -5.331 -14.199 1.00 78.31 454 ASN A CA 1
ATOM 3601 C C . ASN A 1 454 ? 8.369 -3.932 -14.165 1.00 78.31 454 ASN A C 1
ATOM 3603 O O . ASN A 1 454 ? 8.940 -3.053 -14.775 1.00 78.31 454 ASN A O 1
ATOM 3607 N N . GLU A 1 455 ? 7.235 -3.662 -13.534 1.00 72.62 455 GLU A N 1
ATOM 3608 C CA . GLU A 1 455 ? 6.654 -2.297 -13.469 1.00 72.62 455 GLU A CA 1
ATOM 3609 C C . GLU A 1 455 ? 6.678 -1.528 -14.814 1.00 72.62 455 GLU A C 1
ATOM 3611 O O . GLU A 1 455 ? 7.254 -0.439 -14.918 1.00 72.62 455 GLU A O 1
ATOM 3616 N N . PRO A 1 456 ? 6.167 -2.107 -15.922 1.00 64.25 456 PRO A N 1
ATOM 3617 C CA . PRO A 1 456 ? 6.276 -1.469 -17.232 1.00 64.25 456 PRO A CA 1
ATOM 3618 C C . PRO A 1 456 ? 5.450 -0.180 -17.336 1.00 64.25 456 PRO A C 1
ATOM 3620 O O . PRO A 1 456 ? 5.657 0.587 -18.272 1.00 64.25 456 PRO A O 1
ATOM 3623 N N . ASP A 1 457 ? 4.556 0.074 -16.379 1.00 58.44 457 ASP A N 1
ATOM 3624 C CA . ASP A 1 457 ? 3.968 1.383 -16.148 1.00 58.44 457 ASP A CA 1
ATOM 3625 C C . ASP A 1 457 ? 5.087 2.422 -15.956 1.00 58.44 457 ASP A C 1
ATOM 3627 O O . ASP A 1 457 ? 5.215 3.310 -16.788 1.00 58.44 457 ASP A O 1
ATOM 3631 N N . TYR A 1 458 ? 6.014 2.269 -15.009 1.00 56.38 458 TYR A N 1
ATOM 3632 C CA . TYR A 1 458 ? 7.076 3.260 -14.747 1.00 56.38 458 TYR A CA 1
ATOM 3633 C C . TYR A 1 458 ? 8.000 3.588 -15.941 1.00 56.38 458 TYR A C 1
ATOM 3635 O O . TYR A 1 458 ? 8.692 4.615 -15.944 1.00 56.38 458 TYR A O 1
ATOM 3643 N N . VAL A 1 459 ? 8.005 2.747 -16.980 1.00 55.91 459 VAL A N 1
ATOM 3644 C CA . VAL A 1 459 ? 8.882 2.876 -18.149 1.00 55.91 459 VAL A CA 1
ATOM 3645 C C . VAL A 1 459 ? 8.560 4.118 -18.994 1.00 55.91 459 VAL A C 1
ATOM 3647 O O . VAL A 1 459 ? 9.483 4.794 -19.452 1.00 55.91 459 VAL A O 1
ATOM 3650 N N . VAL A 1 460 ? 7.280 4.475 -19.156 1.00 50.16 460 VAL A N 1
ATOM 3651 C CA . VAL A 1 460 ? 6.859 5.590 -20.032 1.00 50.16 460 VAL A CA 1
ATOM 3652 C C . VAL A 1 460 ? 7.243 6.957 -19.451 1.00 50.16 460 VAL A C 1
ATOM 3654 O O . VAL A 1 460 ? 7.738 7.815 -20.180 1.00 50.16 460 VAL A O 1
ATOM 3657 N N . ASN A 1 461 ? 7.088 7.143 -18.136 1.00 46.25 461 ASN A N 1
ATOM 3658 C CA . ASN A 1 461 ? 7.333 8.431 -17.478 1.00 46.25 461 ASN A CA 1
ATOM 3659 C C . ASN A 1 461 ? 8.814 8.678 -17.160 1.00 46.25 461 ASN A C 1
ATOM 3661 O O . ASN A 1 461 ? 9.268 9.818 -17.216 1.00 46.25 461 ASN A O 1
ATOM 3665 N N . HIS A 1 462 ? 9.580 7.631 -16.833 1.00 41.69 462 HIS A N 1
ATOM 3666 C CA . HIS A 1 462 ? 10.963 7.802 -16.377 1.00 41.69 462 HIS A CA 1
ATOM 3667 C C . HIS A 1 462 ? 12.000 7.678 -17.507 1.00 41.69 462 HIS A C 1
ATOM 3669 O O . HIS A 1 462 ? 13.030 8.347 -17.468 1.00 41.69 462 HIS A O 1
ATOM 3675 N N . TRP A 1 463 ? 11.734 6.872 -18.544 1.00 46.62 463 TRP A N 1
ATOM 3676 C CA . TRP A 1 463 ? 12.752 6.516 -19.549 1.00 46.62 463 TRP A CA 1
ATOM 3677 C C . TRP A 1 463 ? 12.560 7.179 -20.924 1.00 46.62 463 TRP A C 1
ATOM 3679 O O . TRP A 1 463 ? 13.397 6.986 -21.805 1.00 46.62 463 TRP A O 1
ATOM 3689 N N . LYS A 1 464 ? 11.501 7.988 -21.113 1.00 47.19 464 LYS A N 1
ATOM 3690 C CA . LYS A 1 464 ? 11.240 8.841 -22.300 1.00 47.19 464 LYS A CA 1
ATOM 3691 C C . LYS A 1 464 ? 11.338 8.138 -23.673 1.00 47.19 464 LYS A C 1
ATOM 3693 O O . LYS A 1 464 ? 11.540 8.806 -24.684 1.00 47.19 464 LYS A O 1
ATOM 3698 N N . SER A 1 465 ? 11.193 6.810 -23.741 1.00 43.06 465 SER A N 1
ATOM 3699 C CA . SER A 1 465 ? 11.310 6.032 -24.984 1.00 43.06 465 SER A CA 1
ATOM 3700 C C . SER A 1 465 ? 10.155 5.030 -25.137 1.00 43.06 465 SER A C 1
ATOM 3702 O O . SER A 1 465 ? 9.866 4.295 -24.188 1.00 43.06 465 SER A O 1
ATOM 3704 N N . PRO A 1 466 ? 9.478 4.968 -26.303 1.00 42.53 466 PRO A N 1
ATOM 3705 C CA . PRO A 1 466 ? 8.352 4.067 -26.524 1.00 42.53 466 PRO A CA 1
ATOM 3706 C C . PRO A 1 466 ? 8.845 2.629 -26.744 1.00 42.53 466 PRO A C 1
ATOM 3708 O O . PRO A 1 466 ? 9.333 2.270 -27.815 1.00 42.53 466 PRO A O 1
ATOM 3711 N N . LEU A 1 467 ? 8.696 1.776 -25.731 1.00 43.97 467 LEU A N 1
ATOM 3712 C CA . LEU A 1 467 ? 8.974 0.343 -25.838 1.00 43.97 467 LEU A CA 1
ATOM 3713 C C . LEU A 1 467 ? 7.651 -0.433 -25.979 1.00 43.97 467 LEU A C 1
ATOM 3715 O O . LEU A 1 467 ? 6.751 -0.247 -25.162 1.00 43.97 467 LEU A O 1
ATOM 3719 N N . PRO A 1 468 ? 7.490 -1.318 -26.983 1.00 40.72 468 PRO A N 1
ATOM 3720 C CA . PRO A 1 468 ? 6.213 -1.998 -27.201 1.00 40.72 468 PRO A CA 1
ATOM 3721 C C . PRO A 1 468 ? 5.897 -3.006 -26.081 1.00 40.72 468 PRO A C 1
ATOM 3723 O O . PRO A 1 468 ? 6.583 -4.011 -25.923 1.00 40.72 468 PRO A O 1
ATOM 3726 N N . MET A 1 469 ? 4.838 -2.791 -25.305 1.00 46.38 469 MET A N 1
ATOM 3727 C CA . MET A 1 469 ? 4.444 -3.688 -24.209 1.00 46.38 469 MET A CA 1
ATOM 3728 C C . MET A 1 469 ? 3.668 -4.910 -24.731 1.00 46.38 469 MET A C 1
ATOM 3730 O O . MET A 1 469 ? 2.636 -4.758 -25.378 1.00 46.38 469 MET A O 1
ATOM 3734 N N . LEU A 1 470 ? 4.130 -6.130 -24.427 1.00 37.69 470 LEU A N 1
ATOM 3735 C CA . LEU A 1 470 ? 3.360 -7.370 -24.605 1.00 37.69 470 LEU A CA 1
ATOM 3736 C C . LEU A 1 470 ? 3.608 -8.293 -23.393 1.00 37.69 470 LEU A C 1
ATOM 3738 O O . LEU A 1 470 ? 4.672 -8.896 -23.298 1.00 37.69 470 LEU A O 1
ATOM 3742 N N . ALA A 1 471 ? 2.584 -8.382 -22.530 1.00 36.72 471 ALA A N 1
ATOM 3743 C CA . ALA A 1 471 ? 2.365 -9.282 -21.381 1.00 36.72 471 ALA A CA 1
ATOM 3744 C C . ALA A 1 471 ? 3.138 -9.058 -20.052 1.00 36.72 471 ALA A C 1
ATOM 3746 O O . ALA A 1 471 ? 4.331 -9.308 -19.969 1.00 36.72 471 ALA A O 1
ATOM 3747 N N . GLY A 1 472 ? 2.377 -8.731 -18.993 1.00 41.94 472 GLY A N 1
ATOM 3748 C CA . GLY A 1 472 ? 2.436 -9.314 -17.640 1.00 41.94 472 GLY A CA 1
ATOM 3749 C C . GLY A 1 472 ? 3.721 -9.169 -16.824 1.00 41.94 472 GLY A C 1
ATOM 3750 O O . GLY A 1 472 ? 4.294 -10.191 -16.453 1.00 41.94 472 GLY A O 1
ATOM 3751 N N . GLY A 1 473 ? 4.138 -7.938 -16.519 1.00 43.03 473 GLY A N 1
ATOM 3752 C CA . GLY A 1 473 ? 5.110 -7.647 -15.453 1.00 43.03 473 GLY A CA 1
ATOM 3753 C C . GLY A 1 473 ? 4.410 -7.397 -14.117 1.00 43.03 473 GLY A C 1
ATOM 3754 O O . GLY A 1 473 ? 3.239 -7.038 -14.118 1.00 43.03 473 GLY A O 1
ATOM 3755 N N . GLY A 1 474 ? 5.071 -7.597 -12.980 1.00 48.06 474 GLY A N 1
ATOM 3756 C CA . GLY A 1 474 ? 4.552 -7.145 -11.692 1.00 48.06 474 GLY A CA 1
ATOM 3757 C C . GLY A 1 474 ? 4.442 -5.615 -11.649 1.00 48.06 474 GLY A C 1
ATOM 3758 O O . GLY A 1 474 ? 5.406 -4.918 -11.936 1.00 48.06 474 GLY A O 1
ATOM 3759 N N . TYR A 1 475 ? 3.238 -5.091 -11.418 1.00 51.31 475 TYR A N 1
ATOM 3760 C CA . TYR A 1 475 ? 2.927 -3.655 -11.524 1.00 51.31 475 TYR A CA 1
ATOM 3761 C C . TYR A 1 475 ? 2.940 -2.956 -10.165 1.00 51.31 475 TYR A C 1
ATOM 3763 O O . TYR A 1 475 ? 2.081 -3.274 -9.345 1.00 51.31 475 TYR A O 1
ATOM 3771 N N . ALA A 1 476 ? 3.795 -1.958 -9.935 1.00 42.38 476 ALA A N 1
ATOM 3772 C CA . ALA A 1 476 ? 3.725 -1.118 -8.735 1.00 42.38 476 ALA A CA 1
ATOM 3773 C C . ALA A 1 476 ? 2.714 -0.011 -8.882 1.00 42.38 476 ALA A C 1
ATOM 3775 O O . ALA A 1 476 ? 3.052 1.115 -9.225 1.00 42.38 476 ALA A O 1
ATOM 3776 N N . ILE A 1 477 ? 1.469 -0.326 -8.528 1.00 40.03 477 ILE A N 1
ATOM 3777 C CA . ILE A 1 477 ? 0.472 0.717 -8.342 1.00 40.03 477 ILE A CA 1
ATOM 3778 C C . ILE A 1 477 ? -0.139 0.626 -6.939 1.00 40.03 477 ILE A C 1
ATOM 3780 O O . ILE A 1 477 ? -0.667 -0.423 -6.560 1.00 40.03 477 ILE A O 1
ATOM 3784 N N . PRO A 1 478 ? -0.103 1.720 -6.158 1.00 41.97 478 PRO A N 1
ATOM 3785 C CA . PRO A 1 478 ? -0.909 1.846 -4.956 1.00 41.97 478 PRO A CA 1
ATOM 3786 C C . PRO A 1 478 ? -2.391 2.036 -5.320 1.00 41.97 478 PRO A C 1
ATOM 3788 O O . PRO A 1 478 ? -2.738 2.669 -6.311 1.00 41.97 478 PRO A O 1
ATOM 3791 N N . PHE A 1 479 ? -3.284 1.492 -4.497 1.00 38.44 479 PHE A N 1
ATOM 3792 C CA . PHE A 1 479 ? -4.698 1.218 -4.808 1.00 38.44 479 PHE A CA 1
ATOM 3793 C C . PHE A 1 479 ? -5.591 2.433 -5.161 1.00 38.44 479 PHE A C 1
ATOM 3795 O O . PHE A 1 479 ? -6.766 2.237 -5.462 1.00 38.44 479 PHE A O 1
ATOM 3802 N N . GLU A 1 480 ? -5.085 3.668 -5.099 1.00 40.44 480 GLU A N 1
ATOM 3803 C CA . GLU A 1 480 ? -5.895 4.896 -5.169 1.00 40.44 480 GLU A CA 1
ATOM 3804 C C . GLU A 1 480 ? -5.628 5.814 -6.370 1.00 40.44 480 GLU A C 1
ATOM 3806 O O . GLU A 1 480 ? -6.259 6.861 -6.472 1.00 40.44 480 GLU A O 1
ATOM 3811 N N . ILE A 1 481 ? -4.812 5.402 -7.347 1.00 42.75 481 ILE A N 1
ATOM 3812 C CA . ILE A 1 481 ? -4.806 6.065 -8.663 1.00 42.75 481 ILE A CA 1
ATOM 3813 C C . ILE A 1 481 ? -5.877 5.407 -9.548 1.00 42.75 481 ILE A C 1
ATOM 3815 O O . ILE A 1 481 ? -5.593 4.574 -10.409 1.00 42.75 481 ILE A O 1
ATOM 3819 N N . GLU A 1 482 ? -7.135 5.771 -9.303 1.00 37.09 482 GLU A N 1
ATOM 3820 C CA . GLU A 1 482 ? -8.144 5.835 -10.359 1.00 37.09 482 GLU A CA 1
ATOM 3821 C C . GLU A 1 482 ? -8.771 7.237 -10.382 1.00 37.09 482 GLU A C 1
ATOM 3823 O O . GLU A 1 482 ? -9.220 7.695 -9.329 1.00 37.09 482 GLU A O 1
ATOM 3828 N N . PRO A 1 483 ? -8.883 7.893 -11.553 1.00 49.91 483 PRO A N 1
ATOM 3829 C CA . PRO A 1 483 ? -8.381 7.508 -12.875 1.00 49.91 483 PRO A CA 1
ATOM 3830 C C . PRO A 1 483 ? -7.121 8.291 -13.302 1.00 49.91 483 PRO A C 1
ATOM 3832 O O . PRO A 1 483 ? -6.797 9.327 -12.734 1.00 49.91 483 PRO A O 1
ATOM 3835 N N . ASP A 1 484 ? -6.453 7.742 -14.326 1.00 42.12 484 ASP A N 1
ATOM 3836 C CA . ASP A 1 484 ? -5.358 8.300 -15.151 1.00 42.12 484 ASP A CA 1
ATOM 3837 C C . ASP A 1 484 ? -3.959 7.688 -14.987 1.00 42.12 484 ASP A C 1
ATOM 3839 O O . ASP A 1 484 ? -2.962 8.399 -15.046 1.00 42.12 484 ASP A O 1
ATOM 3843 N N . TRP A 1 485 ? -3.863 6.351 -14.886 1.00 43.03 485 TRP A N 1
ATOM 3844 C CA . TRP A 1 485 ? -2.752 5.575 -15.478 1.00 43.03 485 TRP A CA 1
ATOM 3845 C C . TRP A 1 485 ? -3.018 4.052 -15.463 1.00 43.03 485 TRP A C 1
ATOM 3847 O O . TRP A 1 485 ? -3.855 3.603 -14.678 1.00 43.03 485 TRP A O 1
ATOM 3857 N N . PRO A 1 486 ? -2.391 3.219 -16.327 1.00 49.03 486 PRO A N 1
ATOM 3858 C CA . PRO A 1 486 ? -2.816 1.834 -16.527 1.00 49.03 486 PRO A CA 1
ATOM 3859 C C . PRO A 1 486 ? -2.488 0.921 -15.331 1.00 49.03 486 PRO A C 1
ATOM 3861 O O . PRO A 1 486 ? -1.442 0.279 -15.289 1.00 49.03 486 PRO A O 1
ATOM 3864 N N . ASN A 1 487 ? -3.420 0.808 -14.382 1.00 56.09 487 ASN A N 1
ATOM 3865 C CA . ASN A 1 487 ? -3.398 -0.189 -13.312 1.00 56.09 487 ASN A CA 1
ATOM 3866 C C . ASN A 1 487 ? -3.688 -1.609 -13.821 1.00 56.09 487 ASN A C 1
ATOM 3868 O O . ASN A 1 487 ? -4.125 -1.812 -14.956 1.00 56.09 487 ASN A O 1
ATOM 3872 N N . LEU A 1 488 ? -3.411 -2.625 -12.994 1.00 61.06 488 LEU A N 1
ATOM 3873 C CA . LEU A 1 488 ? -3.612 -4.023 -13.387 1.00 61.06 488 LEU A CA 1
ATOM 3874 C C . LEU A 1 488 ? -5.049 -4.279 -13.913 1.00 61.06 488 LEU A C 1
ATOM 3876 O O . LEU A 1 488 ? -5.177 -4.892 -14.976 1.00 61.06 488 LEU A O 1
ATOM 3880 N N . PRO A 1 489 ? -6.127 -3.765 -13.279 1.00 63.66 489 PRO A N 1
ATOM 3881 C CA . PRO A 1 489 ? -7.471 -3.772 -13.865 1.00 63.66 489 PRO A CA 1
ATOM 3882 C C . PRO A 1 489 ? -7.582 -3.117 -15.249 1.00 63.66 489 PRO A C 1
ATOM 3884 O O . PRO A 1 489 ? -8.169 -3.728 -16.143 1.00 63.66 489 PRO A O 1
ATOM 3887 N N . TYR A 1 490 ? -7.010 -1.930 -15.461 1.00 63.97 490 TYR A N 1
ATOM 3888 C CA . TYR A 1 490 ? -7.011 -1.231 -16.748 1.00 63.97 490 TYR A CA 1
ATOM 3889 C C . TYR A 1 490 ? -6.288 -2.039 -17.825 1.00 63.97 490 TYR A C 1
ATOM 3891 O O . TYR A 1 490 ? -6.785 -2.169 -18.940 1.00 63.97 490 TYR A O 1
ATOM 3899 N N . LEU A 1 491 ? -5.143 -2.641 -17.513 1.00 63.09 491 LEU A N 1
ATOM 3900 C CA . LEU A 1 491 ? -4.404 -3.451 -18.479 1.00 63.09 491 LEU A CA 1
ATOM 3901 C C . LEU A 1 491 ? -5.185 -4.697 -18.871 1.00 63.09 491 LEU A C 1
ATOM 3903 O O . LEU A 1 491 ? -5.295 -5.016 -20.052 1.00 63.09 491 LEU A O 1
ATOM 3907 N N . ILE A 1 492 ? -5.786 -5.374 -17.893 1.00 67.69 492 ILE A N 1
ATOM 3908 C CA . ILE A 1 492 ? -6.640 -6.532 -18.153 1.00 67.69 492 ILE A CA 1
ATOM 3909 C C . ILE A 1 492 ? -7.883 -6.110 -18.946 1.00 67.69 492 ILE A C 1
ATOM 3911 O O . ILE A 1 492 ? -8.269 -6.801 -19.885 1.00 67.69 492 ILE A O 1
ATOM 3915 N N . GLY A 1 493 ? -8.530 -5.005 -18.587 1.00 70.00 493 GLY A N 1
ATOM 3916 C CA . GLY A 1 493 ? -9.764 -4.540 -19.219 1.00 70.00 493 GLY A CA 1
ATOM 3917 C C . GLY A 1 493 ? -9.546 -4.010 -20.633 1.00 70.00 493 GLY A C 1
ATOM 3918 O O . GLY A 1 493 ? -10.224 -4.449 -21.560 1.00 70.00 493 GLY A O 1
ATOM 3919 N N . ASN A 1 494 ? -8.555 -3.134 -20.795 1.00 68.19 494 ASN A N 1
ATOM 3920 C CA . ASN A 1 494 ? -8.435 -2.220 -21.928 1.00 68.19 494 ASN A CA 1
ATOM 3921 C C . ASN A 1 494 ? -7.186 -2.460 -22.791 1.00 68.19 494 ASN A C 1
ATOM 3923 O O . ASN A 1 494 ? -7.266 -2.308 -24.005 1.00 68.19 494 ASN A O 1
ATOM 3927 N N . SER A 1 495 ? -6.037 -2.845 -22.217 1.00 66.81 495 SER A N 1
ATOM 3928 C CA . SER A 1 495 ? -4.772 -2.929 -22.981 1.00 66.81 495 SER A CA 1
ATOM 3929 C C . SER A 1 495 ? -4.431 -4.326 -23.499 1.00 66.81 495 SER A C 1
ATOM 3931 O O . SER A 1 495 ? -3.897 -4.475 -24.597 1.00 66.81 495 SER A O 1
ATOM 3933 N N . TYR A 1 496 ? -4.702 -5.375 -22.724 1.00 69.56 496 TYR A N 1
ATOM 3934 C CA . TYR A 1 496 ? -4.363 -6.740 -23.104 1.00 69.56 496 TYR A CA 1
ATOM 3935 C C . TYR A 1 496 ? -5.361 -7.284 -24.118 1.00 69.56 496 TYR A C 1
ATOM 3937 O O . TYR A 1 496 ? -6.549 -7.481 -23.832 1.00 69.56 496 TYR A O 1
ATOM 3945 N N . ASN A 1 497 ? -4.842 -7.597 -25.303 1.00 76.06 497 ASN A N 1
ATOM 3946 C CA . ASN A 1 497 ? -5.583 -8.345 -26.304 1.00 76.06 497 ASN A CA 1
ATOM 3947 C C . ASN A 1 497 ? -5.815 -9.800 -25.853 1.00 76.06 497 ASN A C 1
ATOM 3949 O O . ASN A 1 497 ? -5.259 -10.280 -24.858 1.00 76.06 497 ASN A O 1
ATOM 3953 N N . LYS A 1 498 ? -6.651 -10.516 -26.610 1.00 77.06 498 LYS A N 1
ATOM 3954 C CA . LYS A 1 498 ? -7.006 -11.906 -26.317 1.00 77.06 498 LYS A CA 1
ATOM 3955 C C . LYS A 1 498 ? -5.785 -12.830 -26.249 1.00 77.06 498 LYS A C 1
ATOM 3957 O O . LYS A 1 498 ? -5.709 -13.633 -25.334 1.00 77.06 498 LYS A O 1
ATOM 3962 N N . THR A 1 499 ? -4.803 -12.669 -27.133 1.00 74.75 499 THR A N 1
ATOM 3963 C CA . THR A 1 499 ? -3.582 -13.492 -27.142 1.00 74.75 499 THR A CA 1
ATOM 3964 C C . THR A 1 499 ? -2.789 -13.370 -25.843 1.00 74.75 499 THR A C 1
ATOM 3966 O O . THR A 1 499 ? -2.355 -14.377 -25.293 1.00 74.75 499 THR A O 1
ATOM 3969 N N . VAL A 1 500 ? -2.616 -12.149 -25.328 1.00 71.06 500 VAL A N 1
ATOM 3970 C CA . VAL A 1 500 ? -1.923 -11.914 -24.052 1.00 71.06 500 VAL A CA 1
ATOM 3971 C C . VAL A 1 500 ? -2.715 -12.510 -22.894 1.00 71.06 500 VAL A C 1
ATOM 3973 O O . VAL A 1 500 ? -2.131 -13.173 -22.043 1.00 71.06 500 VAL A O 1
ATOM 3976 N N . LYS A 1 501 ? -4.039 -12.321 -22.875 1.00 70.56 501 LYS A N 1
ATOM 3977 C CA . LYS A 1 501 ? -4.924 -12.907 -21.856 1.00 70.56 501 LYS A CA 1
ATOM 3978 C C . LYS A 1 501 ? -4.860 -14.434 -21.859 1.00 70.56 501 LYS A C 1
ATOM 3980 O O . LYS A 1 501 ? -4.648 -15.019 -20.806 1.00 70.56 501 LYS A O 1
ATOM 3985 N N . ASP A 1 502 ? -4.963 -15.053 -23.032 1.00 72.25 502 ASP A N 1
ATOM 3986 C CA . ASP A 1 502 ? -4.949 -16.509 -23.202 1.00 72.25 502 ASP A CA 1
ATOM 3987 C C . ASP A 1 502 ? -3.569 -17.116 -22.855 1.00 72.25 502 ASP A C 1
ATOM 3989 O O . ASP A 1 502 ? -3.492 -18.259 -22.410 1.00 72.25 502 ASP A O 1
ATOM 3993 N N . ALA A 1 503 ? -2.477 -16.358 -23.023 1.00 69.31 503 ALA A N 1
ATOM 3994 C CA . ALA A 1 503 ? -1.122 -16.777 -22.650 1.00 69.31 503 ALA A CA 1
ATOM 3995 C C . ALA A 1 503 ? -0.760 -16.495 -21.176 1.00 69.31 503 ALA A C 1
ATOM 3997 O O . ALA A 1 503 ? 0.218 -17.049 -20.667 1.00 69.31 503 ALA A O 1
ATOM 3998 N N . THR A 1 504 ? -1.508 -15.627 -20.487 1.00 72.25 504 THR A N 1
ATOM 3999 C CA . THR A 1 504 ? -1.216 -15.217 -19.107 1.00 72.25 504 THR A CA 1
ATOM 4000 C C . THR A 1 504 ? -1.755 -16.255 -18.128 1.00 72.25 504 THR A C 1
ATOM 4002 O O . THR A 1 504 ? -2.962 -16.412 -17.976 1.00 72.25 504 THR A O 1
ATOM 4005 N N . LYS A 1 505 ? -0.854 -16.943 -17.417 1.00 72.12 505 LYS A N 1
ATOM 4006 C CA . LYS A 1 505 ? -1.219 -17.928 -16.383 1.00 72.12 505 LYS A CA 1
ATOM 4007 C C . LYS A 1 505 ? -1.800 -17.278 -15.123 1.00 72.12 505 LYS A C 1
ATOM 4009 O O . LYS A 1 505 ? -2.720 -17.819 -14.521 1.00 72.12 505 LYS A O 1
ATOM 4014 N N . VAL A 1 506 ? -1.219 -16.157 -14.704 1.00 72.31 506 VAL A N 1
ATOM 4015 C CA . VAL A 1 506 ? -1.590 -15.420 -13.493 1.00 72.31 506 VAL A CA 1
ATOM 4016 C C . VAL A 1 506 ? -1.265 -13.946 -13.686 1.00 72.31 506 VAL A C 1
ATOM 4018 O O . VAL A 1 506 ? -0.325 -13.605 -14.405 1.00 72.31 506 VAL A O 1
ATOM 4021 N N . TYR A 1 507 ? -2.024 -13.078 -13.031 1.00 73.44 507 TYR A N 1
ATOM 4022 C CA . TYR A 1 507 ? -1.710 -11.659 -12.978 1.00 73.44 507 TYR A CA 1
ATOM 4023 C C . TYR A 1 507 ? -0.801 -11.359 -11.790 1.00 73.44 507 TYR A C 1
ATOM 4025 O O . TYR A 1 507 ? -1.078 -11.796 -10.674 1.00 73.44 507 TYR A O 1
ATOM 4033 N N . ASN A 1 508 ? 0.274 -10.616 -12.041 1.00 72.50 508 ASN A N 1
ATOM 4034 C CA . ASN A 1 508 ? 1.227 -10.207 -11.023 1.00 72.50 508 ASN A CA 1
ATOM 4035 C C . ASN A 1 508 ? 1.092 -8.703 -10.744 1.00 72.50 508 ASN A C 1
ATOM 4037 O O . ASN A 1 508 ? 1.162 -7.901 -11.672 1.00 72.50 508 ASN A O 1
ATOM 4041 N N . GLY A 1 509 ? 0.865 -8.322 -9.490 1.00 71.12 509 GLY A N 1
ATOM 4042 C CA . GLY A 1 509 ? 0.868 -6.930 -9.035 1.00 71.12 509 GLY A CA 1
ATOM 4043 C C . GLY A 1 509 ? 1.966 -6.698 -8.005 1.00 71.12 509 GLY A C 1
ATOM 4044 O O . GLY A 1 509 ? 2.444 -7.645 -7.391 1.00 71.12 509 GLY A O 1
ATOM 4045 N N . HIS A 1 510 ? 2.355 -5.451 -7.791 1.00 72.75 510 HIS A N 1
ATOM 4046 C CA . HIS A 1 510 ? 3.183 -5.031 -6.670 1.00 72.75 510 HIS A CA 1
ATOM 4047 C C . HIS A 1 510 ? 2.373 -4.123 -5.747 1.00 72.75 510 HIS A C 1
ATOM 4049 O O . HIS A 1 510 ? 1.449 -3.435 -6.184 1.00 72.75 510 HIS A O 1
ATOM 4055 N N . PHE A 1 511 ? 2.691 -4.143 -4.456 1.00 69.00 511 PHE A N 1
ATOM 4056 C CA . PHE A 1 511 ? 1.915 -3.415 -3.459 1.00 69.00 511 PHE A CA 1
ATOM 4057 C C . PHE A 1 511 ? 2.805 -2.743 -2.418 1.00 69.00 511 PHE A C 1
ATOM 4059 O O . PHE A 1 511 ? 3.386 -3.391 -1.553 1.00 69.00 511 PHE A O 1
ATOM 4066 N N . TYR A 1 512 ? 2.838 -1.420 -2.460 1.00 67.50 512 TYR A N 1
ATOM 4067 C CA . TYR A 1 512 ? 3.548 -0.569 -1.511 1.00 67.50 512 TYR A CA 1
ATOM 4068 C C . TYR A 1 512 ? 2.554 0.384 -0.849 1.00 67.50 512 TYR A C 1
ATOM 4070 O O . TYR A 1 512 ? 1.475 0.625 -1.401 1.00 67.50 512 TYR A O 1
ATOM 4078 N N . ALA A 1 513 ? 2.863 0.886 0.348 1.00 59.69 513 ALA A N 1
ATOM 4079 C CA . ALA A 1 513 ? 2.030 1.928 0.933 1.00 59.69 513 ALA A CA 1
ATOM 4080 C C . ALA A 1 513 ? 2.150 3.248 0.150 1.00 59.69 513 ALA A C 1
ATOM 4082 O O . ALA A 1 513 ? 3.147 3.487 -0.532 1.00 59.69 513 ALA A O 1
ATOM 4083 N N . PHE A 1 514 ? 1.076 4.044 0.180 1.00 53.34 514 PHE A N 1
ATOM 4084 C CA . PHE A 1 514 ? 0.859 5.178 -0.723 1.00 53.34 514 PHE A CA 1
ATOM 4085 C C . PHE A 1 514 ? 1.560 6.463 -0.294 1.00 53.34 514 PHE A C 1
ATOM 4087 O O . PHE A 1 514 ? 1.734 7.333 -1.145 1.00 53.34 514 PHE A O 1
ATOM 4094 N N . SER A 1 515 ? 1.881 6.650 0.989 1.00 46.75 515 SER A N 1
ATOM 4095 C CA . SER A 1 515 ? 2.225 8.000 1.421 1.00 46.75 515 SER A CA 1
ATOM 4096 C C . SER A 1 515 ? 3.487 8.505 0.728 1.00 46.75 515 SER A C 1
ATOM 4098 O O . SER A 1 515 ? 4.439 7.768 0.458 1.00 46.75 515 SER A O 1
ATOM 4100 N N . ASN A 1 516 ? 3.510 9.820 0.517 1.00 50.84 516 ASN A N 1
ATOM 4101 C CA . ASN A 1 516 ? 4.745 10.591 0.535 1.00 50.84 516 ASN A CA 1
ATOM 4102 C C . ASN A 1 516 ? 5.365 10.495 1.944 1.00 50.84 516 ASN A C 1
ATOM 4104 O O . ASN A 1 516 ? 5.547 11.527 2.588 1.00 50.84 516 ASN A O 1
ATOM 4108 N N . ALA A 1 517 ? 5.592 9.277 2.450 1.00 49.00 517 ALA A N 1
ATOM 4109 C CA . ALA A 1 517 ? 6.168 9.038 3.753 1.00 49.00 517 ALA A CA 1
ATOM 4110 C C . ALA A 1 517 ? 7.510 9.738 3.772 1.00 49.00 517 ALA A C 1
ATOM 4112 O O . ALA A 1 517 ? 8.410 9.456 2.983 1.00 49.00 517 ALA A O 1
ATOM 4113 N N . THR A 1 518 ? 7.616 10.685 4.677 1.00 55.22 518 THR A N 1
ATOM 4114 C CA . THR A 1 518 ? 8.892 11.145 5.184 1.00 55.22 518 THR A CA 1
ATOM 4115 C C . THR A 1 518 ? 9.419 10.106 6.168 1.00 55.22 518 THR A C 1
ATOM 4117 O O . THR A 1 518 ? 8.689 9.208 6.585 1.00 55.22 518 THR A O 1
ATOM 4120 N N . ALA A 1 519 ? 10.680 10.234 6.583 1.00 54.00 519 ALA A N 1
ATOM 4121 C CA . ALA A 1 519 ? 11.291 9.349 7.575 1.00 54.00 519 ALA A CA 1
ATOM 4122 C C . ALA A 1 519 ? 10.548 9.303 8.938 1.00 54.00 519 ALA A C 1
ATOM 4124 O O . ALA A 1 519 ? 10.846 8.432 9.752 1.00 54.00 519 ALA A O 1
ATOM 4125 N N . ASP A 1 520 ? 9.542 10.160 9.155 1.00 59.00 520 ASP A N 1
ATOM 4126 C CA . ASP A 1 520 ? 8.802 10.293 10.415 1.00 59.00 520 ASP A CA 1
ATOM 4127 C C . ASP A 1 520 ? 7.349 9.755 10.364 1.00 59.00 520 ASP A C 1
ATOM 4129 O O . ASP A 1 520 ? 6.624 9.806 11.360 1.00 59.00 520 ASP A O 1
ATOM 4133 N N . ASP A 1 521 ? 6.900 9.190 9.236 1.00 64.38 521 ASP A N 1
ATOM 4134 C CA . ASP A 1 521 ? 5.487 8.831 9.002 1.00 64.38 521 ASP A CA 1
ATOM 4135 C C . ASP A 1 521 ? 5.067 7.409 9.436 1.00 64.38 521 ASP A C 1
ATOM 4137 O O . ASP A 1 521 ? 3.979 6.937 9.089 1.00 64.38 521 ASP A O 1
ATOM 4141 N N . LEU A 1 522 ? 5.862 6.726 10.272 1.00 60.41 522 LEU A N 1
ATOM 4142 C CA . LEU A 1 522 ? 5.568 5.358 10.737 1.00 60.41 522 LEU A CA 1
ATOM 4143 C C . LEU A 1 522 ? 4.164 5.230 11.364 1.00 60.41 522 LEU A C 1
ATOM 4145 O O . LEU A 1 522 ? 3.449 4.257 11.125 1.00 60.41 522 LEU A O 1
ATOM 4149 N N . GLY A 1 523 ? 3.745 6.217 12.162 1.00 59.69 523 GLY A N 1
ATOM 4150 C CA . GLY A 1 523 ? 2.445 6.221 12.840 1.00 59.69 523 GLY A CA 1
ATOM 4151 C C . GLY A 1 523 ? 1.236 6.314 11.895 1.00 59.69 523 GLY A C 1
ATOM 4152 O O . GLY A 1 523 ? 0.333 5.475 11.993 1.00 59.69 523 GLY A O 1
ATOM 4153 N N . PRO A 1 524 ? 1.172 7.322 11.004 1.00 60.34 524 PRO A N 1
ATOM 4154 C CA . PRO A 1 524 ? 0.186 7.391 9.923 1.00 60.34 524 PRO A CA 1
ATOM 4155 C C . PRO A 1 524 ? 0.129 6.120 9.067 1.00 60.34 524 PRO A C 1
ATOM 4157 O O . PRO A 1 524 ? -0.959 5.613 8.790 1.00 60.34 524 PRO A O 1
ATOM 4160 N N . GLU A 1 525 ? 1.284 5.561 8.721 1.00 58.75 525 GLU A N 1
ATOM 4161 C CA . GLU A 1 525 ? 1.403 4.398 7.839 1.00 58.75 525 GLU A CA 1
ATOM 4162 C C . GLU A 1 525 ? 0.888 3.098 8.449 1.00 58.75 525 GLU A C 1
ATOM 4164 O O . GLU A 1 525 ? 0.190 2.313 7.800 1.00 58.75 525 GLU A O 1
ATOM 4169 N N . MET A 1 526 ? 1.119 2.900 9.747 1.00 63.28 526 MET A N 1
ATOM 4170 C CA . MET A 1 526 ? 0.538 1.773 10.476 1.00 63.28 526 MET A CA 1
ATOM 4171 C C . MET A 1 526 ? -1.001 1.801 10.512 1.00 63.28 526 MET A C 1
ATOM 4173 O O . MET A 1 526 ? -1.621 0.757 10.724 1.00 63.28 526 MET A O 1
ATOM 4177 N N . LYS A 1 527 ? -1.639 2.957 10.277 1.00 56.44 527 LYS A N 1
ATOM 4178 C CA . LYS A 1 527 ? -3.107 3.080 10.215 1.00 56.44 527 LYS A CA 1
ATOM 4179 C C . LYS A 1 527 ? -3.687 2.765 8.834 1.00 56.44 527 LYS A C 1
ATOM 4181 O O . LYS A 1 527 ? -4.903 2.597 8.733 1.00 56.44 527 LYS A O 1
ATOM 4186 N N . TYR A 1 528 ? -2.874 2.689 7.777 1.00 55.62 528 TYR A N 1
ATOM 4187 C CA . TYR A 1 528 ? -3.378 2.419 6.431 1.00 55.62 528 TYR A CA 1
ATOM 4188 C C . TYR A 1 528 ? -3.771 0.943 6.274 1.00 55.62 528 TYR A C 1
ATOM 4190 O O . TYR A 1 528 ? -3.029 0.028 6.629 1.00 55.62 528 TYR A O 1
ATOM 4198 N N . HIS A 1 529 ? -4.959 0.698 5.720 1.00 47.88 529 HIS A N 1
ATOM 4199 C CA . HIS A 1 529 ? -5.525 -0.641 5.564 1.00 47.88 529 HIS A CA 1
ATOM 4200 C C . HIS A 1 529 ? -5.561 -1.054 4.089 1.00 47.88 529 HIS A C 1
ATOM 4202 O O . HIS A 1 529 ? -6.125 -0.345 3.258 1.00 47.88 529 HIS A O 1
ATOM 4208 N N . ALA A 1 530 ? -5.034 -2.238 3.758 1.00 45.28 530 ALA A N 1
ATOM 4209 C CA . ALA A 1 530 ? -5.123 -2.768 2.396 1.00 45.28 530 ALA A CA 1
ATOM 4210 C C . ALA A 1 530 ? -6.586 -3.099 2.014 1.00 45.28 530 ALA A C 1
ATOM 4212 O O . ALA A 1 530 ? -7.297 -3.763 2.774 1.00 45.28 530 ALA A O 1
ATOM 4213 N N . LYS A 1 531 ? -7.041 -2.652 0.833 1.00 42.16 531 LYS A N 1
ATOM 4214 C CA . LYS A 1 531 ? -8.341 -3.022 0.241 1.00 42.16 531 LYS A CA 1
ATOM 4215 C C . LYS A 1 531 ? -8.179 -4.298 -0.604 1.00 42.16 531 LYS A C 1
ATOM 4217 O O . LYS A 1 531 ? -7.213 -4.437 -1.348 1.00 42.16 531 LYS A O 1
ATOM 4222 N N . THR A 1 532 ? -9.119 -5.236 -0.497 1.00 42.47 532 THR A N 1
ATOM 4223 C CA . THR A 1 532 ? -9.181 -6.462 -1.317 1.00 42.47 532 THR A CA 1
ATOM 4224 C C . THR A 1 532 ? -9.579 -6.133 -2.760 1.00 42.47 532 THR A C 1
ATOM 4226 O O . THR A 1 532 ? -10.645 -5.553 -2.969 1.00 42.47 532 THR A O 1
ATOM 4229 N N . ALA A 1 533 ? -8.797 -6.548 -3.766 1.00 41.50 533 ALA A N 1
ATOM 4230 C CA . ALA A 1 533 ? -9.273 -6.626 -5.153 1.00 41.50 533 ALA A CA 1
ATOM 4231 C C . ALA A 1 533 ? -9.786 -8.052 -5.427 1.00 41.50 533 ALA A C 1
ATOM 4233 O O . ALA A 1 533 ? -9.091 -9.036 -5.212 1.00 41.50 533 ALA A O 1
ATOM 4234 N N . GLY A 1 534 ? -11.027 -8.190 -5.891 1.00 41.28 534 GLY A N 1
ATOM 4235 C CA . GLY A 1 534 ? -11.688 -9.490 -6.075 1.00 41.28 534 GLY A CA 1
ATOM 4236 C C . GLY A 1 534 ? -11.254 -10.273 -7.323 1.00 41.28 534 GLY A C 1
ATOM 4237 O O . GLY A 1 534 ? -12.108 -10.601 -8.145 1.00 41.28 534 GLY A O 1
ATOM 4238 N N . ARG A 1 535 ? -9.956 -10.558 -7.518 1.00 45.66 535 ARG A N 1
ATOM 4239 C CA . ARG A 1 535 ? -9.444 -11.383 -8.640 1.00 45.66 535 ARG A CA 1
ATOM 4240 C C . ARG A 1 535 ? -8.264 -12.273 -8.208 1.00 45.66 535 ARG A C 1
ATOM 4242 O O . ARG A 1 535 ? -7.564 -11.909 -7.271 1.00 45.66 535 ARG A O 1
ATOM 4249 N N . PRO A 1 536 ? -7.995 -13.404 -8.894 1.00 53.09 536 PRO A N 1
ATOM 4250 C CA . PRO A 1 536 ? -6.796 -14.207 -8.657 1.00 53.09 536 PRO A CA 1
ATOM 4251 C C . PRO A 1 536 ? -5.567 -13.493 -9.243 1.00 53.09 536 PRO A C 1
ATOM 4253 O O . PRO A 1 536 ? -5.235 -13.645 -10.420 1.00 53.09 536 PRO A O 1
ATOM 4256 N N . TYR A 1 537 ? -4.917 -12.668 -8.430 1.00 61.53 537 TYR A N 1
ATOM 4257 C CA . TYR A 1 537 ? -3.608 -12.083 -8.711 1.00 61.53 537 TYR A CA 1
ATOM 4258 C C . TYR A 1 537 ? -2.661 -12.406 -7.559 1.00 61.53 537 TYR A C 1
ATOM 4260 O O . TYR A 1 537 ? -3.099 -12.572 -6.423 1.00 61.53 537 TYR A O 1
ATOM 4268 N N . ILE A 1 538 ? -1.371 -12.490 -7.863 1.00 70.25 538 ILE A N 1
ATOM 4269 C CA . ILE A 1 538 ? -0.306 -12.570 -6.860 1.00 70.25 538 ILE A CA 1
ATOM 4270 C C . ILE A 1 538 ? 0.291 -11.180 -6.629 1.00 70.25 538 ILE A C 1
ATOM 4272 O O . ILE A 1 538 ? 0.191 -10.304 -7.492 1.00 70.25 538 ILE A O 1
ATOM 4276 N N . LEU A 1 539 ? 0.931 -10.992 -5.475 1.00 72.12 539 LEU A N 1
ATOM 4277 C CA . LEU A 1 539 ? 1.681 -9.780 -5.152 1.00 72.12 539 LEU A CA 1
ATOM 4278 C C . LEU A 1 539 ? 3.191 -10.038 -5.246 1.00 72.12 539 LEU A C 1
ATOM 4280 O O . LEU A 1 539 ? 3.846 -10.268 -4.234 1.00 72.12 539 LEU A O 1
ATOM 4284 N N . GLY A 1 540 ? 3.719 -10.011 -6.471 1.00 67.38 540 GLY A N 1
ATOM 4285 C CA . GLY A 1 540 ? 5.100 -10.332 -6.854 1.00 67.38 540 GLY A CA 1
ATOM 4286 C C . GLY A 1 540 ? 6.192 -9.505 -6.190 1.00 67.38 540 GLY A C 1
ATOM 4287 O O . GLY A 1 540 ? 7.339 -9.939 -6.169 1.00 67.38 540 GLY A O 1
ATOM 4288 N N . GLU A 1 541 ? 5.844 -8.344 -5.647 1.00 71.75 541 GLU A N 1
ATOM 4289 C CA . GLU A 1 541 ? 6.748 -7.455 -4.925 1.00 71.75 541 GLU A CA 1
ATOM 4290 C C . GLU A 1 541 ? 5.925 -6.582 -3.976 1.00 71.75 541 GLU A C 1
ATOM 4292 O O . GLU A 1 541 ? 4.850 -6.097 -4.340 1.00 71.75 541 GLU A O 1
ATOM 4297 N N . LYS A 1 542 ? 6.350 -6.439 -2.721 1.00 70.19 542 LYS A N 1
ATOM 4298 C CA . LYS A 1 542 ? 5.537 -5.740 -1.720 1.00 70.19 542 LYS A CA 1
ATOM 4299 C C . LYS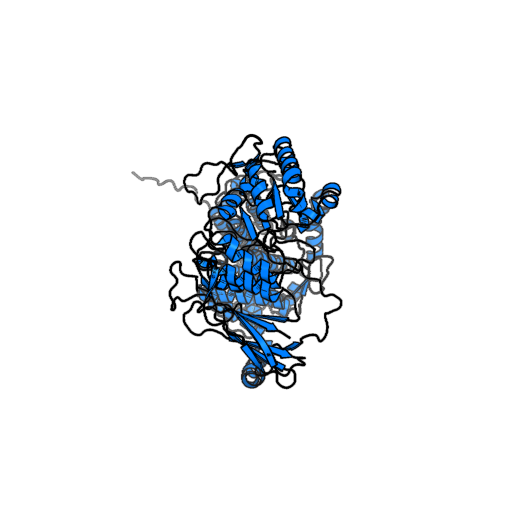 A 1 542 ? 6.356 -5.348 -0.507 1.00 70.19 542 LYS A C 1
ATOM 4301 O O . LYS A 1 542 ? 6.763 -6.239 0.223 1.00 70.19 542 LYS A O 1
ATOM 4306 N N . GLY A 1 543 ? 6.480 -4.060 -0.220 1.00 66.06 543 GLY A N 1
ATOM 4307 C CA . GLY A 1 543 ? 7.167 -3.530 0.964 1.00 66.06 543 GLY A CA 1
ATOM 4308 C C . GLY A 1 543 ? 6.259 -2.719 1.881 1.00 66.06 543 GLY A C 1
ATOM 4309 O O . GLY A 1 543 ? 5.044 -2.634 1.660 1.00 66.06 543 GLY A O 1
ATOM 4310 N N . PHE A 1 544 ? 6.851 -2.138 2.928 1.00 66.38 544 PHE A N 1
ATOM 4311 C CA . PHE A 1 544 ? 6.196 -1.115 3.741 1.00 66.38 544 PHE A CA 1
ATOM 4312 C C . PHE A 1 544 ? 6.044 0.143 2.877 1.00 66.38 544 PHE A C 1
ATOM 4314 O O . PHE A 1 544 ? 4.913 0.413 2.458 1.00 66.38 544 PHE A O 1
ATOM 4321 N N . HIS A 1 545 ? 7.163 0.738 2.447 1.00 68.25 545 HIS A N 1
ATOM 4322 C CA . HIS A 1 545 ? 7.234 1.810 1.449 1.00 68.25 545 HIS A CA 1
ATOM 4323 C C . HIS A 1 545 ? 7.849 1.363 0.125 1.00 68.25 545 HIS A C 1
ATOM 4325 O O . HIS A 1 545 ? 8.458 0.300 0.027 1.00 68.25 545 HIS A O 1
ATOM 4331 N N . ARG A 1 546 ? 7.661 2.195 -0.907 1.00 61.09 546 ARG A N 1
ATOM 4332 C CA . ARG A 1 546 ? 8.358 2.055 -2.193 1.00 61.09 546 ARG A CA 1
ATOM 4333 C C . ARG A 1 546 ? 9.802 2.567 -2.139 1.00 61.09 546 ARG A C 1
ATOM 4335 O O . ARG A 1 546 ? 10.642 2.093 -2.892 1.00 61.09 546 ARG A O 1
ATOM 4342 N N . LEU A 1 547 ? 10.054 3.580 -1.316 1.00 65.19 547 LEU A N 1
ATOM 4343 C CA . LEU A 1 547 ? 11.389 4.118 -1.072 1.00 65.19 547 LEU A CA 1
ATOM 4344 C C . LEU A 1 547 ? 11.982 3.466 0.171 1.00 65.19 547 LEU A C 1
ATOM 4346 O O . LEU A 1 547 ? 11.254 2.961 1.021 1.00 65.19 547 LEU A O 1
ATOM 4350 N N . ASP A 1 548 ? 13.303 3.497 0.259 1.00 71.75 548 ASP A N 1
ATOM 4351 C CA . ASP A 1 548 ? 14.029 2.889 1.360 1.00 71.75 548 ASP A CA 1
ATOM 4352 C C . ASP A 1 548 ? 14.197 3.878 2.525 1.00 71.75 548 ASP A C 1
ATOM 4354 O O . ASP A 1 548 ? 14.928 4.864 2.413 1.00 71.75 548 ASP A O 1
ATOM 4358 N N . TYR A 1 549 ? 13.500 3.627 3.637 1.00 77.62 549 TYR A N 1
ATOM 4359 C CA . TYR A 1 549 ? 13.555 4.439 4.856 1.00 77.62 549 TYR A CA 1
ATOM 4360 C C . TYR A 1 549 ? 13.924 3.587 6.063 1.00 77.62 549 TYR A C 1
ATOM 4362 O O . TYR A 1 549 ? 13.400 2.489 6.225 1.00 77.62 549 TYR A O 1
ATOM 4370 N N . GLU A 1 550 ? 14.728 4.133 6.982 1.00 82.25 550 GLU A N 1
ATOM 4371 C CA . GLU A 1 550 ? 15.149 3.446 8.216 1.00 82.25 550 GLU A CA 1
ATOM 4372 C C . GLU A 1 550 ? 13.982 2.807 8.987 1.00 82.25 550 GLU A C 1
ATOM 4374 O O . GLU A 1 550 ? 14.103 1.694 9.512 1.00 82.25 550 GLU A O 1
ATOM 4379 N N . MET A 1 551 ? 12.819 3.468 8.996 1.00 82.38 551 MET A N 1
ATOM 4380 C CA . MET A 1 551 ? 11.621 2.980 9.678 1.00 82.38 551 MET A CA 1
ATOM 4381 C C . MET A 1 551 ? 11.107 1.632 9.155 1.00 82.38 551 MET A C 1
ATOM 4383 O O . MET A 1 551 ? 10.418 0.915 9.885 1.00 82.38 551 MET A O 1
ATOM 4387 N N . ASP A 1 552 ? 11.432 1.250 7.920 1.00 83.50 552 ASP A N 1
ATOM 4388 C CA . ASP A 1 552 ? 10.960 0.007 7.309 1.00 83.50 552 ASP A CA 1
ATOM 4389 C C . ASP A 1 552 ? 11.563 -1.225 7.992 1.00 83.50 552 ASP A C 1
ATOM 4391 O O . ASP A 1 552 ? 10.983 -2.311 7.922 1.00 83.50 552 ASP A O 1
ATOM 4395 N N . SER A 1 553 ? 12.666 -1.036 8.723 1.00 88.62 553 SER A N 1
ATOM 4396 C CA . SER A 1 553 ? 13.333 -2.063 9.529 1.00 88.62 553 SER A CA 1
ATOM 4397 C C . SER A 1 553 ? 12.712 -2.263 10.918 1.00 88.62 553 SER A C 1
ATOM 4399 O O . SER A 1 553 ? 13.150 -3.136 11.677 1.00 88.62 553 SER A O 1
ATOM 4401 N N . THR A 1 554 ? 11.686 -1.478 11.266 1.00 92.62 554 THR A N 1
ATOM 4402 C CA . THR A 1 554 ? 11.075 -1.453 12.602 1.00 92.62 554 THR A CA 1
ATOM 4403 C C . THR A 1 554 ? 9.945 -2.470 12.774 1.00 92.62 554 THR A C 1
ATOM 4405 O O . THR A 1 554 ? 9.382 -3.035 11.832 1.00 92.62 554 THR A O 1
ATOM 4408 N N . PHE A 1 555 ? 9.561 -2.708 14.023 1.00 94.81 555 PHE A N 1
ATOM 4409 C CA . PHE A 1 555 ? 8.481 -3.617 14.378 1.00 94.81 555 PHE A CA 1
ATOM 4410 C C . PHE A 1 555 ? 7.100 -3.145 13.894 1.00 94.81 555 PHE A C 1
ATOM 4412 O O . PHE A 1 555 ? 6.222 -3.973 13.650 1.00 94.81 555 PHE A O 1
ATOM 4419 N N . GLY A 1 556 ? 6.905 -1.844 13.676 1.00 91.12 556 GLY A N 1
ATOM 4420 C CA . GLY A 1 556 ? 5.709 -1.296 13.038 1.00 91.12 556 GLY A CA 1
ATOM 4421 C C . GLY A 1 556 ? 5.528 -1.826 11.613 1.00 91.12 556 GLY A C 1
ATOM 4422 O O . GLY A 1 556 ? 4.442 -2.293 11.259 1.00 91.12 556 GLY A O 1
ATOM 4423 N N . SER A 1 557 ? 6.620 -1.892 10.846 1.00 86.81 557 SER A N 1
ATOM 4424 C CA . SER A 1 557 ? 6.651 -2.530 9.523 1.00 86.81 557 SER A CA 1
ATOM 4425 C C . SER A 1 557 ? 6.330 -4.033 9.597 1.00 86.81 557 SER A C 1
ATOM 4427 O O . SER A 1 557 ? 5.591 -4.563 8.763 1.00 86.81 557 SER A O 1
ATOM 4429 N N . ALA A 1 558 ? 6.766 -4.733 10.652 1.00 91.75 558 ALA A N 1
ATOM 4430 C CA . ALA A 1 558 ? 6.409 -6.139 10.890 1.00 91.75 558 ALA A CA 1
ATOM 4431 C C . ALA A 1 558 ? 4.899 -6.342 11.152 1.00 91.75 558 ALA A C 1
ATOM 4433 O O . ALA A 1 558 ? 4.275 -7.271 10.621 1.00 91.75 558 ALA A O 1
ATOM 4434 N N . ILE A 1 559 ? 4.290 -5.460 11.949 1.00 92.44 559 ILE A N 1
ATOM 4435 C CA . ILE A 1 559 ? 2.841 -5.448 12.199 1.00 92.44 559 ILE A CA 1
ATOM 4436 C C . ILE A 1 559 ? 2.092 -5.219 10.882 1.00 92.44 559 ILE A C 1
ATOM 4438 O O . ILE A 1 559 ? 1.190 -5.985 10.542 1.00 92.44 559 ILE A O 1
ATOM 4442 N N . GLN A 1 560 ? 2.514 -4.253 10.073 1.00 83.94 560 GLN A N 1
ATOM 4443 C CA . GLN A 1 560 ? 1.848 -3.989 8.802 1.00 83.94 560 GLN A CA 1
ATOM 4444 C C . GLN A 1 560 ? 2.072 -5.100 7.760 1.00 83.94 560 GLN A C 1
ATOM 4446 O O . GLN A 1 560 ? 1.137 -5.479 7.054 1.00 83.94 560 GLN A O 1
ATOM 4451 N N . THR A 1 561 ? 3.254 -5.723 7.732 1.00 84.00 561 THR A N 1
ATOM 4452 C CA . THR A 1 561 ? 3.519 -6.927 6.925 1.00 84.00 561 THR A CA 1
ATOM 4453 C C . THR A 1 561 ? 2.540 -8.052 7.280 1.00 84.00 561 THR A C 1
ATOM 4455 O O . THR A 1 561 ? 2.026 -8.736 6.388 1.00 84.00 561 THR A O 1
ATOM 4458 N N . THR A 1 562 ? 2.216 -8.210 8.569 1.00 87.94 562 THR A N 1
ATOM 4459 C CA . THR A 1 562 ? 1.192 -9.158 9.035 1.00 87.94 562 THR A CA 1
ATOM 4460 C C . THR A 1 562 ? -0.200 -8.768 8.533 1.00 87.94 562 THR A C 1
ATOM 4462 O O . THR A 1 562 ? -0.859 -9.595 7.904 1.00 87.94 562 THR A O 1
ATOM 4465 N N . ASP A 1 563 ? -0.641 -7.522 8.755 1.00 84.75 563 ASP A N 1
ATOM 4466 C CA . ASP A 1 563 ? -1.959 -7.029 8.309 1.00 84.75 563 ASP A CA 1
ATOM 4467 C C . ASP A 1 563 ? -2.152 -7.240 6.802 1.00 84.75 563 ASP A C 1
ATOM 4469 O O . ASP A 1 563 ? -3.116 -7.872 6.361 1.00 84.75 563 ASP A O 1
ATOM 4473 N N . LYS A 1 564 ? -1.169 -6.816 6.002 1.00 76.88 564 LYS A N 1
ATOM 4474 C CA . LYS A 1 564 ? -1.222 -6.986 4.554 1.00 76.88 564 LYS A CA 1
ATOM 4475 C C . LYS A 1 564 ? -1.162 -8.456 4.127 1.00 76.88 564 LYS A C 1
ATOM 4477 O O . LYS A 1 564 ? -1.506 -8.742 2.985 1.00 76.88 564 LYS A O 1
ATOM 4482 N N . THR A 1 565 ? -0.642 -9.378 4.938 1.00 80.06 565 THR A N 1
ATOM 4483 C CA . THR A 1 565 ? -0.670 -10.820 4.621 1.00 80.06 565 THR A CA 1
ATOM 4484 C C . THR A 1 565 ? -2.070 -11.388 4.843 1.00 80.06 565 THR A C 1
ATOM 4486 O O . THR A 1 565 ? -2.549 -12.163 4.024 1.00 80.06 565 THR A O 1
ATOM 4489 N N . LEU A 1 566 ? -2.758 -10.953 5.904 1.00 80.00 566 LEU A N 1
ATOM 4490 C CA . LEU A 1 566 ? -4.101 -11.425 6.257 1.00 80.00 566 LEU A CA 1
ATOM 4491 C C . LEU A 1 566 ? -5.205 -10.913 5.321 1.00 80.00 566 LEU A C 1
ATOM 4493 O O . LEU A 1 566 ? -6.250 -11.546 5.213 1.00 80.00 566 LEU A O 1
ATOM 4497 N N . ARG A 1 567 ? -5.000 -9.765 4.667 1.00 74.00 567 ARG A N 1
ATOM 4498 C CA . ARG A 1 567 ? -6.015 -9.112 3.818 1.00 74.00 567 ARG A CA 1
ATOM 4499 C C . ARG A 1 567 ? -5.994 -9.518 2.348 1.00 74.00 567 ARG A C 1
ATOM 4501 O O . ARG A 1 567 ? -6.861 -9.080 1.601 1.00 74.00 567 ARG A O 1
ATOM 4508 N N . VAL A 1 568 ? -5.000 -10.277 1.896 1.00 65.00 568 VAL A N 1
ATOM 4509 C CA . VAL A 1 568 ? -4.856 -10.606 0.473 1.00 65.00 568 VAL A CA 1
ATOM 4510 C C . VAL A 1 568 ? -5.306 -12.045 0.251 1.00 65.00 568 VAL A C 1
ATOM 4512 O O . VAL A 1 568 ? -4.634 -12.975 0.684 1.00 65.00 568 VAL A O 1
ATOM 4515 N N . ASP A 1 569 ? -6.427 -12.212 -0.459 1.00 49.84 569 ASP A N 1
ATOM 4516 C CA . ASP A 1 569 ? -7.081 -13.509 -0.708 1.00 49.84 569 ASP A CA 1
ATOM 4517 C C . ASP A 1 569 ? -6.176 -14.541 -1.418 1.00 49.84 569 ASP A C 1
ATOM 4519 O O . ASP A 1 569 ? -6.413 -15.740 -1.301 1.00 49.84 569 ASP A O 1
ATOM 4523 N N . HIS A 1 570 ? -5.137 -14.096 -2.142 1.00 48.75 570 HIS A N 1
ATOM 4524 C CA . HIS A 1 570 ? -4.175 -14.945 -2.866 1.00 48.75 570 HIS A CA 1
ATOM 4525 C C . HIS A 1 570 ? -2.761 -14.328 -2.885 1.00 48.75 570 HIS A C 1
ATOM 4527 O O . HIS A 1 570 ? -2.199 -14.052 -3.943 1.00 48.75 570 HIS A O 1
ATOM 4533 N N . ALA A 1 571 ? -2.162 -14.040 -1.731 1.00 41.97 571 ALA A N 1
ATOM 4534 C CA . ALA A 1 571 ? -0.779 -13.564 -1.733 1.00 41.97 571 ALA A CA 1
ATOM 4535 C C . ALA A 1 571 ? 0.192 -14.742 -1.879 1.00 41.97 571 ALA A C 1
ATOM 4537 O O . ALA A 1 571 ? 0.062 -15.739 -1.188 1.00 41.97 571 ALA A O 1
ATOM 4538 N N . GLN A 1 572 ? 1.185 -14.607 -2.753 1.00 48.75 572 GLN A N 1
ATOM 4539 C CA . GLN A 1 572 ? 2.565 -14.947 -2.418 1.00 48.75 572 GLN A CA 1
ATOM 4540 C C . GLN A 1 572 ? 3.219 -13.578 -2.255 1.00 48.75 572 GLN A C 1
ATOM 4542 O O . GLN A 1 572 ? 3.265 -12.824 -3.217 1.00 48.75 572 GLN A O 1
ATOM 4547 N N . THR A 1 573 ? 3.560 -13.186 -1.027 1.00 48.69 573 THR A N 1
ATOM 4548 C CA . THR A 1 573 ? 4.275 -11.922 -0.762 1.00 48.69 573 THR A CA 1
ATOM 4549 C C . THR A 1 573 ? 5.760 -12.172 -0.956 1.00 48.69 573 THR A C 1
ATOM 4551 O O . THR A 1 573 ? 6.215 -13.214 -0.513 1.00 48.69 573 THR A O 1
ATOM 4554 N N . PHE A 1 574 ? 6.503 -11.262 -1.579 1.00 52.62 574 PHE A N 1
ATOM 4555 C CA . PHE A 1 574 ? 7.895 -11.482 -1.953 1.00 52.62 574 PHE A CA 1
ATOM 4556 C C . PHE A 1 574 ? 8.736 -10.221 -1.629 1.00 52.62 574 PHE A C 1
ATOM 4558 O O . PHE A 1 574 ? 8.399 -9.135 -2.096 1.00 52.62 574 PHE A O 1
ATOM 4565 N N . LEU A 1 575 ? 9.822 -10.353 -0.850 1.00 52.12 575 LEU A N 1
ATOM 4566 C CA . LEU A 1 575 ? 10.735 -9.257 -0.473 1.00 52.12 575 LEU A CA 1
ATOM 4567 C C . LEU A 1 575 ? 12.205 -9.696 -0.457 1.00 52.12 575 LEU A C 1
ATOM 4569 O O . LEU A 1 575 ? 12.472 -10.715 0.169 1.00 52.12 575 LEU A O 1
ATOM 4573 N N . THR A 1 576 ? 13.093 -8.937 -1.118 1.00 50.56 576 THR A N 1
ATOM 4574 C CA . THR A 1 576 ? 14.524 -8.689 -0.815 1.00 50.56 576 THR A CA 1
ATOM 4575 C C . THR A 1 576 ? 15.188 -7.880 -1.952 1.00 50.56 576 THR A C 1
ATOM 4577 O O . THR A 1 576 ? 15.403 -8.383 -3.059 1.00 50.56 576 THR A O 1
ATOM 4580 N N . GLU A 1 577 ? 15.544 -6.630 -1.659 1.00 52.41 577 GLU A N 1
ATOM 4581 C CA . GLU A 1 577 ? 16.607 -5.881 -2.357 1.00 52.41 577 GLU A CA 1
ATOM 4582 C C . GLU A 1 577 ? 17.865 -5.922 -1.469 1.00 52.41 577 GLU A C 1
ATOM 4584 O O . GLU A 1 577 ? 17.745 -6.279 -0.315 1.00 52.41 577 GLU A O 1
ATOM 4589 N N . PRO A 1 578 ? 19.096 -5.630 -1.896 1.00 50.88 578 PRO A N 1
ATOM 4590 C CA . PRO A 1 578 ? 20.239 -5.624 -0.977 1.00 50.88 578 PRO A CA 1
ATOM 4591 C C . PRO A 1 578 ? 20.226 -4.400 -0.042 1.00 50.88 578 PRO A C 1
ATOM 4593 O O . PRO A 1 578 ? 20.016 -3.288 -0.498 1.00 50.88 578 PRO A O 1
ATOM 4596 N N . GLU A 1 579 ? 20.451 -4.623 1.259 1.00 60.81 579 GLU A N 1
ATOM 4597 C CA . GLU A 1 579 ? 20.589 -3.609 2.337 1.00 60.81 579 GLU A CA 1
ATOM 4598 C C . GLU A 1 579 ? 19.461 -2.576 2.519 1.00 60.81 579 GLU A C 1
ATOM 4600 O O . GLU A 1 579 ? 19.534 -1.752 3.421 1.00 60.81 579 GLU A O 1
ATOM 4605 N N . ALA A 1 580 ? 18.351 -2.720 1.796 1.00 74.62 580 ALA A N 1
ATOM 4606 C CA . ALA A 1 580 ? 17.133 -1.972 2.071 1.00 74.62 580 ALA A CA 1
ATOM 4607 C C . ALA A 1 580 ? 16.546 -2.296 3.457 1.00 74.62 580 ALA A C 1
ATOM 4609 O O . ALA A 1 580 ? 16.520 -3.455 3.896 1.00 74.62 580 ALA A O 1
ATOM 4610 N N . PHE A 1 581 ? 16.019 -1.293 4.144 1.00 79.81 581 PHE A N 1
ATOM 4611 C CA . PHE A 1 581 ? 15.437 -1.387 5.481 1.00 79.81 581 PHE A CA 1
ATOM 4612 C C . PHE A 1 581 ? 14.187 -2.272 5.535 1.00 79.81 581 PHE A C 1
ATOM 4614 O O . PHE A 1 581 ? 13.948 -2.923 6.553 1.00 79.81 581 PHE A O 1
ATOM 4621 N N . PHE A 1 582 ? 13.439 -2.407 4.436 1.00 78.56 582 PHE A N 1
ATOM 4622 C CA . PHE A 1 582 ? 12.295 -3.328 4.343 1.00 78.56 582 PHE A CA 1
ATOM 4623 C C . PHE A 1 582 ? 12.685 -4.807 4.179 1.00 78.56 582 PHE A C 1
ATOM 4625 O O . PHE A 1 582 ? 11.814 -5.686 4.149 1.00 78.56 582 PHE A O 1
ATOM 4632 N N . ASN A 1 583 ? 13.978 -5.121 4.063 1.00 84.06 583 ASN A N 1
ATOM 4633 C CA . ASN A 1 583 ? 14.432 -6.500 3.944 1.00 84.06 583 ASN A CA 1
ATOM 4634 C C . ASN A 1 583 ? 14.092 -7.339 5.159 1.00 84.06 583 ASN A C 1
ATOM 4636 O O . ASN A 1 583 ? 14.015 -6.853 6.280 1.00 84.06 583 ASN A O 1
ATOM 4640 N N . TRP A 1 584 ? 13.988 -8.645 4.939 1.00 88.12 584 TRP A N 1
ATOM 4641 C CA . TRP A 1 584 ? 13.822 -9.608 6.023 1.00 88.12 584 TRP A CA 1
ATOM 4642 C C . TRP A 1 584 ? 15.139 -9.904 6.744 1.00 88.12 584 TRP A C 1
ATOM 4644 O O . TRP A 1 584 ? 15.142 -10.174 7.942 1.00 88.12 584 TRP A O 1
ATOM 4654 N N . TRP A 1 585 ? 16.261 -9.841 6.035 1.00 88.69 585 TRP A N 1
ATOM 4655 C CA . TRP A 1 585 ? 17.600 -9.992 6.594 1.00 88.69 585 TRP A CA 1
ATOM 4656 C C . TRP A 1 585 ? 18.628 -9.338 5.673 1.00 88.69 585 TRP A C 1
ATOM 4658 O O . TRP A 1 585 ? 18.440 -9.273 4.453 1.00 88.69 585 TRP A O 1
ATOM 4668 N N . TRP A 1 586 ? 19.731 -8.904 6.267 1.00 85.12 586 TRP A N 1
ATOM 4669 C CA . TRP A 1 586 ? 20.939 -8.473 5.571 1.00 85.12 586 TRP A CA 1
ATOM 4670 C C . TRP A 1 586 ? 22.026 -9.547 5.677 1.00 85.12 586 TRP A C 1
ATOM 4672 O O . TRP A 1 586 ? 21.749 -10.719 5.954 1.00 85.12 586 TRP A O 1
ATOM 4682 N N . SER A 1 587 ? 23.272 -9.173 5.390 1.00 83.19 587 SER A N 1
ATOM 4683 C CA . SER A 1 587 ? 24.419 -10.079 5.467 1.00 83.19 587 SER A CA 1
ATOM 4684 C C . SER A 1 587 ? 24.794 -10.459 6.905 1.00 83.19 587 SER A C 1
ATOM 4686 O O . SER A 1 587 ? 25.367 -11.529 7.118 1.00 83.19 587 SER A O 1
ATOM 4688 N N . ASP A 1 588 ? 24.442 -9.625 7.882 1.00 86.69 588 ASP A N 1
ATOM 4689 C CA . ASP A 1 588 ? 24.909 -9.698 9.267 1.00 86.69 588 ASP A CA 1
ATOM 4690 C C . ASP A 1 588 ? 23.788 -9.821 10.315 1.00 86.69 588 ASP A C 1
ATOM 4692 O O . ASP A 1 588 ? 24.074 -10.215 11.447 1.00 86.69 588 ASP A O 1
ATOM 4696 N N . HIS A 1 589 ? 22.525 -9.538 9.972 1.00 90.75 589 HIS A N 1
ATOM 4697 C CA . HIS A 1 589 ? 21.396 -9.701 10.891 1.00 90.75 589 HIS A CA 1
ATOM 4698 C C . HIS A 1 589 ? 20.032 -9.914 10.222 1.00 90.75 589 HIS A C 1
ATOM 4700 O O . HIS A 1 589 ? 19.844 -9.724 9.021 1.00 90.75 589 HIS A O 1
ATOM 4706 N N . VAL A 1 590 ? 19.069 -10.353 11.038 1.00 92.50 590 VAL A N 1
ATOM 4707 C CA . VAL A 1 590 ? 17.646 -10.464 10.685 1.00 92.50 590 VAL A CA 1
ATOM 4708 C C . VAL A 1 590 ? 16.955 -9.149 11.033 1.00 92.50 590 VAL A C 1
ATOM 4710 O O . VAL A 1 590 ? 17.210 -8.613 12.102 1.00 92.50 590 VAL A O 1
ATOM 4713 N N . ASN A 1 591 ? 16.027 -8.675 10.207 1.00 91.44 591 ASN A N 1
ATOM 4714 C CA . ASN A 1 591 ? 15.287 -7.432 10.444 1.00 91.44 591 ASN A CA 1
ATOM 4715 C C . ASN A 1 591 ? 13.876 -7.699 10.985 1.00 91.44 591 ASN A C 1
ATOM 4717 O O . ASN A 1 591 ? 13.338 -8.807 10.881 1.00 91.44 591 ASN A O 1
ATOM 4721 N N . ALA A 1 592 ? 13.227 -6.674 11.544 1.00 93.44 592 ALA A N 1
ATOM 4722 C CA . ALA A 1 592 ? 11.884 -6.821 12.101 1.00 93.44 592 ALA A CA 1
ATOM 4723 C C . ALA A 1 592 ? 10.813 -7.286 11.083 1.00 93.44 592 ALA A C 1
ATOM 4725 O O . ALA A 1 592 ? 9.997 -8.128 11.473 1.00 93.44 592 ALA A O 1
ATOM 4726 N N . PRO A 1 593 ? 10.808 -6.863 9.797 1.00 90.69 593 PRO A N 1
ATOM 4727 C CA . PRO A 1 593 ? 9.827 -7.328 8.809 1.00 90.69 593 PRO A CA 1
ATOM 4728 C C . PRO A 1 593 ? 9.754 -8.852 8.660 1.00 90.69 593 PRO A C 1
ATOM 4730 O O . PRO A 1 593 ? 8.671 -9.393 8.424 1.00 90.69 593 PRO A O 1
ATOM 4733 N N . PHE A 1 594 ? 10.861 -9.571 8.891 1.00 92.94 594 PHE A N 1
ATOM 4734 C CA . PHE A 1 594 ? 10.872 -11.037 8.894 1.00 92.94 594 PHE A CA 1
ATOM 4735 C C . PHE A 1 594 ? 9.934 -11.637 9.948 1.00 92.94 594 PHE A C 1
ATOM 4737 O O . PHE A 1 594 ? 9.259 -12.631 9.681 1.00 92.94 594 PHE A O 1
ATOM 4744 N N . TYR A 1 595 ? 9.836 -11.017 11.129 1.00 95.50 595 TYR A N 1
ATOM 4745 C CA . TYR A 1 595 ? 8.898 -11.448 12.168 1.00 95.50 595 TYR A CA 1
ATOM 4746 C C . TYR A 1 595 ? 7.457 -11.304 11.679 1.00 95.50 595 TYR A C 1
ATOM 4748 O O . TYR A 1 595 ? 6.659 -12.223 11.847 1.00 95.50 595 TYR A O 1
ATOM 4756 N N . GLY A 1 596 ? 7.145 -10.190 11.016 1.00 92.75 596 GLY A N 1
ATOM 4757 C CA . GLY A 1 596 ? 5.831 -9.942 10.431 1.00 92.75 596 GLY A CA 1
ATOM 4758 C C . GLY A 1 596 ? 5.470 -10.950 9.346 1.00 92.75 596 GLY A C 1
ATOM 4759 O O . GLY A 1 596 ? 4.381 -11.520 9.358 1.00 92.75 596 GLY A O 1
ATOM 4760 N N . ALA A 1 597 ? 6.408 -11.231 8.443 1.00 90.75 597 ALA A N 1
ATOM 4761 C CA . ALA A 1 597 ? 6.225 -12.217 7.386 1.00 90.75 597 ALA A CA 1
ATOM 4762 C C . ALA A 1 597 ? 6.033 -13.637 7.937 1.00 90.75 597 ALA A C 1
ATOM 4764 O O . ALA A 1 597 ? 5.107 -14.344 7.533 1.00 90.75 597 ALA A O 1
ATOM 4765 N N . TYR A 1 598 ? 6.869 -14.050 8.893 1.00 94.31 598 TYR A N 1
ATOM 4766 C CA . TYR A 1 598 ? 6.770 -15.373 9.502 1.00 94.31 598 TYR A CA 1
ATOM 4767 C C . TYR A 1 598 ? 5.505 -15.525 10.353 1.00 94.31 598 TYR A C 1
ATOM 4769 O O . TYR A 1 598 ? 4.840 -16.560 10.295 1.00 94.31 598 TYR A O 1
ATOM 4777 N N . PHE A 1 599 ? 5.116 -14.494 11.107 1.00 94.94 599 PHE A N 1
ATOM 4778 C CA . PHE A 1 599 ? 3.866 -14.499 11.864 1.00 94.94 599 PHE A CA 1
ATOM 4779 C C . PHE A 1 599 ? 2.639 -14.505 10.945 1.00 94.94 599 PHE A C 1
ATOM 4781 O O . PHE A 1 599 ? 1.709 -15.277 11.177 1.00 94.94 599 PHE A O 1
ATOM 4788 N N . GLY A 1 600 ? 2.660 -13.712 9.870 1.00 91.56 600 GLY A N 1
ATOM 4789 C CA . GLY A 1 600 ? 1.652 -13.747 8.814 1.00 91.56 600 GLY A CA 1
ATOM 4790 C C . GLY A 1 600 ? 1.504 -15.153 8.236 1.00 91.56 600 GLY A C 1
ATOM 4791 O O . GLY A 1 600 ? 0.399 -15.688 8.229 1.00 91.56 600 GLY A O 1
ATOM 4792 N N . ALA A 1 601 ? 2.616 -15.799 7.870 1.00 91.25 601 ALA A N 1
ATOM 4793 C CA . ALA A 1 601 ? 2.623 -17.185 7.407 1.00 91.25 601 ALA A CA 1
ATOM 4794 C C . ALA A 1 601 ? 2.049 -18.154 8.451 1.00 91.25 601 ALA A C 1
ATOM 4796 O O . ALA A 1 601 ? 1.211 -18.983 8.111 1.00 91.25 601 ALA A O 1
ATOM 4797 N N . LEU A 1 602 ? 2.427 -18.037 9.729 1.00 92.81 602 LEU A N 1
ATOM 4798 C CA . LEU A 1 602 ? 1.857 -18.852 10.811 1.00 92.81 602 LEU A CA 1
ATOM 4799 C C . LEU A 1 602 ? 0.338 -18.676 10.937 1.00 92.81 602 LEU A C 1
ATOM 4801 O O . LEU A 1 602 ? -0.361 -19.643 11.255 1.00 92.81 602 LEU A O 1
ATOM 4805 N N . ALA A 1 603 ? -0.169 -17.464 10.712 1.00 91.38 603 ALA A N 1
ATOM 4806 C CA . ALA A 1 603 ? -1.586 -17.150 10.824 1.00 91.38 603 ALA A CA 1
ATOM 4807 C C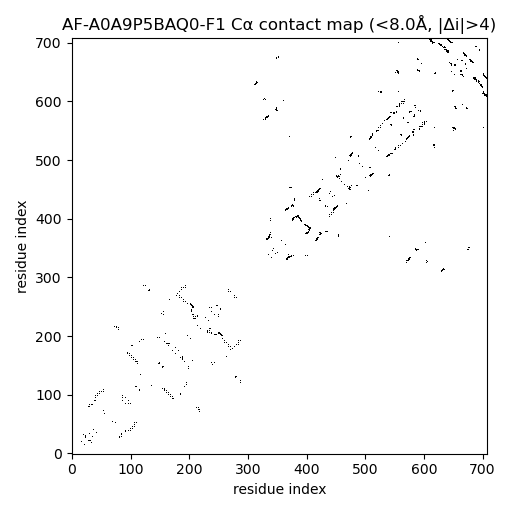 . ALA A 1 603 ? -2.415 -17.815 9.717 1.00 91.38 603 ALA A C 1
ATOM 4809 O O . ALA A 1 603 ? -3.487 -18.344 10.005 1.00 91.38 603 ALA A O 1
ATOM 4810 N N . VAL A 1 604 ? -1.896 -17.845 8.487 1.00 87.00 604 VAL A N 1
ATOM 4811 C CA . VAL A 1 604 ? -2.602 -18.396 7.316 1.00 87.00 604 VAL A CA 1
ATOM 4812 C C . VAL A 1 604 ? -2.284 -19.871 7.035 1.00 87.00 604 VAL A C 1
ATOM 4814 O O . VAL A 1 604 ? -3.052 -20.553 6.361 1.00 87.00 604 VAL A O 1
ATOM 4817 N N . ALA A 1 605 ? -1.178 -20.404 7.564 1.00 85.25 605 ALA A N 1
ATOM 4818 C CA . ALA A 1 605 ? -0.752 -21.777 7.307 1.00 85.25 605 ALA A CA 1
ATOM 4819 C C . ALA A 1 605 ? -1.529 -22.793 8.151 1.00 85.25 605 ALA A C 1
ATOM 4821 O O . ALA A 1 605 ? -1.172 -23.035 9.304 1.00 85.25 605 ALA A O 1
ATOM 4822 N N . GLY A 1 606 ? -2.541 -23.436 7.570 1.00 77.88 606 GLY A N 1
ATOM 4823 C CA . GLY A 1 606 ? -3.216 -24.618 8.122 1.00 77.88 606 GLY A CA 1
ATOM 4824 C C . GLY A 1 606 ? -3.900 -24.438 9.492 1.00 77.88 606 GLY A C 1
ATOM 4825 O O . GLY A 1 606 ? -3.629 -23.510 10.249 1.00 77.88 606 GLY A O 1
ATOM 4826 N N . ALA A 1 607 ? -4.760 -25.397 9.844 1.00 80.25 607 ALA A N 1
ATOM 4827 C CA . ALA A 1 607 ? -5.592 -25.412 11.055 1.00 80.25 607 ALA A CA 1
ATOM 4828 C C . ALA A 1 607 ? -6.643 -24.286 11.156 1.00 80.25 607 ALA A C 1
ATOM 4830 O O . ALA A 1 607 ? -6.581 -23.263 10.480 1.00 80.25 607 ALA A O 1
ATOM 4831 N N . PHE A 1 608 ? -7.639 -24.501 12.018 1.00 87.62 608 PHE A N 1
ATOM 4832 C CA . PHE A 1 608 ? -8.691 -23.526 12.284 1.00 87.62 608 PHE A CA 1
ATOM 4833 C C . PHE A 1 608 ? -8.195 -22.502 13.315 1.00 87.62 608 PHE A C 1
ATOM 4835 O O . PHE A 1 608 ? -7.816 -22.861 14.433 1.00 87.62 608 PHE A O 1
ATOM 4842 N N . LYS A 1 609 ? -8.107 -21.231 12.912 1.00 91.00 609 LYS A N 1
ATOM 4843 C CA . LYS A 1 609 ? -7.441 -20.169 13.678 1.00 91.00 609 LYS A CA 1
ATOM 4844 C C . LYS A 1 609 ? -8.178 -18.842 13.555 1.00 91.00 609 LYS A C 1
ATOM 4846 O O . LYS A 1 609 ? -8.869 -18.592 12.573 1.00 91.00 609 LYS A O 1
ATOM 4851 N N . VAL A 1 610 ? -7.943 -17.963 14.525 1.00 92.56 610 VAL A N 1
ATOM 4852 C CA . VAL A 1 610 ? -8.275 -16.535 14.449 1.00 92.56 610 VAL A CA 1
ATOM 4853 C C . VAL A 1 610 ? -6.996 -15.732 14.635 1.00 92.56 610 VAL A C 1
ATOM 4855 O O . VAL A 1 610 ? -6.283 -15.931 15.617 1.00 92.56 610 VAL A O 1
ATOM 4858 N N . ALA A 1 611 ? -6.711 -14.821 13.708 1.00 93.56 611 ALA A N 1
ATOM 4859 C CA . ALA A 1 611 ? -5.626 -13.856 13.832 1.00 93.56 611 ALA A CA 1
ATOM 4860 C C . ALA A 1 611 ? -6.197 -12.498 14.255 1.00 93.56 611 ALA A C 1
ATOM 4862 O O . ALA A 1 611 ? -7.140 -11.997 13.648 1.00 93.56 611 ALA A O 1
ATOM 4863 N N . LEU A 1 612 ? -5.634 -11.923 15.311 1.00 94.44 612 LEU A N 1
ATOM 4864 C CA . LEU A 1 612 ? -5.976 -10.606 15.833 1.00 94.44 612 LEU A CA 1
ATOM 4865 C C . LEU A 1 612 ? -4.743 -9.719 15.748 1.00 94.44 612 LEU A C 1
ATOM 4867 O O . LEU A 1 612 ? -3.640 -10.159 16.072 1.00 94.44 612 LEU A O 1
ATOM 4871 N N . ILE A 1 613 ? -4.931 -8.473 15.341 1.00 93.75 613 ILE A N 1
ATOM 4872 C CA . ILE A 1 613 ? -3.849 -7.508 15.197 1.00 93.75 613 ILE A CA 1
ATOM 4873 C C . ILE A 1 613 ? -4.300 -6.151 15.722 1.00 93.75 613 ILE A C 1
ATOM 4875 O O . ILE A 1 613 ? -5.416 -5.714 15.447 1.00 93.75 613 ILE A O 1
ATOM 4879 N N . ASN A 1 614 ? -3.441 -5.508 16.508 1.00 93.44 614 ASN A N 1
ATOM 4880 C CA . ASN A 1 614 ? -3.596 -4.121 16.912 1.00 93.44 614 ASN A CA 1
ATOM 4881 C C . ASN A 1 614 ? -2.531 -3.290 16.190 1.00 93.44 614 ASN A C 1
ATOM 4883 O O . ASN A 1 614 ? -1.350 -3.333 16.544 1.00 93.44 614 ASN A O 1
ATOM 4887 N N . THR A 1 615 ? -2.967 -2.561 15.165 1.00 90.81 615 THR A N 1
ATOM 4888 C CA . THR A 1 615 ? -2.112 -1.712 14.331 1.00 90.81 615 THR A CA 1
ATOM 4889 C C . THR A 1 615 ? -1.913 -0.311 14.908 1.00 90.81 615 THR A C 1
ATOM 4891 O O . THR A 1 615 ? -1.281 0.515 14.258 1.00 90.81 615 THR A O 1
ATOM 4894 N N . ASP A 1 616 ? -2.411 -0.022 16.118 1.00 89.25 616 ASP A N 1
ATOM 4895 C CA . ASP A 1 616 ? -2.113 1.241 16.790 1.00 89.25 616 ASP A CA 1
ATOM 4896 C C . ASP A 1 616 ? -0.595 1.423 16.934 1.00 89.25 616 ASP A C 1
ATOM 4898 O O . ASP A 1 616 ? 0.146 0.503 17.314 1.00 89.25 616 ASP A O 1
ATOM 4902 N N . TYR A 1 617 ? -0.149 2.642 16.648 1.00 89.50 617 TYR A N 1
ATOM 4903 C CA . TYR A 1 617 ? 1.236 3.055 16.797 1.00 89.50 617 TYR A CA 1
ATOM 4904 C C . TYR A 1 617 ? 1.555 3.401 18.255 1.00 89.50 617 TYR A C 1
ATOM 4906 O O . TYR A 1 617 ? 0.763 4.027 18.962 1.00 89.50 617 TYR A O 1
ATOM 4914 N N . TYR A 1 618 ? 2.746 3.009 18.689 1.00 92.75 618 TYR A N 1
ATOM 4915 C CA . TYR A 1 618 ? 3.324 3.365 19.974 1.00 92.75 618 TYR A CA 1
ATOM 4916 C C . TYR A 1 618 ? 4.830 3.549 19.805 1.00 92.75 618 TYR A C 1
ATOM 4918 O O . TYR A 1 618 ? 5.546 2.571 19.607 1.00 92.75 618 TYR A O 1
ATOM 4926 N N . SER A 1 619 ? 5.315 4.783 19.932 1.00 89.25 619 SER A N 1
ATOM 4927 C CA . SER A 1 619 ? 6.735 5.133 19.755 1.00 89.25 619 SER A CA 1
ATOM 4928 C C . SER A 1 619 ? 7.666 4.446 20.758 1.00 89.25 619 SER A C 1
ATOM 4930 O O . SER A 1 619 ? 8.811 4.132 20.460 1.00 89.25 619 SER A O 1
ATOM 4932 N N . GLY A 1 620 ? 7.163 4.130 21.954 1.00 88.62 620 GLY A N 1
ATOM 4933 C CA . GLY A 1 620 ? 7.982 3.698 23.091 1.00 88.62 620 GLY A CA 1
ATOM 4934 C C . GLY A 1 620 ? 7.917 4.670 24.265 1.00 88.62 620 GLY A C 1
ATOM 4935 O O . GLY A 1 620 ? 8.246 4.276 25.383 1.00 88.62 620 GLY A O 1
ATOM 4936 N N . GLY A 1 621 ? 7.435 5.896 24.029 1.00 86.81 621 GLY A N 1
ATOM 4937 C CA . GLY A 1 621 ? 7.163 6.901 25.054 1.00 86.81 621 GLY A CA 1
ATOM 4938 C C . GLY A 1 621 ? 5.673 7.036 25.388 1.00 86.81 621 GLY A C 1
ATOM 4939 O O . GLY A 1 621 ? 4.807 6.854 24.535 1.00 86.81 621 GLY A O 1
ATOM 4940 N N . GLY A 1 622 ? 5.371 7.406 26.635 1.00 89.62 622 GLY A N 1
ATOM 4941 C CA . GLY A 1 622 ? 4.002 7.649 27.103 1.00 89.62 622 GLY A CA 1
ATOM 4942 C C . GLY A 1 622 ? 3.203 6.375 27.406 1.00 89.62 622 GLY A C 1
ATOM 4943 O O . GLY A 1 622 ? 3.760 5.322 27.711 1.00 89.62 622 GLY A O 1
ATOM 4944 N N . THR A 1 623 ? 1.871 6.479 27.366 1.00 91.06 623 THR A N 1
ATOM 4945 C CA . THR A 1 623 ? 0.965 5.356 27.656 1.00 91.06 623 THR A CA 1
ATOM 4946 C C . THR A 1 623 ? 0.689 4.548 26.392 1.00 91.06 623 THR A C 1
ATOM 4948 O O . THR A 1 623 ? 0.151 5.071 25.419 1.00 91.06 623 THR A O 1
ATOM 4951 N N . ARG A 1 624 ? 0.996 3.248 26.421 1.00 93.25 624 ARG A N 1
ATOM 4952 C CA . ARG A 1 624 ? 0.677 2.319 25.328 1.00 93.25 624 ARG A CA 1
ATOM 4953 C C . ARG A 1 624 ? -0.819 1.990 25.326 1.00 93.25 624 ARG A C 1
ATOM 4955 O O . ARG A 1 624 ? -1.318 1.469 26.323 1.00 93.25 624 ARG A O 1
ATOM 4962 N N . SER A 1 625 ? -1.523 2.283 24.229 1.00 92.62 625 SER A N 1
ATOM 4963 C CA . SER A 1 625 ? -2.958 1.984 24.101 1.00 92.62 625 SER A CA 1
ATOM 4964 C C . SER A 1 625 ? -3.229 0.474 24.091 1.00 92.62 625 SER A C 1
ATOM 4966 O O . SER A 1 625 ? -2.345 -0.343 23.818 1.00 92.62 625 SER A O 1
ATOM 4968 N N . GLU A 1 626 ? -4.471 0.099 24.402 1.00 94.25 626 GLU A N 1
ATOM 4969 C CA . GLU A 1 626 ? -4.935 -1.287 24.430 1.00 94.25 626 GLU A CA 1
ATOM 4970 C C . GLU A 1 626 ? -6.243 -1.434 23.650 1.00 94.25 626 GLU A C 1
ATOM 4972 O O . GLU A 1 626 ? -7.193 -0.680 23.858 1.00 94.25 626 GLU A O 1
ATOM 4977 N N . ALA A 1 627 ? -6.312 -2.456 22.801 1.00 91.38 627 ALA A N 1
ATOM 4978 C CA . ALA A 1 627 ? -7.516 -2.864 22.093 1.00 91.38 627 ALA A CA 1
ATOM 4979 C C . ALA A 1 627 ? -8.062 -4.164 22.696 1.00 91.38 627 ALA A C 1
ATOM 4981 O O . ALA A 1 627 ? -7.322 -5.128 22.915 1.00 91.38 627 ALA A O 1
ATOM 4982 N N . LYS A 1 628 ? -9.373 -4.200 22.952 1.00 92.81 628 LYS A N 1
ATOM 4983 C CA . LYS A 1 628 ? -10.076 -5.374 23.485 1.00 92.81 628 LYS A CA 1
ATOM 4984 C C . LYS A 1 628 ? -10.885 -6.060 22.389 1.00 92.81 628 LYS A C 1
ATOM 4986 O O . LYS A 1 628 ? -11.743 -5.446 21.761 1.00 92.81 628 LYS A O 1
ATOM 4991 N N . PHE A 1 629 ? -10.660 -7.357 22.226 1.00 92.94 629 PHE A N 1
ATOM 4992 C CA . PHE A 1 629 ? -11.358 -8.231 21.292 1.00 92.94 629 PHE A CA 1
ATOM 4993 C C . PHE A 1 629 ? -12.191 -9.245 22.069 1.00 92.94 629 PHE A C 1
ATOM 4995 O O . PHE A 1 629 ? -11.708 -9.855 23.022 1.00 92.94 629 PHE A O 1
ATOM 5002 N N . THR A 1 630 ? -13.439 -9.455 21.650 1.00 93.94 630 THR A N 1
ATOM 5003 C CA . THR A 1 630 ? -14.297 -10.501 22.221 1.00 93.94 630 THR A CA 1
ATOM 5004 C C . THR A 1 630 ? -14.658 -11.512 21.142 1.00 93.94 630 THR A C 1
ATOM 5006 O O . THR A 1 630 ? -15.453 -11.207 20.256 1.00 93.94 630 THR A O 1
ATOM 5009 N N . LEU A 1 631 ? -14.102 -12.720 21.222 1.00 94.25 631 LEU A N 1
ATOM 5010 C CA . LEU A 1 631 ? -14.498 -13.844 20.375 1.00 94.25 631 LEU A CA 1
ATOM 5011 C C . LEU A 1 631 ? -15.681 -14.576 21.009 1.00 94.25 631 LEU A C 1
ATOM 5013 O O . LEU A 1 631 ? -15.726 -14.768 22.226 1.00 94.25 631 LEU A O 1
ATOM 5017 N N . THR A 1 632 ? -16.642 -14.994 20.193 1.00 94.06 632 THR A N 1
ATOM 5018 C CA . THR A 1 632 ? -17.854 -15.697 20.639 1.00 94.06 632 THR A CA 1
ATOM 5019 C C . THR A 1 632 ? -18.123 -16.927 19.775 1.00 94.06 632 THR A C 1
ATOM 5021 O O . THR A 1 632 ? -17.629 -17.002 18.654 1.00 94.06 632 THR A O 1
ATOM 5024 N N . GLY A 1 633 ? -18.892 -17.890 20.293 1.00 90.38 633 GLY A N 1
ATOM 5025 C CA . GLY A 1 633 ? -19.193 -19.147 19.589 1.00 90.38 633 GLY A CA 1
ATOM 5026 C C . GLY A 1 633 ? -18.152 -20.249 19.810 1.00 90.38 633 GLY A C 1
ATOM 5027 O O . GLY A 1 633 ? -18.162 -21.261 19.124 1.00 90.38 633 GLY A O 1
ATOM 5028 N N . LEU A 1 634 ? -17.244 -20.079 20.775 1.00 91.12 634 LEU A N 1
ATOM 5029 C CA . LEU A 1 634 ? -16.183 -21.050 21.032 1.00 91.12 634 LEU A CA 1
ATOM 5030 C C . LEU A 1 634 ? -16.705 -22.270 21.802 1.00 91.12 634 LEU A C 1
ATOM 5032 O O . LEU A 1 634 ? -17.391 -22.128 22.813 1.00 91.12 634 LEU A O 1
ATOM 5036 N N . ARG A 1 635 ? -16.335 -23.473 21.353 1.00 86.25 635 ARG A N 1
ATOM 5037 C CA . ARG A 1 635 ? -16.772 -24.742 21.966 1.00 86.25 635 ARG A CA 1
ATOM 5038 C C . ARG A 1 635 ? -15.820 -25.260 23.042 1.00 86.25 635 ARG A C 1
ATOM 5040 O O . ARG A 1 635 ? -16.252 -25.911 23.988 1.00 86.25 635 ARG A O 1
ATOM 5047 N N . SER A 1 636 ? -14.524 -24.985 22.902 1.00 88.44 636 SER A N 1
ATOM 5048 C CA . SER A 1 636 ? -13.520 -25.389 23.888 1.00 88.44 636 SER A CA 1
ATOM 5049 C C . SER A 1 636 ? -13.546 -24.471 25.110 1.00 88.44 636 SER A C 1
ATOM 5051 O O . SER A 1 636 ? -13.748 -23.269 24.976 1.00 88.44 636 SER A O 1
ATOM 5053 N N . ASN A 1 637 ? -13.258 -25.019 26.294 1.00 91.62 637 ASN A N 1
ATOM 5054 C CA . ASN A 1 637 ? -13.092 -24.253 27.538 1.00 91.62 637 ASN A CA 1
ATOM 5055 C C . ASN A 1 637 ? -11.731 -23.540 27.628 1.00 91.62 637 ASN A C 1
ATOM 5057 O O . ASN A 1 637 ? -11.520 -22.690 28.495 1.00 91.62 637 ASN A O 1
ATOM 5061 N N . SER A 1 638 ? -10.780 -23.886 26.758 1.00 93.62 638 SER A N 1
ATOM 5062 C CA . SER A 1 638 ? -9.496 -23.193 26.664 1.00 93.62 638 SER A CA 1
ATOM 5063 C C . SER A 1 638 ? -8.899 -23.309 25.272 1.00 93.62 638 SER A C 1
ATOM 5065 O O . SER A 1 638 ? -8.993 -24.367 24.650 1.00 93.62 638 SER A O 1
ATOM 5067 N N . VAL A 1 639 ? -8.211 -22.266 24.834 1.00 94.69 639 VAL A N 1
ATOM 5068 C CA . VAL A 1 639 ? -7.510 -22.225 23.547 1.00 94.69 639 VAL A CA 1
ATOM 5069 C C . VAL A 1 639 ? -6.026 -21.954 23.760 1.00 94.69 639 VAL A C 1
ATOM 5071 O O . VAL A 1 639 ? -5.620 -21.401 24.787 1.00 94.69 639 VAL A O 1
ATOM 5074 N N . LYS A 1 640 ? -5.207 -22.361 22.790 1.00 95.38 640 LYS A N 1
ATOM 5075 C CA . LYS A 1 640 ? -3.788 -21.992 22.739 1.00 95.38 640 LYS A CA 1
ATOM 5076 C C . LYS A 1 640 ? -3.638 -20.747 21.878 1.00 95.38 640 LYS A C 1
ATOM 5078 O O . LYS A 1 640 ? -4.304 -20.635 20.853 1.00 95.38 640 LYS A O 1
ATOM 5083 N N . ALA A 1 641 ? -2.748 -19.845 22.265 1.00 95.44 641 ALA A N 1
ATOM 5084 C CA . ALA A 1 641 ? -2.457 -18.652 21.493 1.00 95.44 641 ALA A CA 1
ATOM 5085 C C . ALA A 1 641 ? -0.956 -18.355 21.427 1.00 95.44 641 ALA A C 1
ATOM 5087 O O . ALA A 1 641 ? -0.185 -18.714 22.323 1.00 95.44 641 ALA A O 1
ATOM 5088 N N . LEU A 1 642 ? -0.547 -17.720 20.331 1.00 95.25 642 LEU A N 1
ATOM 5089 C CA . LEU A 1 642 ? 0.827 -17.320 20.047 1.00 95.25 642 LEU A CA 1
ATOM 5090 C C . LEU A 1 642 ? 0.847 -15.824 19.765 1.00 95.25 642 LEU A C 1
ATOM 5092 O O . LEU A 1 642 ? 0.129 -15.362 18.879 1.00 95.25 642 LEU A O 1
ATOM 5096 N N . ARG A 1 643 ? 1.674 -15.080 20.494 1.00 96.31 643 ARG A N 1
ATOM 5097 C CA . ARG A 1 643 ? 1.755 -13.624 20.381 1.00 96.31 643 ARG A CA 1
ATOM 5098 C C . ARG A 1 643 ? 3.039 -13.184 19.701 1.00 96.31 643 ARG A C 1
ATOM 5100 O O . ARG A 1 643 ? 4.095 -13.778 19.938 1.00 96.31 643 ARG A O 1
ATOM 5107 N N . MET A 1 644 ? 2.925 -12.138 18.893 1.00 97.38 644 MET A N 1
ATOM 5108 C CA . MET A 1 644 ? 4.037 -11.351 18.384 1.00 97.38 644 MET A CA 1
ATOM 5109 C C . MET A 1 644 ? 4.052 -9.991 19.083 1.00 97.38 644 MET A C 1
ATOM 5111 O O . MET A 1 644 ? 3.033 -9.298 19.112 1.00 97.38 644 MET A O 1
ATOM 5115 N N . THR A 1 645 ? 5.197 -9.624 19.654 1.00 95.81 645 THR A N 1
ATOM 5116 C CA . THR A 1 645 ? 5.359 -8.407 20.463 1.00 95.81 645 THR A CA 1
ATOM 5117 C C . THR A 1 645 ? 6.686 -7.712 20.187 1.00 95.81 645 THR A C 1
ATOM 5119 O O . THR A 1 645 ? 7.691 -8.366 19.913 1.00 95.81 645 THR A O 1
ATOM 5122 N N . GLY A 1 646 ? 6.701 -6.398 20.388 1.00 94.44 646 GLY A N 1
ATOM 5123 C CA . GLY A 1 646 ? 7.887 -5.546 20.478 1.00 94.44 646 GLY A CA 1
ATOM 5124 C C . GLY A 1 646 ? 7.711 -4.532 21.613 1.00 94.44 646 GLY A C 1
ATOM 5125 O O . GLY A 1 646 ? 6.593 -4.355 22.122 1.00 94.44 646 GLY A O 1
ATOM 5126 N N . LEU A 1 647 ? 8.798 -3.884 22.040 1.00 94.12 647 LEU A N 1
ATOM 5127 C CA . LEU A 1 647 ? 8.725 -2.845 23.079 1.00 94.12 647 LEU A CA 1
ATOM 5128 C C . LEU A 1 647 ? 7.931 -1.628 22.592 1.00 94.12 647 LEU A C 1
ATOM 5130 O O . LEU A 1 647 ? 7.145 -1.064 23.354 1.00 94.12 647 LEU A O 1
ATOM 5134 N N . SER A 1 648 ? 8.086 -1.301 21.314 1.00 94.56 648 SER A N 1
ATOM 5135 C CA . SER A 1 648 ? 7.417 -0.222 20.595 1.00 94.56 648 SER A CA 1
ATOM 5136 C C . SER A 1 648 ? 7.259 -0.562 19.113 1.00 94.56 648 SER A C 1
ATOM 5138 O O . SER A 1 648 ? 7.814 -1.555 18.637 1.00 94.56 648 SER A O 1
ATOM 5140 N N . SER A 1 649 ? 6.517 0.263 18.378 1.00 94.12 649 SER A N 1
ATOM 5141 C CA . SER A 1 649 ? 6.496 0.244 16.914 1.00 94.12 649 SER A CA 1
ATOM 5142 C C . SER A 1 649 ? 7.888 0.494 16.333 1.00 94.12 649 SER A C 1
ATOM 5144 O O . SER A 1 649 ? 8.246 -0.120 15.342 1.00 94.12 649 SER A O 1
ATOM 5146 N N . GLU A 1 650 ? 8.705 1.318 16.985 1.00 92.88 650 GLU A N 1
ATOM 5147 C CA . GLU A 1 650 ? 10.054 1.696 16.531 1.00 92.88 650 GLU A CA 1
ATOM 5148 C C . GLU A 1 650 ? 11.134 0.653 16.861 1.00 92.88 650 GLU A C 1
ATOM 5150 O O . GLU A 1 650 ? 12.306 0.838 16.555 1.00 92.88 650 GLU A O 1
ATOM 5155 N N . THR A 1 651 ? 10.771 -0.464 17.499 1.00 94.44 651 THR A N 1
ATOM 5156 C CA . THR A 1 651 ? 11.743 -1.501 17.868 1.00 94.44 651 THR A CA 1
ATOM 5157 C C . THR A 1 651 ? 12.373 -2.121 16.618 1.00 94.44 651 THR A C 1
ATOM 5159 O O . THR A 1 651 ? 11.669 -2.723 15.812 1.00 94.44 651 THR A O 1
ATOM 5162 N N . THR A 1 652 ? 13.696 -2.054 16.491 1.00 93.62 652 THR A N 1
ATOM 5163 C CA . THR A 1 652 ? 14.476 -2.754 15.458 1.00 93.62 652 THR A CA 1
ATOM 5164 C C . THR A 1 652 ? 15.141 -4.009 16.031 1.00 93.62 652 THR A C 1
ATOM 5166 O O . THR A 1 652 ? 15.087 -4.274 17.236 1.00 93.62 652 THR A O 1
ATOM 5169 N N . VAL A 1 653 ? 15.746 -4.831 15.170 1.00 93.25 653 VAL A N 1
ATOM 5170 C CA . VAL A 1 653 ? 16.645 -5.902 15.618 1.00 93.25 653 VAL A CA 1
ATOM 5171 C C . VAL A 1 653 ? 18.064 -5.333 15.631 1.00 93.25 653 VAL A C 1
ATOM 5173 O O . VAL A 1 653 ? 18.551 -4.927 14.581 1.00 93.25 653 VAL A O 1
ATOM 5176 N N . PRO A 1 654 ? 18.759 -5.290 16.777 1.00 90.44 654 PRO A N 1
ATOM 5177 C CA . PRO A 1 654 ? 20.114 -4.763 16.805 1.00 90.44 654 PRO A CA 1
ATOM 5178 C C . PRO A 1 654 ? 21.087 -5.726 16.121 1.00 90.44 654 PRO A C 1
ATOM 5180 O O . PRO A 1 654 ? 21.013 -6.939 16.333 1.00 90.44 654 PRO A O 1
ATOM 5183 N N . VAL A 1 655 ? 22.062 -5.179 15.387 1.00 88.50 655 VAL A N 1
ATOM 5184 C CA . VAL A 1 655 ? 23.162 -5.939 14.759 1.00 88.50 655 VAL A CA 1
ATOM 5185 C C . VAL A 1 655 ? 23.881 -6.813 15.793 1.00 88.50 655 VAL A C 1
ATOM 5187 O O . VAL A 1 655 ? 24.104 -8.006 15.587 1.00 88.50 655 VAL A O 1
ATOM 5190 N N . THR A 1 656 ? 24.186 -6.237 16.962 1.00 88.31 656 THR A N 1
ATOM 5191 C CA . THR A 1 656 ? 24.752 -6.978 18.095 1.00 88.31 656 THR A CA 1
ATOM 5192 C C . THR A 1 656 ? 23.646 -7.420 19.048 1.00 88.31 656 THR A C 1
ATOM 5194 O O . THR A 1 656 ? 23.078 -6.619 19.794 1.00 88.31 656 THR A O 1
ATOM 5197 N N . GLN A 1 657 ? 23.364 -8.722 19.062 1.00 87.12 657 GLN A N 1
ATOM 5198 C CA . GLN A 1 657 ? 22.389 -9.314 19.973 1.00 87.12 657 GLN A CA 1
ATOM 5199 C C . GLN A 1 657 ? 23.026 -9.721 21.303 1.00 87.12 657 GLN A C 1
ATOM 5201 O O . GLN A 1 657 ? 23.951 -10.531 21.368 1.00 87.12 657 GLN A O 1
ATOM 5206 N N . THR A 1 658 ? 22.462 -9.202 22.386 1.00 80.75 658 THR A N 1
ATOM 5207 C CA . THR A 1 658 ? 22.722 -9.627 23.763 1.00 80.75 658 THR A CA 1
ATOM 5208 C C . THR A 1 658 ? 21.436 -10.194 24.364 1.00 80.75 658 THR A C 1
ATOM 5210 O O . THR A 1 658 ? 20.346 -9.995 23.830 1.00 80.75 658 THR A O 1
ATOM 5213 N N . LYS A 1 659 ? 21.518 -10.884 25.510 1.00 71.38 659 LYS A N 1
ATOM 5214 C CA . LYS A 1 659 ? 20.316 -11.416 26.188 1.00 71.38 659 LYS A CA 1
ATOM 5215 C C . LYS A 1 659 ? 19.302 -10.333 26.584 1.00 71.38 659 LYS A C 1
ATOM 5217 O O . LYS A 1 659 ? 18.133 -10.657 26.759 1.00 71.38 659 LYS A O 1
ATOM 5222 N N . SER A 1 660 ? 19.750 -9.092 26.764 1.00 72.56 660 SER A N 1
ATOM 5223 C CA . SER A 1 660 ? 18.931 -7.940 27.154 1.00 72.56 660 SER A CA 1
ATOM 5224 C C . SER A 1 660 ? 18.564 -7.030 25.982 1.00 72.56 660 SER A C 1
ATOM 5226 O O . SER A 1 660 ? 17.950 -5.991 26.209 1.00 72.56 660 SER A O 1
ATOM 5228 N N . SER A 1 661 ? 18.960 -7.372 24.752 1.00 76.75 661 SER A N 1
ATOM 5229 C CA . SER A 1 661 ? 18.686 -6.539 23.585 1.00 76.75 661 SER A CA 1
ATOM 5230 C C . SER A 1 661 ? 17.174 -6.366 23.388 1.00 76.75 661 SER A C 1
ATOM 5232 O O . SER A 1 661 ? 16.455 -7.370 23.345 1.00 76.75 661 SER A O 1
ATOM 5234 N N . PRO A 1 662 ? 16.673 -5.124 23.258 1.00 79.38 662 PRO A N 1
ATOM 5235 C CA . PRO A 1 662 ? 15.288 -4.888 22.887 1.00 79.38 662 PRO A CA 1
ATOM 5236 C C . PRO A 1 662 ? 15.096 -5.385 21.455 1.00 79.38 662 PRO A C 1
ATOM 5238 O O . PRO A 1 662 ? 15.747 -4.895 20.540 1.00 79.38 662 PRO A O 1
ATOM 5241 N N . GLN A 1 663 ? 14.261 -6.402 21.263 1.00 89.06 663 GLN A N 1
ATOM 5242 C CA . GLN A 1 663 ? 14.021 -6.975 19.942 1.00 89.06 663 GLN A CA 1
ATOM 5243 C C . GLN A 1 663 ? 12.605 -7.550 19.844 1.00 89.06 663 GLN A C 1
ATOM 5245 O O . GLN A 1 663 ? 12.014 -7.909 20.873 1.00 89.06 663 GLN A O 1
ATOM 5250 N N . PRO A 1 664 ? 12.048 -7.664 18.627 1.00 95.25 664 PRO A N 1
ATOM 5251 C CA . PRO A 1 664 ? 10.784 -8.347 18.410 1.00 95.25 664 PRO A CA 1
ATOM 5252 C C . PRO A 1 664 ? 10.828 -9.797 18.899 1.00 95.25 664 PRO A C 1
ATOM 5254 O O . PRO A 1 664 ? 11.877 -10.453 18.919 1.00 95.25 664 PRO A O 1
ATOM 5257 N N . SER A 1 665 ? 9.666 -10.326 19.274 1.00 95.00 665 SER A N 1
ATOM 5258 C CA . SER A 1 665 ? 9.530 -11.732 19.635 1.00 95.00 665 SER A CA 1
ATOM 5259 C C . SER A 1 665 ? 8.246 -12.333 19.088 1.00 95.00 665 SER A C 1
ATOM 5261 O O . SER A 1 665 ? 7.208 -11.675 19.047 1.00 95.00 665 SER A O 1
ATOM 5263 N N . ILE A 1 666 ? 8.312 -13.610 18.722 1.00 95.94 666 ILE A N 1
ATOM 5264 C CA . ILE A 1 666 ? 7.154 -14.468 18.478 1.00 95.94 666 ILE A CA 1
ATOM 5265 C C . ILE A 1 666 ? 7.224 -15.564 19.530 1.00 95.94 666 ILE A C 1
ATOM 5267 O O . ILE A 1 666 ? 8.228 -16.266 19.624 1.00 95.94 666 ILE A O 1
ATOM 5271 N N . ARG A 1 667 ? 6.178 -15.715 20.350 1.00 92.81 667 ARG A N 1
ATOM 5272 C CA . ARG A 1 667 ? 6.151 -16.692 21.460 1.00 92.81 667 ARG A CA 1
ATOM 5273 C C . ARG A 1 667 ? 7.249 -16.469 22.504 1.00 92.81 667 ARG A C 1
ATOM 5275 O O . ARG A 1 667 ? 7.715 -17.431 23.110 1.00 92.81 667 ARG A O 1
ATOM 5282 N N . GLY A 1 668 ? 7.690 -15.226 22.697 1.00 91.06 668 GLY A N 1
ATOM 5283 C CA . GLY A 1 668 ? 8.829 -14.916 23.568 1.00 91.06 668 GLY A CA 1
ATOM 5284 C C . GLY A 1 668 ? 10.176 -15.420 23.034 1.00 91.06 668 GLY A C 1
ATOM 5285 O O . GLY A 1 668 ? 11.138 -15.493 23.796 1.00 91.06 668 GLY A O 1
ATOM 5286 N N . GLN A 1 669 ? 10.244 -15.793 21.752 1.00 93.50 669 GLN A N 1
ATOM 5287 C CA . GLN A 1 669 ? 11.470 -16.192 21.067 1.00 93.50 669 GLN A CA 1
ATOM 5288 C C . GLN A 1 669 ? 11.830 -15.184 19.979 1.00 93.50 669 GLN A C 1
ATOM 5290 O O . GLN A 1 669 ? 10.950 -14.572 19.371 1.00 93.50 669 GLN A O 1
ATOM 5295 N N . SER A 1 670 ? 13.121 -15.062 19.707 1.00 94.06 670 SER A N 1
ATOM 5296 C CA . SER A 1 670 ? 13.671 -14.163 18.692 1.00 94.06 670 SER A CA 1
ATOM 5297 C C . SER A 1 670 ? 14.660 -14.911 17.809 1.00 94.06 670 SER A C 1
ATOM 5299 O O . SER A 1 670 ? 15.225 -15.918 18.232 1.00 94.06 670 SER A O 1
ATOM 5301 N N . PHE A 1 671 ? 14.876 -14.431 16.591 1.00 95.31 671 PHE A N 1
ATOM 5302 C CA . PHE A 1 671 ? 15.795 -15.044 15.635 1.00 95.31 671 PHE A CA 1
ATOM 5303 C C . PHE A 1 671 ? 17.229 -14.562 15.852 1.00 95.31 671 PHE A C 1
ATOM 5305 O O . PHE A 1 671 ? 17.463 -13.372 16.060 1.00 95.31 671 PHE A O 1
ATOM 5312 N N . SER A 1 672 ? 18.188 -15.486 15.805 1.00 93.75 672 SER A N 1
ATOM 5313 C CA . SER A 1 672 ? 19.610 -15.168 15.918 1.00 93.75 672 SER A CA 1
ATOM 5314 C C . SER A 1 672 ? 20.167 -14.563 14.628 1.00 93.75 672 SER A C 1
ATOM 5316 O O . SER A 1 672 ? 20.025 -15.150 13.557 1.00 93.75 672 SER A O 1
ATOM 5318 N N . ASN A 1 673 ? 20.932 -13.482 14.751 1.00 93.88 673 ASN A N 1
ATOM 5319 C CA . ASN A 1 673 ? 21.687 -12.870 13.652 1.00 93.88 673 ASN A CA 1
ATOM 5320 C C . ASN A 1 673 ? 22.783 -13.783 13.077 1.00 93.88 673 ASN A C 1
ATOM 5322 O O . ASN A 1 673 ? 23.288 -13.541 11.990 1.00 93.88 673 ASN A O 1
ATOM 5326 N N . LYS A 1 674 ? 23.161 -14.859 13.782 1.00 91.88 674 LYS A N 1
ATOM 5327 C CA . LYS A 1 674 ? 24.220 -15.774 13.334 1.00 91.88 674 LYS A CA 1
ATOM 5328 C C . LYS A 1 674 ? 23.729 -16.809 12.321 1.00 91.88 674 LYS A C 1
ATOM 5330 O O . LYS A 1 674 ? 24.467 -17.195 11.419 1.00 91.88 674 LYS A O 1
ATOM 5335 N N . ASN A 1 675 ? 22.538 -17.353 12.544 1.00 93.06 675 ASN A N 1
ATOM 5336 C CA . ASN A 1 675 ? 22.053 -18.539 11.832 1.00 93.06 675 ASN A CA 1
ATOM 5337 C C . ASN A 1 675 ? 20.523 -18.609 11.739 1.00 93.06 675 ASN A C 1
ATOM 5339 O O . ASN A 1 675 ? 19.981 -19.660 11.413 1.00 93.06 675 ASN A O 1
ATOM 5343 N N . CYS A 1 676 ? 19.823 -17.519 12.050 1.00 95.25 676 CYS A N 1
ATOM 5344 C CA . CYS A 1 676 ? 18.368 -17.439 12.069 1.00 95.25 676 CYS A CA 1
ATOM 5345 C C . CYS A 1 676 ? 17.680 -18.454 13.000 1.00 95.25 676 CYS A C 1
ATOM 5347 O O . CYS A 1 676 ? 16.491 -18.707 12.853 1.00 95.25 676 CYS A O 1
ATOM 5349 N N . GLU A 1 677 ? 18.369 -19.068 13.967 1.00 94.88 677 GLU A N 1
ATOM 5350 C CA . GLU A 1 677 ? 17.720 -19.985 14.912 1.00 94.88 677 GLU A CA 1
ATOM 5351 C C . GLU A 1 677 ? 16.870 -19.228 15.937 1.00 94.88 677 GLU A C 1
ATOM 5353 O O . GLU A 1 677 ? 17.194 -18.110 16.338 1.00 94.88 677 GLU A O 1
ATOM 5358 N N . LEU A 1 678 ? 15.779 -19.854 16.387 1.00 92.06 678 LEU A N 1
ATOM 5359 C CA . LEU A 1 678 ? 14.935 -19.311 17.449 1.00 92.06 678 LEU A CA 1
ATOM 5360 C C . LEU A 1 678 ? 15.630 -19.463 18.808 1.00 92.06 678 LEU A C 1
ATOM 5362 O O . LEU A 1 678 ? 15.795 -20.572 19.315 1.00 92.06 678 LEU A O 1
ATOM 5366 N N . GLY A 1 679 ? 15.987 -18.337 19.417 1.00 88.12 679 GLY A N 1
ATOM 5367 C CA . GLY A 1 679 ? 16.504 -18.237 20.778 1.00 88.12 679 GLY A CA 1
ATOM 5368 C C . GLY A 1 679 ? 15.431 -17.801 21.777 1.00 88.12 679 GLY A C 1
ATOM 5369 O O . GLY A 1 679 ? 14.452 -17.151 21.421 1.00 88.12 679 GLY A O 1
ATOM 5370 N N . GLY A 1 680 ? 15.628 -18.138 23.053 1.00 86.00 680 GLY A N 1
ATOM 5371 C CA . GLY A 1 680 ? 14.703 -17.793 24.138 1.00 86.00 680 GLY A CA 1
ATOM 5372 C C . GLY A 1 680 ? 13.722 -18.913 24.495 1.00 86.00 680 GLY A C 1
ATOM 5373 O O . GLY A 1 680 ? 13.609 -19.931 23.806 1.00 86.00 680 GLY A O 1
ATOM 5374 N N . LYS A 1 681 ? 13.022 -18.743 25.622 1.00 86.38 681 LYS A N 1
ATOM 5375 C CA . LYS A 1 681 ? 12.066 -19.734 26.126 1.00 86.38 681 LYS A CA 1
ATOM 5376 C C . LYS A 1 681 ? 10.750 -19.605 25.369 1.00 86.38 681 LYS A C 1
ATOM 5378 O O . LYS A 1 681 ? 10.075 -18.587 25.465 1.00 86.38 681 LYS A O 1
ATOM 5383 N N . GLN A 1 682 ? 10.361 -20.675 24.687 1.00 88.88 682 GLN A N 1
ATOM 5384 C CA . GLN A 1 682 ? 9.076 -20.736 24.010 1.00 88.88 682 GLN A CA 1
ATOM 5385 C C . GLN A 1 682 ? 7.916 -20.588 25.001 1.00 88.88 682 GLN A C 1
ATOM 5387 O O . GLN A 1 682 ? 7.774 -21.375 25.940 1.00 88.88 682 GLN A O 1
ATOM 5392 N N . ASN A 1 683 ? 7.059 -19.605 24.748 1.00 88.19 683 ASN A N 1
ATOM 5393 C CA . ASN A 1 683 ? 5.830 -19.366 25.482 1.00 88.19 683 ASN A CA 1
ATOM 5394 C C . ASN A 1 683 ? 4.615 -19.688 24.601 1.00 88.19 683 ASN A C 1
ATOM 5396 O O . ASN A 1 683 ? 4.542 -19.311 23.432 1.00 88.19 683 ASN A O 1
ATOM 5400 N N . THR A 1 684 ? 3.656 -20.421 25.152 1.00 85.88 684 THR A N 1
ATOM 5401 C CA . THR A 1 684 ? 2.365 -20.677 24.501 1.00 85.88 684 THR A CA 1
ATOM 5402 C C . THR A 1 684 ? 1.298 -20.232 25.474 1.00 85.88 684 THR A C 1
ATOM 5404 O O . THR A 1 684 ? 1.157 -20.826 26.543 1.00 85.88 684 THR A O 1
ATOM 5407 N N . GLU A 1 685 ? 0.569 -19.181 25.118 1.00 92.25 685 GLU A N 1
ATOM 5408 C CA . GLU A 1 685 ? -0.484 -18.652 25.972 1.00 92.25 685 GLU A CA 1
ATOM 5409 C C . GLU A 1 685 ? -1.643 -19.648 26.003 1.00 92.25 685 GLU A C 1
ATOM 5411 O O . GLU A 1 685 ? -2.082 -20.145 24.964 1.00 92.25 685 GLU A O 1
ATOM 5416 N N . LYS A 1 686 ? -2.139 -19.963 27.200 1.00 94.25 686 LYS A N 1
ATOM 5417 C CA . LYS A 1 686 ? -3.368 -20.738 27.376 1.00 94.25 686 LYS A CA 1
ATOM 5418 C C . LYS A 1 686 ? -4.454 -19.786 27.847 1.00 94.25 686 LYS A C 1
ATOM 5420 O O . LYS A 1 686 ? -4.415 -19.318 28.982 1.00 94.25 686 LYS A O 1
ATOM 5425 N N . LEU A 1 687 ? -5.413 -19.502 26.974 1.00 94.88 687 LEU A N 1
ATOM 5426 C CA . LEU A 1 687 ? -6.490 -18.562 27.257 1.00 94.88 687 LEU A CA 1
ATOM 5427 C C . LEU A 1 687 ? -7.753 -19.326 27.645 1.00 94.88 687 LEU A C 1
ATOM 5429 O O . LEU A 1 687 ? -8.110 -20.323 27.016 1.00 94.88 687 LEU A O 1
ATOM 5433 N N . SER A 1 688 ? -8.416 -18.873 28.706 1.00 95.00 688 SER A N 1
ATOM 5434 C CA . SER A 1 688 ? -9.637 -19.506 29.207 1.00 95.00 688 SER A CA 1
ATOM 5435 C C . SER A 1 688 ? -10.858 -18.969 28.472 1.00 95.00 688 SER A C 1
ATOM 5437 O O . SER A 1 688 ? -11.038 -17.758 28.368 1.00 95.00 688 SER A O 1
ATOM 5439 N N . VAL A 1 689 ? -11.722 -19.871 28.020 1.00 95.06 689 VAL A N 1
ATOM 5440 C CA . VAL A 1 689 ? -12.998 -19.543 27.383 1.00 95.06 689 VAL A CA 1
ATOM 5441 C C . VAL A 1 689 ? -14.101 -19.711 28.422 1.00 95.06 689 VAL A C 1
ATOM 5443 O O . VAL A 1 689 ? -14.227 -20.762 29.049 1.00 95.06 689 VAL A O 1
ATOM 5446 N N . LYS A 1 690 ? -14.918 -18.677 28.620 1.00 93.88 690 LYS A N 1
ATOM 5447 C CA . LYS A 1 690 ? -16.021 -18.681 29.589 1.00 93.88 690 LYS A CA 1
ATOM 5448 C C . LYS A 1 690 ? -17.343 -18.537 28.854 1.00 93.88 690 LYS A C 1
ATOM 5450 O O . LYS A 1 690 ? -17.563 -17.543 28.170 1.00 93.88 690 LYS A O 1
ATOM 5455 N N . LYS A 1 691 ? -18.244 -19.514 29.016 1.00 91.62 691 LYS A N 1
ATOM 5456 C CA . LYS A 1 691 ? -19.580 -19.516 28.380 1.00 91.62 691 LYS A CA 1
ATOM 5457 C C . LYS A 1 691 ? -19.507 -19.285 26.856 1.00 91.62 691 LYS A C 1
ATOM 5459 O O . LYS A 1 691 ? -20.251 -18.474 26.312 1.00 91.62 691 LYS A O 1
ATOM 5464 N N . GLY A 1 692 ? -18.549 -19.941 26.198 1.00 90.88 692 GLY A N 1
ATOM 5465 C CA . GLY A 1 692 ? -18.289 -19.809 24.760 1.00 90.88 692 GLY A CA 1
ATOM 5466 C C . GLY A 1 692 ? -17.756 -18.447 24.305 1.00 90.88 692 GLY A C 1
ATOM 5467 O O . GLY A 1 692 ? -17.822 -18.131 23.115 1.00 90.88 692 GLY A O 1
ATOM 5468 N N . LYS A 1 693 ? -17.245 -17.633 25.239 1.00 93.38 693 LYS A N 1
ATOM 5469 C CA . LYS A 1 693 ? -16.640 -16.325 24.977 1.00 93.38 693 LYS A CA 1
ATOM 5470 C C . LYS A 1 693 ? -15.183 -16.292 25.413 1.00 93.38 693 LYS A C 1
ATOM 5472 O O . LYS A 1 693 ? -14.833 -16.828 26.466 1.00 93.38 693 LYS A O 1
ATOM 5477 N N . LEU A 1 694 ? -14.361 -15.618 24.624 1.00 94.94 694 LEU A N 1
ATOM 5478 C CA . LEU A 1 694 ? -12.961 -15.358 24.917 1.00 94.94 694 LEU A CA 1
ATOM 5479 C C . LEU A 1 694 ? -12.682 -13.866 24.759 1.00 94.94 694 LEU A C 1
ATOM 5481 O O . LEU A 1 694 ? -12.880 -13.308 23.684 1.00 94.94 694 LEU A O 1
ATOM 5485 N N . GLU A 1 695 ? -12.221 -13.241 25.835 1.00 94.00 695 GLU A N 1
ATOM 5486 C CA . GLU A 1 695 ? -11.819 -11.837 25.858 1.00 94.00 695 GLU A CA 1
ATOM 5487 C C . GLU A 1 695 ? -10.297 -11.749 25.792 1.00 94.00 695 GLU A C 1
ATOM 5489 O O . GLU A 1 695 ? -9.588 -12.426 26.541 1.00 94.00 695 GLU A O 1
ATOM 5494 N N . ILE A 1 696 ? -9.800 -10.939 24.864 1.00 94.69 696 ILE A N 1
ATOM 5495 C CA . ILE A 1 696 ? -8.377 -10.775 24.577 1.00 94.69 696 ILE A CA 1
ATOM 5496 C C . ILE A 1 696 ? -8.067 -9.287 24.560 1.00 94.69 696 ILE A C 1
ATOM 5498 O O . ILE A 1 696 ? -8.755 -8.518 23.894 1.00 94.69 696 ILE A O 1
ATOM 5502 N N . THR A 1 697 ? -6.989 -8.901 25.231 1.00 94.50 697 THR A N 1
ATOM 5503 C CA . THR A 1 697 ? -6.425 -7.554 25.136 1.00 94.50 697 THR A CA 1
ATOM 5504 C C . THR A 1 697 ? -5.110 -7.613 24.366 1.00 94.50 697 THR A C 1
ATOM 5506 O O . THR A 1 697 ? -4.239 -8.433 24.684 1.00 94.50 697 THR A O 1
ATOM 5509 N N . LEU A 1 698 ? -4.974 -6.756 23.355 1.00 95.38 698 LEU A N 1
ATOM 5510 C CA . LEU A 1 698 ? -3.730 -6.523 22.623 1.00 95.38 698 LEU A CA 1
ATOM 5511 C C . LEU A 1 698 ? -3.276 -5.085 22.850 1.00 95.38 698 LEU A C 1
ATOM 5513 O O . LEU A 1 698 ? -4.055 -4.151 22.640 1.00 95.38 698 LEU A O 1
ATOM 5517 N N . LYS A 1 699 ? -2.016 -4.895 23.231 1.00 96.12 699 LYS A N 1
ATOM 5518 C CA . LYS A 1 699 ? -1.422 -3.552 23.285 1.00 96.12 699 LYS A CA 1
ATOM 5519 C C . LYS A 1 699 ? -1.174 -3.026 21.871 1.00 96.12 699 LYS A C 1
ATOM 5521 O O . LYS A 1 699 ? -1.118 -3.812 20.928 1.00 96.12 699 LYS A O 1
ATOM 5526 N N . ALA A 1 700 ? -1.020 -1.711 21.725 1.00 93.94 700 ALA A N 1
ATOM 5527 C CA . ALA A 1 700 ? -0.603 -1.086 20.469 1.00 93.94 700 ALA A CA 1
ATOM 5528 C C . ALA A 1 700 ? 0.615 -1.814 19.893 1.00 93.94 700 ALA A C 1
ATOM 5530 O O . ALA A 1 700 ? 1.537 -2.119 20.653 1.00 93.94 700 ALA A O 1
ATOM 5531 N N . SER A 1 701 ? 0.635 -2.101 18.592 1.00 94.25 701 SER A N 1
ATOM 5532 C CA . SER A 1 701 ? 1.681 -2.914 17.958 1.00 94.25 701 SER A CA 1
ATOM 5533 C C . SER A 1 701 ? 1.823 -4.293 18.613 1.00 94.25 701 SER A C 1
ATOM 5535 O O . SER A 1 701 ? 2.869 -4.639 19.155 1.00 94.25 701 SER A O 1
ATOM 5537 N N . GLU A 1 702 ? 0.753 -5.082 18.615 1.00 96.38 702 GLU A N 1
ATOM 5538 C CA . GLU A 1 702 ? 0.786 -6.505 18.970 1.00 96.38 702 GLU A CA 1
ATOM 5539 C C . GLU A 1 702 ? -0.095 -7.304 18.013 1.00 96.38 702 GLU A C 1
ATOM 5541 O O . GLU A 1 702 ? -1.105 -6.812 17.505 1.00 96.38 702 GLU A O 1
ATOM 5546 N N . ALA A 1 703 ? 0.258 -8.571 17.812 1.00 97.06 703 ALA A N 1
ATOM 5547 C CA . ALA A 1 703 ? -0.572 -9.515 17.076 1.00 97.06 703 ALA A CA 1
ATOM 5548 C C . ALA A 1 703 ? -0.671 -10.851 17.822 1.00 97.06 703 ALA A C 1
ATOM 5550 O O . ALA A 1 703 ? 0.249 -11.252 18.538 1.00 97.06 703 ALA A O 1
ATOM 5551 N N . LEU A 1 704 ? -1.792 -11.553 17.659 1.00 96.88 704 LEU A N 1
ATOM 5552 C CA . LEU A 1 704 ? -2.084 -12.815 18.333 1.00 96.88 704 LEU A CA 1
ATOM 5553 C C . LEU A 1 704 ? -2.774 -13.799 17.384 1.00 96.88 704 LEU A C 1
ATOM 5555 O O . LEU A 1 704 ? -3.791 -13.474 16.780 1.00 96.88 704 LEU A O 1
ATOM 5559 N N . ILE A 1 705 ? -2.256 -15.025 17.303 1.00 96.19 705 ILE A N 1
ATOM 5560 C CA . ILE A 1 705 ? -2.930 -16.156 16.652 1.00 96.19 705 ILE A CA 1
ATOM 5561 C C . ILE A 1 705 ? -3.560 -17.013 17.739 1.00 96.19 705 ILE A C 1
ATOM 5563 O O . ILE A 1 705 ? -2.860 -17.498 18.628 1.00 96.19 705 ILE A O 1
ATOM 5567 N N . VAL A 1 706 ? -4.865 -17.237 17.645 1.00 94.88 706 VAL A N 1
ATOM 5568 C CA . VAL A 1 706 ? -5.641 -18.122 18.513 1.00 94.88 706 VAL A CA 1
ATOM 5569 C C . VAL A 1 706 ? -5.958 -19.403 17.748 1.00 94.88 706 VAL A C 1
ATOM 5571 O O . VAL A 1 706 ? -6.550 -19.352 16.674 1.00 94.88 706 VAL A O 1
ATOM 5574 N N . TYR A 1 707 ? -5.567 -20.547 18.303 1.00 92.75 707 TYR A N 1
ATOM 5575 C CA . TYR A 1 707 ? -5.824 -21.878 17.750 1.00 92.75 707 TYR A CA 1
ATOM 5576 C C . TYR A 1 707 ? -7.133 -22.414 18.320 1.00 92.75 707 TYR A C 1
ATOM 5578 O O . TYR A 1 707 ? -7.287 -22.451 19.547 1.00 92.75 707 TYR A O 1
ATOM 5586 N N . LEU A 1 708 ? -8.048 -22.812 17.436 1.00 88.56 708 LEU A N 1
ATOM 5587 C CA . LEU A 1 708 ? -9.423 -23.168 17.776 1.00 88.56 708 LEU A CA 1
ATOM 5588 C C . LEU A 1 708 ? -9.702 -24.667 17.721 1.00 88.56 708 LEU A C 1
ATOM 5590 O O . LEU A 1 708 ? -9.158 -25.342 16.818 1.00 88.56 708 LEU A O 1
#

Secondary structure (DSSP, 8-state):
------------HHHHHHHHH--SSTT-SS-TTGGG--SHHHHHHHHHHHHHHHHHHHHTTTS--SS-PPPHHHHHHHHHHHHHHHHH-TTS-HHHHHHHHHHHHHHHHHHH--HHHHHHHHHHHHT----SS--------HHHHHHHHHH-HHHHHHHHHHHHHHHHHTTS-HHHHTSTTTHHHHHHHHHHHHHHHHTT-SEEE--SS--SHHHH---TT--TTGGG-HHHHHHHHHHHS-TTS--TTTSPEEEHHHHHHHHHHHHHHHHTT-THHHHHHHHHHHTTGGGTHHHHHHHHHHTTTTTS-PPEEEPPSS--TTPPPPPSS-B-EEEETTTHHHHHHT-TTHHHHHHHHHHHHTSPPPEEEESGGGGGEEE-TT--SSEE---SSTTSPPSSEEE-THHHHHHHHH-S-EEEEE--TT--HHHHHHHHHHHHHHHTTTEEEEEESS-HHHHHHHH-S-----S-PPEE--TT--SSS--HHHIIIII--HHHHHH-SSEEEE----S---TTTHHHHHT--PPPPSS-EEEEE--S-SS--GGGGSHHHHHHHHHHHHT-TT--B----SS-TT-SB-SS-B-HHHHHHHHHHHHHSSSSEEEEEE-----SSSPPPEEEEEEE---SSEEEEEEEE-SSTTPPPPSS--TT----EETTBEE-TTT--EES----EEEEPBTTEEEEEEESSEEEEEE-

Foldseek 3Di:
DDPPPPDDDDDDLQNVCCQQAPDPDPPDLARPNVLVDQDLVVLLVVLVSLLVLLVVQVVVVPDDDPDDRDHLQSSLSSLSNSLCSLVVRPPDDPQSSLLSLLSSLLSLLVNLDVLVQLLLLLCVVLVNDFDLDDDDPDPDHLVVVLVCCQPPLSNLSSLVSLVSSLVSLVPHDPVSCLDQVNLVSLLSSLSSLLSCVVSPAFKFFAAPAAPNSVSRHDDPDDPPVVVPDPRNVLNVCSSPDRRRDHDCSSHDMDGSVVSSVVSLVSLVVNVVPHVSSVRSSVSSVSSVCVVCVVVVVVVVVCVVVVVPPAPEAEADPDDDPPAFDEDLQQAAAEEEQQCLVCLQPPQQQNVLLQVLSCVLSVHRHEYEYHPDLQQQEFEDQPDPDAKDADDPDPQDRGNHIYGYLVVLVSLVVSPAAYEAEHHQNVVPVVRRVVVVVSNCVRPVVNYPYYAYHAQVQVCVVPVVDDRDDAEAHAHDDEPPCPDDGQDQVNCVPPPHDPVRVVPDPAHHYAYEDDDPDDLPCLQVLLPDADDEDPDGHEHNEYAPHPDFHLLSLFLLRLLVLLRVLVRYSRYHYHDDRAPGSVHQAHSQFGGNVSNSSSVSSVQSNDADKDKDGASHFDALDDDWDKRKYKYAPADDQKWKKKKKDFSGRRAIDDSDDDPPRGHIDIQQWDADSPRGDTDDDGHIDIFGQDPRMGMDMDTHSMMMMIGD

Solvent-accessible surface area (backbone atoms only — not comparable to full-atom values): 39680 Å² total; per-residue (Å²): 134,83,80,79,75,77,80,68,86,84,76,50,72,55,55,52,46,49,62,37,55,47,57,92,48,98,86,52,79,55,20,73,56,47,71,68,63,79,50,73,67,56,53,48,53,52,48,53,54,52,40,51,51,45,53,50,66,63,52,58,81,78,56,90,77,93,66,82,70,80,52,71,71,56,52,40,52,42,52,44,28,51,52,50,50,62,70,69,44,80,86,56,51,74,62,60,40,41,54,52,49,38,53,52,31,38,46,52,25,57,60,54,33,66,53,66,63,53,41,51,39,50,26,64,75,69,70,51,84,74,83,90,57,84,83,66,97,65,88,74,50,59,67,58,54,50,50,44,53,66,72,35,52,45,43,49,45,29,47,52,28,29,50,50,37,52,58,43,53,75,70,44,55,72,75,68,59,62,40,92,71,45,54,56,53,53,50,50,26,42,41,52,46,54,49,44,42,75,69,69,42,58,43,35,38,44,47,90,49,71,45,63,58,72,70,61,49,91,70,95,77,70,59,76,70,61,74,64,36,68,38,43,51,25,36,53,53,51,56,73,46,60,70,72,56,70,40,76,89,40,18,63,72,42,53,44,69,59,57,44,51,52,47,53,50,51,36,46,56,40,27,76,76,35,74,85,26,38,62,55,31,52,49,59,55,54,77,60,39,94,66,42,66,68,51,60,61,45,53,68,60,35,71,74,53,65,80,71,72,65,65,71,46,76,50,72,94,60,85,58,95,84,64,77,82,68,63,72,58,43,50,34,35,17,28,32,41,79,49,45,60,44,49,75,73,67,28,70,36,48,62,45,47,50,44,56,50,20,64,72,46,74,42,65,47,33,35,31,36,19,50,78,42,21,39,30,43,42,65,34,88,80,43,88,47,47,64,50,70,72,63,97,45,96,73,54,82,46,83,44,34,37,32,16,66,52,45,48,52,52,54,52,71,72,60,23,46,26,36,42,46,39,36,45,70,74,67,49,59,69,47,38,49,54,44,53,53,50,42,48,74,72,27,49,94,29,50,74,45,75,26,46,29,44,29,66,68,60,42,58,82,75,64,77,54,96,71,91,87,80,53,68,26,37,34,78,54,49,97,73,70,74,87,90,63,79,41,74,68,45,32,63,72,74,66,51,50,69,70,46,56,76,69,51,90,67,48,40,30,20,45,34,53,75,68,90,63,56,89,79,36,64,52,69,55,40,68,62,76,78,80,73,72,97,64,86,40,33,28,52,33,48,49,57,50,82,65,83,38,76,59,27,21,8,31,40,32,7,52,46,44,22,55,56,49,75,52,41,81,48,36,36,40,12,54,35,59,73,83,42,29,54,16,39,54,46,75,60,28,52,29,23,23,35,55,12,48,52,50,27,40,60,56,70,49,69,81,58,64,48,73,47,76,31,55,47,65,31,74,66,70,83,84,74,51,75,48,69,44,32,42,29,68,46,86,57,63,57,36,47,30,42,44,38,43,41,86,21,23,64,31,36,45,59,73,77,78,53,99,82,53,73,46,56,25,52,22,63,20,34,69,37,47,86,52,41,46,79,41,71,66,81,48,72,48,74,46,69,30,57,96,29,29,36,81,46,79,34,44,37,38,24,34,38,36,37,46,108